Protein AF-0000000084548283 (afdb_homodimer)

pLDDT: mean 92.89, std 7.42, range [61.47, 98.88]

Structure (mmCIF, N/CA/C/O backbone):
data_AF-0000000084548283-model_v1
#
loop_
_entity.id
_entity.type
_entity.pdbx_description
1 polymer 'ribose-phosphate diphosphokinase'
#
loop_
_atom_site.group_PDB
_atom_site.id
_atom_site.type_symbol
_atom_site.label_atom_id
_atom_site.label_alt_id
_atom_site.label_comp_id
_atom_site.label_asym_id
_atom_site.label_entity_id
_atom_site.label_seq_id
_atom_site.pdbx_PDB_ins_code
_atom_site.Cartn_x
_atom_site.Cartn_y
_atom_site.Cartn_z
_atom_site.occupancy
_atom_site.B_iso_or_equiv
_atom_site.auth_seq_id
_atom_site.auth_comp_id
_atom_site.auth_asym_id
_atom_site.auth_atom_id
_atom_site.pdbx_PDB_model_num
ATOM 1 N N . MET A 1 1 ? 7.656 4.906 5.105 1 92.94 1 MET A N 1
ATOM 2 C CA . MET A 1 1 ? 8.797 4.699 5.996 1 92.94 1 MET A CA 1
ATOM 3 C C . MET A 1 1 ? 8.328 4.387 7.414 1 92.94 1 MET A C 1
ATOM 5 O O . MET A 1 1 ? 7.445 5.062 7.945 1 92.94 1 MET A O 1
ATOM 9 N N . LEU A 1 2 ? 8.922 3.387 7.996 1 97.5 2 LEU A N 1
ATOM 10 C CA . LEU A 1 2 ? 8.625 2.988 9.367 1 97.5 2 LEU A CA 1
ATOM 11 C C . LEU A 1 2 ? 9.859 3.123 10.258 1 97.5 2 LEU A C 1
ATOM 13 O O . LEU A 1 2 ? 10.961 2.734 9.859 1 97.5 2 LEU A O 1
ATOM 17 N N . VAL A 1 3 ? 9.648 3.781 11.398 1 98.12 3 VAL A N 1
ATOM 18 C CA . VAL A 1 3 ? 10.672 3.906 12.43 1 98.12 3 VAL A CA 1
ATOM 19 C C . VAL A 1 3 ? 10.234 3.156 13.688 1 98.12 3 VAL A C 1
ATOM 21 O O . VAL A 1 3 ? 9.141 3.381 14.195 1 98.12 3 VAL A O 1
ATOM 24 N N . LEU A 1 4 ? 11.023 2.215 14.109 1 98.62 4 LEU A N 1
ATOM 25 C CA . LEU A 1 4 ? 10.773 1.477 15.344 1 98.62 4 LEU A CA 1
ATOM 26 C C . LEU A 1 4 ? 11.758 1.89 16.422 1 98.62 4 LEU A C 1
ATOM 28 O O . LEU A 1 4 ? 12.969 1.707 16.281 1 98.62 4 LEU A O 1
ATOM 32 N N . ASN A 1 5 ? 11.258 2.488 17.438 1 98.25 5 ASN A N 1
ATOM 33 C CA . ASN A 1 5 ? 12.055 2.939 18.562 1 98.25 5 ASN A CA 1
ATOM 34 C C . ASN A 1 5 ? 13.242 3.783 18.109 1 98.25 5 ASN A C 1
ATOM 36 O O . ASN A 1 5 ? 14.375 3.561 18.562 1 98.25 5 ASN A O 1
ATOM 40 N N . GLY A 1 6 ? 12.938 4.691 17.188 1 96.44 6 GLY A N 1
ATOM 41 C CA . GLY A 1 6 ? 13.906 5.703 16.781 1 96.44 6 GLY A CA 1
ATOM 42 C C . GLY A 1 6 ? 14.766 5.277 15.609 1 96.44 6 GLY A C 1
ATOM 43 O O . GLY A 1 6 ? 15.555 6.07 15.086 1 96.44 6 GLY A O 1
ATOM 44 N N . GLN A 1 7 ? 14.617 4.055 15.148 1 97.38 7 GLN A N 1
ATOM 45 C CA . GLN A 1 7 ? 15.445 3.578 14.047 1 97.38 7 GLN A CA 1
ATOM 46 C C . GLN A 1 7 ? 14.586 3.201 12.844 1 97.38 7 GLN A C 1
ATOM 48 O O . GLN A 1 7 ? 13.594 2.48 12.977 1 97.38 7 GLN A O 1
ATOM 53 N N . GLN A 1 8 ? 15.047 3.688 11.703 1 97 8 GLN A N 1
ATOM 54 C CA . GLN A 1 8 ? 14.336 3.375 10.469 1 97 8 GLN A CA 1
ATOM 55 C C . GLN A 1 8 ? 14.492 1.902 10.102 1 97 8 GLN A C 1
ATOM 57 O O . GLN A 1 8 ? 15.586 1.346 10.195 1 97 8 GLN A O 1
ATOM 62 N N . LEU A 1 9 ? 13.422 1.267 9.688 1 97.56 9 LEU A N 1
ATOM 63 C CA . LEU A 1 9 ? 13.453 -0.141 9.305 1 97.56 9 LEU A CA 1
ATOM 64 C C . LEU A 1 9 ? 13.906 -0.303 7.859 1 97.56 9 LEU A C 1
ATOM 66 O O . LEU A 1 9 ? 13.539 0.499 6.996 1 97.56 9 LEU A O 1
ATOM 70 N N . ASN A 1 10 ? 14.594 -1.362 7.684 1 96 10 ASN A N 1
ATOM 71 C CA . ASN A 1 10 ? 14.984 -1.748 6.336 1 96 10 ASN A CA 1
ATOM 72 C C . ASN A 1 10 ? 13.891 -2.547 5.637 1 96 10 ASN A C 1
ATOM 74 O O . ASN A 1 10 ? 13.445 -3.574 6.148 1 96 10 ASN A O 1
ATOM 78 N N . LEU A 1 11 ? 13.445 -2.051 4.535 1 95.88 11 LEU A N 1
ATOM 79 C CA . LEU A 1 11 ? 12.461 -2.732 3.707 1 95.88 11 LEU A CA 1
ATOM 80 C C . LEU A 1 11 ? 13.031 -3.049 2.33 1 95.88 11 LEU A C 1
ATOM 82 O O . LEU A 1 11 ? 13.711 -2.213 1.729 1 95.88 11 LEU A O 1
ATOM 86 N N . VAL A 1 12 ? 12.82 -4.266 1.885 1 94.94 12 VAL A N 1
ATOM 87 C CA . VAL A 1 12 ? 13.219 -4.664 0.539 1 94.94 12 VAL A CA 1
ATOM 88 C C . VAL A 1 12 ? 11.984 -5.078 -0.264 1 94.94 12 VAL A C 1
ATOM 90 O O . VAL A 1 12 ? 11.172 -5.871 0.207 1 94.94 12 VAL A O 1
ATOM 93 N N . THR A 1 13 ? 11.836 -4.5 -1.385 1 93.62 13 THR A N 1
ATOM 94 C CA . THR A 1 13 ? 10.734 -4.867 -2.262 1 93.62 13 THR A CA 1
ATOM 95 C C . THR A 1 13 ? 11.188 -5.867 -3.318 1 93.62 13 THR A C 1
ATOM 97 O O . THR A 1 13 ? 12.188 -5.641 -4.008 1 93.62 13 THR A O 1
ATOM 100 N N . PHE A 1 14 ? 10.477 -6.938 -3.408 1 92.75 14 PHE A N 1
ATOM 101 C CA . PHE A 1 14 ? 10.766 -7.957 -4.41 1 92.75 14 PHE A CA 1
ATOM 102 C C . PHE A 1 14 ? 10.25 -7.535 -5.777 1 92.75 14 PHE A C 1
ATOM 104 O O . PHE A 1 14 ? 9.398 -6.645 -5.879 1 92.75 14 PHE A O 1
ATOM 111 N N . PRO A 1 15 ? 10.719 -8.188 -6.793 1 87.38 15 PRO A N 1
ATOM 112 C CA . PRO A 1 15 ? 10.289 -7.848 -8.148 1 87.38 15 PRO A CA 1
ATOM 113 C C . PRO A 1 15 ? 8.781 -8.008 -8.352 1 87.38 15 PRO A C 1
ATOM 115 O O . PRO A 1 15 ? 8.188 -7.32 -9.188 1 87.38 15 PRO A O 1
ATOM 118 N N . ASN A 1 16 ? 8.203 -8.836 -7.629 1 90.12 16 ASN A N 1
ATOM 119 C CA . ASN A 1 16 ? 6.77 -9.062 -7.809 1 90.12 16 ASN A CA 1
ATOM 120 C C . ASN A 1 16 ? 5.938 -8.062 -7.008 1 90.12 16 ASN A C 1
ATOM 122 O O . ASN A 1 16 ? 4.715 -8.172 -6.957 1 90.12 16 ASN A O 1
ATOM 126 N N . GLY A 1 17 ? 6.605 -7.141 -6.246 1 93.62 17 GLY A N 1
ATOM 127 C CA . GLY A 1 17 ? 5.898 -6.086 -5.543 1 93.62 17 GLY A CA 1
ATOM 128 C C . GLY A 1 17 ? 5.742 -6.355 -4.059 1 93.62 17 GLY A C 1
ATOM 129 O O . GLY A 1 17 ? 5.34 -5.469 -3.301 1 93.62 17 GLY A O 1
ATOM 130 N N . GLU A 1 18 ? 6.066 -7.598 -3.639 1 96.12 18 GLU A N 1
ATOM 131 C CA . GLU A 1 18 ? 6 -7.934 -2.221 1 96.12 18 GLU A CA 1
ATOM 132 C C . GLU A 1 18 ? 7.164 -7.312 -1.449 1 96.12 18 GLU A C 1
ATOM 134 O O . GLU A 1 18 ? 8.195 -6.977 -2.035 1 96.12 18 GLU A O 1
ATOM 139 N N . THR A 1 19 ? 6.934 -7.148 -0.174 1 96.56 19 THR A N 1
ATOM 140 C CA . THR A 1 19 ? 7.941 -6.477 0.639 1 96.56 19 THR A CA 1
ATOM 141 C C . THR A 1 19 ? 8.453 -7.398 1.741 1 96.56 19 THR A C 1
ATOM 143 O O . THR A 1 19 ? 7.672 -8.109 2.371 1 96.56 19 THR A O 1
ATOM 146 N N . LYS A 1 20 ? 9.766 -7.379 1.928 1 94.5 20 LYS A N 1
ATOM 147 C CA . LYS A 1 20 ? 10.398 -8.109 3.02 1 94.5 20 LYS A CA 1
ATOM 148 C C . LYS A 1 20 ? 10.836 -7.164 4.133 1 94.5 20 LYS A C 1
ATOM 150 O O . LYS A 1 20 ? 11.578 -6.211 3.887 1 94.5 20 LYS A O 1
ATOM 155 N N . LEU A 1 21 ? 10.344 -7.387 5.312 1 95.69 21 LEU A N 1
ATOM 156 C CA . LEU A 1 21 ? 10.844 -6.688 6.492 1 95.69 21 LEU A CA 1
ATOM 157 C C . LEU A 1 21 ? 12.023 -7.43 7.102 1 95.69 21 LEU A C 1
ATOM 159 O O . LEU A 1 21 ? 12.094 -8.664 7.047 1 95.69 21 LEU A O 1
ATOM 163 N N . ASP A 1 22 ? 12.922 -6.703 7.652 1 94.38 22 ASP A N 1
ATOM 164 C CA . ASP A 1 22 ? 14.094 -7.293 8.305 1 94.38 22 ASP A CA 1
ATOM 165 C C . ASP A 1 22 ? 13.758 -7.766 9.719 1 94.38 22 ASP A C 1
ATOM 167 O O . ASP A 1 22 ? 13.844 -6.988 10.672 1 94.38 22 ASP A O 1
ATOM 171 N N . GLY A 1 23 ? 13.461 -9.078 9.805 1 94.06 23 GLY A N 1
ATOM 172 C CA . GLY A 1 23 ? 13.07 -9.641 11.086 1 94.06 23 GLY A CA 1
ATOM 173 C C . GLY A 1 23 ? 14.164 -9.555 12.133 1 94.06 23 GLY A C 1
ATOM 174 O O . GLY A 1 23 ? 13.883 -9.422 13.328 1 94.06 23 GLY A O 1
ATOM 175 N N . HIS A 1 24 ? 15.367 -9.703 11.68 1 94.88 24 HIS A N 1
ATOM 176 C CA . HIS A 1 24 ? 16.5 -9.586 12.602 1 94.88 24 HIS A CA 1
ATOM 177 C C . HIS A 1 24 ? 16.578 -8.188 13.188 1 94.88 24 HIS A C 1
ATOM 179 O O . HIS A 1 24 ? 16.75 -8.023 14.398 1 94.88 24 HIS A O 1
ATOM 185 N N . GLN A 1 25 ? 16.469 -7.223 12.359 1 97.19 25 GLN A N 1
ATOM 186 C CA . GLN A 1 25 ? 16.484 -5.84 12.82 1 97.19 25 GLN A CA 1
ATOM 187 C C . GLN A 1 25 ? 15.352 -5.57 13.805 1 97.1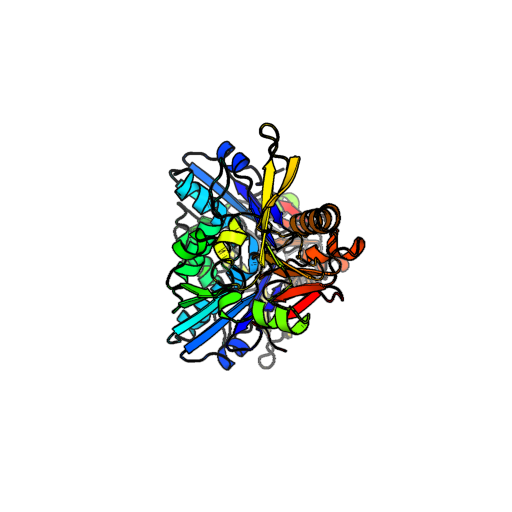9 25 GLN A C 1
ATOM 189 O O . GLN A 1 25 ? 15.562 -4.926 14.836 1 97.19 25 GLN A O 1
ATOM 194 N N . ILE A 1 26 ? 14.195 -6.055 13.492 1 97.81 26 ILE A N 1
ATOM 195 C CA . ILE A 1 26 ? 13.031 -5.836 14.336 1 97.81 26 ILE A CA 1
ATOM 196 C C . ILE A 1 26 ? 13.266 -6.453 15.719 1 97.81 26 ILE A C 1
ATOM 198 O O . ILE A 1 26 ? 13 -5.82 16.734 1 97.81 26 ILE A O 1
ATOM 202 N N . LYS A 1 27 ? 13.812 -7.633 15.727 1 96.69 27 LYS A N 1
ATOM 203 C CA . LYS A 1 27 ? 14.078 -8.328 16.984 1 96.69 27 LYS A CA 1
ATOM 204 C C . LYS A 1 27 ? 15.086 -7.559 17.828 1 96.69 27 LYS A C 1
ATOM 206 O O . LYS A 1 27 ? 14.922 -7.453 19.047 1 96.69 27 LYS A O 1
ATOM 211 N N . GLU A 1 28 ? 16.016 -7.039 17.188 1 97.69 28 GLU A N 1
ATOM 212 C CA . GLU A 1 28 ? 17.062 -6.301 17.891 1 97.69 28 GLU A CA 1
ATOM 213 C C . GLU A 1 28 ? 16.516 -4.996 18.469 1 97.69 28 GLU A C 1
ATOM 215 O O . GLU A 1 28 ? 16.953 -4.562 19.547 1 97.69 28 GLU A O 1
ATOM 220 N N . LEU A 1 29 ? 15.578 -4.43 17.844 1 98.06 29 LEU A N 1
ATOM 221 C CA . LEU A 1 29 ? 15.094 -3.109 18.219 1 98.06 29 LEU A CA 1
ATOM 222 C C . LEU A 1 29 ? 13.945 -3.223 19.219 1 98.06 29 LEU A C 1
ATOM 224 O O . LEU A 1 29 ? 13.695 -2.299 19.984 1 98.06 29 LEU A O 1
ATOM 228 N N . ALA A 1 30 ? 13.219 -4.316 19.188 1 98 30 ALA A N 1
ATOM 229 C CA . ALA A 1 30 ? 11.969 -4.461 19.922 1 98 30 ALA A CA 1
ATOM 230 C C . ALA A 1 30 ? 12.203 -4.41 21.438 1 98 30 ALA A C 1
ATOM 232 O O . ALA A 1 30 ? 13.203 -4.934 21.938 1 98 30 ALA A O 1
ATOM 233 N N . LYS A 1 31 ? 11.25 -3.766 22.094 1 98.38 31 LYS A N 1
ATOM 234 C CA . LYS A 1 31 ? 11.18 -3.67 23.562 1 98.38 31 LYS A CA 1
ATOM 235 C C . LYS A 1 31 ? 9.836 -4.164 24.078 1 98.38 31 LYS A C 1
ATOM 237 O O . LYS A 1 31 ? 9.008 -4.652 23.297 1 98.38 31 LYS A O 1
ATOM 242 N N . GLU A 1 32 ? 9.711 -4.164 25.406 1 97.88 32 GLU A N 1
ATOM 243 C CA . GLU A 1 32 ? 8.406 -4.492 25.984 1 97.88 32 GLU A CA 1
ATOM 244 C C . GLU A 1 32 ? 7.355 -3.469 25.562 1 97.88 32 GLU A C 1
ATOM 246 O O . GLU A 1 32 ? 6.219 -3.832 25.25 1 97.88 32 GLU A O 1
ATOM 251 N N . GLU A 1 33 ? 7.801 -2.199 25.641 1 98.44 33 GLU A N 1
ATOM 252 C CA . GLU A 1 33 ? 6.992 -1.085 25.156 1 98.44 33 GLU A CA 1
ATOM 253 C C . GLU A 1 33 ? 7.66 -0.394 23.969 1 98.44 33 GLU A C 1
ATOM 255 O O . GLU A 1 33 ? 8.82 0.025 24.062 1 98.44 33 GLU A O 1
ATOM 260 N N . ASN A 1 34 ? 6.953 -0.297 22.844 1 98.81 34 ASN A N 1
ATOM 261 C CA . ASN A 1 34 ? 7.555 0.165 21.594 1 98.81 34 ASN A CA 1
ATOM 262 C C . ASN A 1 34 ? 6.852 1.408 21.047 1 98.81 34 ASN A C 1
ATOM 264 O O . ASN A 1 34 ? 5.711 1.69 21.422 1 98.81 34 ASN A O 1
ATOM 268 N N . VAL A 1 35 ? 7.566 2.145 20.266 1 98.75 35 VAL A N 1
ATOM 269 C CA . VAL A 1 35 ? 7.02 3.271 19.531 1 98.75 35 VAL A CA 1
ATOM 270 C C . VAL A 1 35 ? 7.293 3.084 18.031 1 98.75 35 VAL A C 1
ATOM 272 O O . VAL A 1 35 ? 8.438 2.883 17.625 1 98.75 35 VAL A O 1
ATOM 275 N N . ILE A 1 36 ? 6.254 3.055 17.281 1 98.81 36 ILE A N 1
ATOM 276 C CA . ILE A 1 36 ? 6.371 3.078 15.82 1 98.81 36 ILE A CA 1
ATOM 277 C C . ILE A 1 36 ? 6.016 4.465 15.297 1 98.81 36 ILE A C 1
ATOM 279 O O . ILE A 1 36 ? 4.973 5.023 15.648 1 98.81 36 ILE A O 1
ATOM 283 N N . THR A 1 37 ? 6.859 5.102 14.531 1 98.56 37 THR A N 1
ATOM 284 C CA . THR A 1 37 ? 6.539 6.305 13.766 1 98.56 37 THR A CA 1
ATOM 285 C C . THR A 1 37 ? 6.414 5.988 12.281 1 98.56 37 THR A C 1
ATOM 287 O O . THR A 1 37 ? 7.316 5.398 11.688 1 98.56 37 THR A O 1
ATOM 290 N N . MET A 1 38 ? 5.301 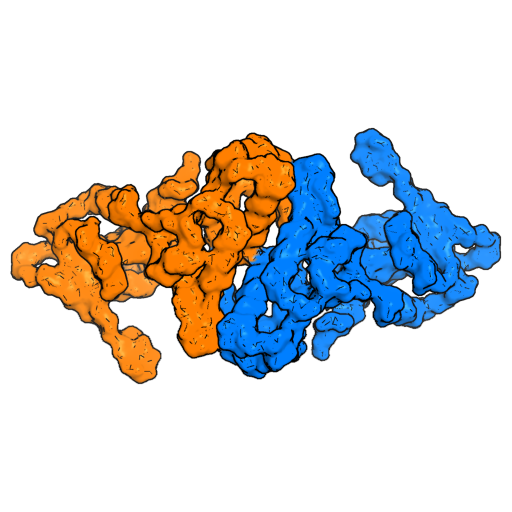6.309 11.727 1 98.19 38 MET A N 1
ATOM 291 C CA . MET A 1 38 ? 5.09 6.031 10.305 1 98.19 38 MET A CA 1
ATOM 292 C C . MET A 1 38 ? 5.004 7.328 9.508 1 98.19 38 MET A C 1
ATOM 294 O O . MET A 1 38 ? 4.102 8.141 9.727 1 98.19 38 MET A O 1
ATOM 298 N N . ARG A 1 39 ? 5.914 7.559 8.664 1 96.44 39 ARG A N 1
ATOM 299 C CA . ARG A 1 39 ? 5.77 8.594 7.652 1 96.44 39 ARG A CA 1
ATOM 300 C C . ARG A 1 39 ? 5.031 8.062 6.426 1 96.44 39 ARG A C 1
ATOM 302 O O . ARG A 1 39 ? 5.52 7.156 5.746 1 96.44 39 ARG A O 1
ATOM 309 N N . PHE A 1 40 ? 3.934 8.609 6.152 1 96.5 40 PHE A N 1
ATOM 310 C CA . PHE A 1 40 ? 3.131 8.141 5.031 1 96.5 40 PHE A CA 1
ATOM 311 C C . PHE A 1 40 ? 3.725 8.602 3.707 1 96.5 40 PHE A C 1
ATOM 313 O O . PHE A 1 40 ? 3.885 9.805 3.482 1 96.5 40 PHE A O 1
ATOM 320 N N . GLU A 1 41 ? 3.986 7.652 2.881 1 94.5 41 GLU A N 1
ATOM 321 C CA . GLU A 1 41 ? 4.504 7.938 1.547 1 94.5 41 GLU A CA 1
ATOM 322 C C . GLU A 1 41 ? 3.611 7.336 0.467 1 94.5 41 GLU A C 1
ATOM 324 O O . GLU A 1 41 ? 3.52 7.875 -0.64 1 94.5 41 GLU A O 1
ATOM 329 N N . SER A 1 42 ? 2.988 6.234 0.775 1 95.56 42 SER A N 1
ATOM 330 C CA . SER A 1 42 ? 2.057 5.543 -0.111 1 95.56 42 SER A CA 1
ATOM 331 C C . SER A 1 42 ? 1.154 4.594 0.669 1 95.56 42 SER A C 1
ATOM 333 O O . SER A 1 42 ? 1.393 4.332 1.85 1 95.56 42 SER A O 1
ATOM 335 N N . ASP A 1 43 ? 0.232 4.062 0.03 1 97.88 43 ASP A N 1
ATOM 336 C CA . ASP A 1 43 ? -0.72 3.162 0.672 1 97.88 43 ASP A CA 1
ATOM 337 C C . ASP A 1 43 ? -0.033 1.882 1.142 1 97.88 43 ASP A C 1
ATOM 339 O O . ASP A 1 43 ? -0.512 1.216 2.062 1 97.88 43 ASP A O 1
ATOM 343 N N . ALA A 1 44 ? 1.095 1.513 0.57 1 97.69 44 ALA A N 1
ATOM 344 C CA . ALA A 1 44 ? 1.841 0.326 0.979 1 97.69 44 ALA A CA 1
ATOM 345 C C . ALA A 1 44 ? 2.285 0.433 2.436 1 97.69 44 ALA A C 1
ATOM 347 O O . ALA A 1 44 ? 2.479 -0.583 3.107 1 97.69 44 ALA A O 1
ATOM 348 N N . ASP A 1 45 ? 2.422 1.652 2.91 1 97.94 45 ASP A N 1
ATOM 349 C CA . ASP A 1 45 ? 2.922 1.878 4.262 1 97.94 45 ASP A CA 1
ATOM 350 C C . ASP A 1 45 ? 1.972 1.293 5.305 1 97.94 45 ASP A C 1
ATOM 352 O O . ASP A 1 45 ? 2.406 0.842 6.367 1 97.94 45 ASP A O 1
ATOM 356 N N . PHE A 1 46 ? 0.687 1.287 4.969 1 98.56 46 PHE A N 1
ATOM 357 C CA . PHE A 1 46 ? -0.28 0.701 5.891 1 98.56 46 PHE A CA 1
ATOM 358 C C . PHE A 1 46 ? -0.041 -0.796 6.043 1 98.56 46 PHE A C 1
ATOM 360 O O . PHE A 1 46 ? -0.177 -1.342 7.141 1 98.56 46 PHE A O 1
ATOM 367 N N . ILE A 1 47 ? 0.325 -1.44 4.984 1 98.5 47 ILE A N 1
ATOM 368 C CA . ILE A 1 47 ? 0.553 -2.881 5 1 98.5 47 ILE A CA 1
ATOM 369 C C . ILE A 1 47 ? 1.852 -3.189 5.742 1 98.5 47 ILE A C 1
ATOM 371 O O . ILE A 1 47 ? 1.919 -4.145 6.52 1 98.5 47 ILE A O 1
ATOM 375 N N . HIS A 1 48 ? 2.889 -2.326 5.531 1 98.56 48 HIS A N 1
ATOM 376 C CA . HIS A 1 48 ? 4.133 -2.486 6.277 1 98.56 48 HIS A CA 1
ATOM 377 C C . HIS A 1 48 ? 3.902 -2.328 7.773 1 98.56 48 HIS A C 1
ATOM 379 O O . HIS A 1 48 ? 4.473 -3.068 8.578 1 98.56 48 HIS A O 1
ATOM 385 N N . LEU A 1 49 ? 3.064 -1.358 8.086 1 98.69 49 LEU A N 1
ATOM 386 C CA . LEU A 1 49 ? 2.695 -1.152 9.484 1 98.69 49 LEU A CA 1
ATOM 387 C C . LEU A 1 49 ? 2.018 -2.393 10.055 1 98.69 49 LEU A C 1
ATOM 389 O O . LEU A 1 49 ? 2.338 -2.824 11.164 1 98.69 49 LEU A O 1
ATOM 393 N N . LEU A 1 50 ? 1.109 -2.916 9.289 1 98.44 50 LEU A N 1
ATOM 394 C CA . LEU A 1 50 ? 0.375 -4.113 9.688 1 98.44 50 LEU A CA 1
ATOM 395 C C . LEU A 1 50 ? 1.328 -5.281 9.93 1 98.44 50 LEU A C 1
ATOM 397 O O . LEU A 1 50 ? 1.219 -5.977 10.938 1 98.44 50 LEU A O 1
ATOM 401 N N . PHE A 1 51 ? 2.307 -5.516 9.008 1 97.88 51 PHE A N 1
ATOM 402 C CA . PHE A 1 51 ? 3.291 -6.582 9.148 1 97.88 51 PHE A CA 1
ATOM 403 C C . PHE A 1 51 ? 4.082 -6.414 10.445 1 97.88 51 PHE A C 1
ATOM 405 O O . PHE A 1 51 ? 4.227 -7.363 11.211 1 97.88 51 PHE A O 1
ATOM 412 N N . LEU A 1 52 ? 4.562 -5.207 10.641 1 98.44 52 LEU A N 1
ATOM 413 C CA . LEU A 1 52 ? 5.402 -4.914 11.797 1 98.44 52 LEU A CA 1
ATOM 414 C C . LEU A 1 52 ? 4.637 -5.133 13.102 1 98.44 52 LEU A C 1
ATOM 416 O O . LEU A 1 52 ? 5.117 -5.82 14 1 98.44 52 LEU A O 1
ATOM 420 N N . LYS A 1 53 ? 3.443 -4.551 13.172 1 98.62 53 LYS A N 1
ATOM 421 C CA . LYS A 1 53 ? 2.645 -4.633 14.391 1 98.62 53 LYS A CA 1
ATOM 422 C C . LYS A 1 53 ? 2.266 -6.078 14.703 1 98.62 53 LYS A C 1
ATOM 424 O O . LYS A 1 53 ? 2.352 -6.512 15.859 1 98.62 53 LYS A O 1
ATOM 429 N N . ASN A 1 54 ? 1.82 -6.816 13.719 1 97.38 54 ASN A N 1
ATOM 430 C CA . ASN A 1 54 ? 1.476 -8.219 13.93 1 97.38 54 ASN A CA 1
ATOM 431 C C . ASN A 1 54 ? 2.684 -9.031 14.383 1 97.38 54 ASN A C 1
ATOM 433 O O . ASN A 1 54 ? 2.557 -9.906 15.242 1 97.38 54 ASN A O 1
ATOM 437 N N . HIS A 1 55 ? 3.842 -8.758 13.758 1 96.75 55 HIS A N 1
ATOM 438 C CA . HIS A 1 55 ? 5.059 -9.453 14.156 1 96.75 55 HIS A CA 1
ATOM 439 C C . HIS A 1 55 ? 5.402 -9.172 15.617 1 96.75 55 HIS A C 1
ATOM 441 O O . HIS A 1 55 ? 5.715 -10.094 16.375 1 96.75 55 HIS A O 1
ATOM 447 N N . LEU A 1 56 ? 5.312 -7.949 16.031 1 97.81 56 LEU A N 1
ATOM 448 C CA . LEU A 1 56 ? 5.59 -7.555 17.406 1 97.81 56 LEU A CA 1
ATOM 449 C C . LEU A 1 56 ? 4.629 -8.242 18.375 1 97.81 56 LEU A C 1
ATOM 451 O O . LEU A 1 56 ? 5.043 -8.727 19.422 1 97.81 56 LEU A O 1
ATOM 455 N N . ASP A 1 57 ? 3.387 -8.32 17.969 1 97.19 57 ASP A N 1
ATOM 456 C CA . ASP A 1 57 ? 2.354 -8.844 18.859 1 97.19 57 ASP A CA 1
ATOM 457 C C . ASP A 1 57 ? 2.377 -10.367 18.891 1 97.19 57 ASP A C 1
ATOM 459 O O . ASP A 1 57 ? 2.41 -10.969 19.969 1 97.19 57 ASP A O 1
ATOM 463 N N . ASP A 1 58 ? 2.443 -10.992 17.75 1 94.06 58 ASP A N 1
ATOM 464 C CA . ASP A 1 58 ? 2.162 -12.422 17.656 1 94.06 58 ASP A CA 1
ATOM 465 C C . ASP A 1 58 ? 3.439 -13.242 17.797 1 94.06 58 ASP A C 1
ATOM 467 O O . ASP A 1 58 ? 3.395 -14.391 18.266 1 94.06 58 ASP A O 1
ATOM 471 N N . ILE A 1 59 ? 4.504 -12.688 17.391 1 92.75 59 ILE A N 1
ATOM 472 C CA . ILE A 1 59 ? 5.738 -13.469 17.375 1 92.75 59 ILE A CA 1
ATOM 473 C C . ILE A 1 59 ? 6.613 -13.055 18.562 1 92.75 59 ILE A C 1
ATOM 475 O O . ILE A 1 59 ? 7.062 -13.906 19.328 1 92.75 59 ILE A O 1
ATOM 479 N N . LEU A 1 60 ? 6.793 -11.758 18.688 1 95.19 60 LEU A N 1
ATOM 480 C CA . LEU A 1 60 ? 7.676 -11.297 19.766 1 95.19 60 LEU A CA 1
ATOM 481 C C . LEU A 1 60 ? 6.906 -11.094 21.062 1 95.19 60 LEU A C 1
ATOM 483 O O . LEU A 1 60 ? 7.504 -10.984 22.125 1 95.19 60 LEU A O 1
ATOM 487 N N . ARG A 1 61 ? 5.586 -11.031 21.047 1 96.25 61 ARG A N 1
ATOM 488 C CA . ARG A 1 61 ? 4.691 -10.945 22.203 1 96.25 61 ARG A CA 1
ATOM 489 C C . ARG A 1 61 ? 5.066 -9.773 23.094 1 96.25 61 ARG A C 1
ATOM 491 O O . ARG A 1 61 ? 5.219 -9.938 24.312 1 96.25 61 ARG A O 1
ATOM 498 N N . VAL A 1 62 ? 5.223 -8.648 22.469 1 97.38 62 VAL A N 1
ATOM 499 C CA . VAL A 1 62 ? 5.578 -7.445 23.219 1 97.38 62 VAL A CA 1
ATOM 500 C C . VAL A 1 62 ? 4.383 -6.988 24.062 1 97.38 62 VAL A C 1
ATOM 502 O O . VAL A 1 62 ? 3.25 -7.406 23.812 1 97.38 62 VAL A O 1
ATOM 505 N N . LYS A 1 63 ? 4.598 -6.094 25.031 1 97.06 63 LYS A N 1
ATOM 506 C CA . LYS A 1 63 ? 3.562 -5.652 25.969 1 97.06 63 LYS A CA 1
ATOM 507 C C . LYS A 1 63 ? 2.66 -4.602 25.328 1 97.06 63 LYS A C 1
ATOM 509 O O . LYS A 1 63 ? 1.435 -4.688 25.422 1 97.06 63 LYS A O 1
ATOM 514 N N . SER A 1 64 ? 3.297 -3.605 24.781 1 98.12 64 SER A N 1
ATOM 515 C CA . SER A 1 64 ? 2.498 -2.553 24.156 1 98.12 64 SER A CA 1
ATOM 516 C C . SER A 1 64 ? 3.287 -1.825 23.078 1 98.12 64 SER A C 1
ATOM 518 O O . SER A 1 64 ? 4.52 -1.863 23.062 1 98.12 64 SER A O 1
ATOM 520 N N . THR A 1 65 ? 2.568 -1.229 22.125 1 98.81 65 THR A N 1
ATOM 521 C CA . THR A 1 65 ? 3.141 -0.417 21.047 1 98.81 65 THR A CA 1
ATOM 522 C C . THR A 1 65 ? 2.318 0.85 20.844 1 98.81 65 THR A C 1
ATOM 524 O O . THR A 1 65 ? 1.088 0.793 20.766 1 98.81 65 THR A O 1
ATOM 527 N N . LYS A 1 66 ? 2.984 1.979 20.812 1 98.81 66 LYS A N 1
ATOM 528 C CA . LYS A 1 66 ? 2.371 3.252 20.438 1 98.81 66 LYS A CA 1
ATOM 529 C C . LYS A 1 66 ? 2.65 3.596 18.984 1 98.81 66 LYS A C 1
ATOM 531 O O . LYS A 1 66 ? 3.695 3.232 18.438 1 98.81 66 LYS A O 1
ATOM 536 N N . LEU A 1 67 ? 1.701 4.305 18.391 1 98.88 67 LEU A N 1
ATOM 537 C CA . LEU A 1 67 ? 1.867 4.758 17.016 1 98.88 67 LEU A CA 1
ATOM 538 C C . LEU A 1 67 ? 1.94 6.277 16.938 1 98.88 67 LEU A C 1
ATOM 540 O O . LEU A 1 67 ? 1.13 6.969 17.562 1 98.88 67 LEU A O 1
ATOM 544 N N . ILE A 1 68 ? 2.938 6.773 16.312 1 98.5 68 ILE A N 1
ATOM 545 C CA . ILE A 1 68 ? 3.025 8.195 15.992 1 98.5 68 ILE A CA 1
ATOM 546 C C . ILE A 1 68 ? 2.783 8.391 14.492 1 98.5 68 ILE A C 1
ATOM 548 O O . ILE A 1 68 ? 3.508 7.84 13.664 1 98.5 68 ILE A O 1
ATOM 552 N N . LEU A 1 69 ? 1.746 9.148 14.18 1 98.19 69 LEU A N 1
ATOM 553 C CA . LEU A 1 69 ? 1.431 9.562 12.812 1 98.19 69 LEU A CA 1
ATOM 554 C C . LEU A 1 69 ? 1.663 11.055 12.633 1 98.19 69 LEU A C 1
ATOM 556 O O . LEU A 1 69 ? 0.777 11.867 12.914 1 98.19 69 LEU A O 1
ATOM 560 N N . PRO A 1 70 ? 2.781 11.398 12.109 1 96.88 70 PRO A N 1
ATOM 561 C CA . PRO A 1 70 ? 3.049 12.82 11.906 1 96.88 70 PRO A CA 1
ATOM 562 C C . PRO A 1 70 ? 2.008 13.492 11.008 1 96.88 70 PRO A C 1
ATOM 564 O O . PRO A 1 70 ? 1.762 14.695 11.141 1 96.88 70 PRO A O 1
ATOM 567 N N . TYR A 1 71 ? 1.425 12.781 10.117 1 96.75 71 TYR A N 1
ATOM 568 C CA . TYR A 1 71 ? 0.323 13.156 9.234 1 96.75 71 TYR A CA 1
ATOM 569 C C . TYR A 1 71 ? -0.713 12.039 9.156 1 96.75 71 TYR A C 1
ATOM 571 O O . TYR A 1 71 ? -0.361 10.859 9.062 1 96.75 71 TYR A O 1
ATOM 579 N N . ILE A 1 72 ? -1.972 12.406 9.297 1 97.12 72 ILE A N 1
ATOM 580 C CA . ILE A 1 72 ? -3.029 11.406 9.164 1 97.12 72 ILE A CA 1
ATOM 581 C C . ILE A 1 72 ? -3.393 11.234 7.691 1 97.12 72 ILE A C 1
ATOM 583 O O . ILE A 1 72 ? -4.129 12.047 7.125 1 97.12 72 ILE A O 1
ATOM 587 N N . PRO A 1 73 ? -2.977 10.117 7.102 1 96.44 73 PRO A N 1
ATOM 588 C CA . PRO A 1 73 ? -3.355 9.891 5.707 1 96.44 73 PRO A CA 1
ATOM 589 C C . PRO A 1 73 ? -4.867 9.859 5.5 1 96.44 73 PRO A C 1
ATOM 591 O O . PRO A 1 73 ? -5.59 9.266 6.309 1 96.44 73 PRO A O 1
ATOM 594 N N . TYR A 1 74 ? -5.344 10.586 4.438 1 96 74 TYR A N 1
ATOM 595 C CA . TYR A 1 74 ? -6.734 10.609 4.004 1 96 74 TYR A CA 1
ATOM 596 C C . TYR A 1 74 ? -7.562 11.539 4.883 1 96 74 TYR A C 1
ATOM 598 O O . TYR A 1 74 ? -8.797 11.508 4.84 1 96 74 TYR A O 1
ATOM 606 N N . SER A 1 75 ? -6.887 12.422 5.691 1 94.31 75 SER A N 1
ATOM 607 C CA . SER A 1 75 ? -7.594 13.352 6.566 1 94.31 75 SER A CA 1
ATOM 608 C C . SER A 1 75 ? -8.406 14.359 5.762 1 94.31 75 SER A C 1
ATOM 610 O O . SER A 1 75 ? -9.367 14.945 6.277 1 94.31 75 SER A O 1
ATOM 612 N N . ARG A 1 76 ? -8.094 14.539 4.469 1 89.25 76 ARG A N 1
ATOM 613 C CA . ARG A 1 76 ? -8.844 15.453 3.609 1 89.25 76 ARG A CA 1
ATOM 614 C C . ARG A 1 76 ? -10.055 14.758 3 1 89.25 76 ARG A C 1
ATOM 616 O O . ARG A 1 76 ? -10.898 15.406 2.381 1 89.25 76 ARG A O 1
ATOM 623 N N . MET A 1 77 ? -10.156 13.484 3.107 1 87.94 77 MET A N 1
ATOM 624 C CA . MET A 1 77 ? -11.281 12.695 2.6 1 87.94 77 MET A CA 1
ATOM 625 C C . MET A 1 77 ? -12.172 12.219 3.74 1 87.94 77 MET A C 1
ATOM 627 O O . MET A 1 77 ? -12.359 11.016 3.93 1 87.94 77 MET A O 1
ATOM 631 N N . ASP A 1 78 ? -12.719 13.242 4.48 1 79.94 78 ASP A N 1
ATOM 632 C CA . ASP A 1 78 ? -13.344 13 5.781 1 79.94 78 ASP A CA 1
ATOM 633 C C . ASP A 1 78 ? -14.867 12.953 5.66 1 79.94 78 ASP A C 1
ATOM 635 O O . ASP A 1 78 ? -15.57 13.039 6.664 1 79.94 78 ASP A O 1
ATOM 639 N N . ARG A 1 79 ? -15.336 13.016 4.426 1 72.62 79 ARG A N 1
ATOM 640 C CA . ARG A 1 79 ? -16.781 12.922 4.254 1 72.62 79 ARG A CA 1
ATOM 641 C C . ARG A 1 79 ? -17.141 12.25 2.932 1 72.62 79 ARG A C 1
ATOM 643 O O . ARG A 1 79 ? -16.266 12.023 2.092 1 72.62 79 ARG A O 1
ATOM 650 N N . THR A 1 80 ? -18.391 11.727 2.963 1 70.88 80 THR A N 1
ATOM 651 C CA . THR A 1 80 ? -18.922 11.227 1.7 1 70.88 80 THR A CA 1
ATOM 652 C C . THR A 1 80 ? -19.75 12.289 1.002 1 70.88 80 THR A C 1
ATOM 654 O O . THR A 1 80 ? -20.734 12.789 1.563 1 70.88 80 THR A O 1
ATOM 657 N N . GLU A 1 81 ? -19.141 12.938 0.185 1 66.88 81 GLU A N 1
ATOM 658 C CA . GLU A 1 81 ? -19.969 13.828 -0.627 1 66.88 81 GLU A CA 1
ATOM 659 C C . GLU A 1 81 ? -20.453 13.125 -1.895 1 66.88 81 GLU A C 1
ATOM 661 O O . GLU A 1 81 ? -19.641 12.742 -2.742 1 66.88 81 GLU A O 1
ATOM 666 N N . GLY A 1 82 ? -21.75 12.914 -1.954 1 77.56 82 GLY A N 1
ATOM 667 C CA . GLY A 1 82 ? -22.266 12.203 -3.111 1 77.56 82 GLY A CA 1
ATOM 668 C C . GLY A 1 82 ? -21.859 10.75 -3.154 1 77.56 82 GLY A C 1
ATOM 669 O O . GLY A 1 82 ? -22.172 9.984 -2.238 1 77.56 82 GLY A O 1
ATOM 670 N N . THR A 1 83 ? -21.047 10.492 -4.207 1 76.19 83 THR A N 1
ATOM 671 C CA . THR A 1 83 ? -20.641 9.109 -4.449 1 76.19 83 THR A CA 1
ATOM 672 C C . THR A 1 83 ? -19.219 8.867 -3.947 1 76.19 83 THR A C 1
ATOM 674 O O . THR A 1 83 ? -18.641 7.812 -4.219 1 76.19 83 THR A O 1
ATOM 677 N N . GLY A 1 84 ? -18.812 9.711 -3.123 1 87.38 84 GLY A N 1
ATOM 678 C CA . GLY A 1 84 ? -17.422 9.617 -2.711 1 87.38 84 GLY A CA 1
ATOM 679 C C . GLY A 1 84 ? -17.172 8.469 -1.755 1 87.38 84 GLY A C 1
ATOM 680 O O . GLY A 1 84 ? -18.031 8.109 -0.958 1 87.38 84 GLY A O 1
ATOM 681 N N . VAL A 1 85 ? -16.016 7.875 -1.814 1 92.31 85 VAL A N 1
ATOM 682 C CA . VAL A 1 85 ? -15.586 6.793 -0.929 1 92.31 85 VAL A CA 1
ATOM 683 C C . VAL A 1 85 ? -15.008 7.379 0.356 1 92.31 85 VAL A C 1
ATOM 685 O O . VAL A 1 85 ? -14.148 8.266 0.31 1 92.31 85 VAL A O 1
ATOM 688 N N . PHE A 1 86 ? -15.5 6.984 1.489 1 93.44 86 PHE A N 1
ATOM 689 C CA . PHE A 1 86 ? -15.055 7.465 2.791 1 93.44 86 PHE A CA 1
ATOM 690 C C . PHE A 1 86 ? -13.773 6.758 3.223 1 93.44 86 PHE A C 1
ATOM 692 O O . PHE A 1 86 ? -13.773 6.016 4.207 1 93.44 86 PHE A O 1
ATOM 699 N N . THR A 1 87 ? -12.664 7.066 2.605 1 95.62 87 THR A N 1
ATOM 700 C CA . THR A 1 87 ? -11.398 6.355 2.773 1 95.62 87 THR A CA 1
ATOM 701 C C . THR A 1 87 ? -10.836 6.574 4.176 1 95.62 87 THR A C 1
ATOM 703 O O . THR A 1 87 ? -10.227 5.672 4.754 1 95.62 87 THR A O 1
ATOM 706 N N . LEU A 1 88 ? -11.055 7.781 4.789 1 96.44 88 LEU A N 1
ATOM 707 C CA . LEU A 1 88 ? -10.57 8.047 6.137 1 96.44 88 LEU A CA 1
ATOM 708 C C . LEU A 1 88 ? -11.148 7.043 7.129 1 96.44 88 LEU A C 1
ATOM 710 O O . LEU A 1 88 ? -10.438 6.547 8.008 1 96.44 88 LEU A O 1
ATOM 714 N N . LYS A 1 89 ? -12.414 6.777 6.992 1 95.94 89 LYS A N 1
ATOM 715 C CA . LYS A 1 89 ? -13.055 5.82 7.891 1 95.94 89 LYS A CA 1
ATOM 716 C C . LYS A 1 89 ? -12.406 4.441 7.773 1 95.94 89 LYS A C 1
ATOM 718 O O . LYS A 1 89 ? -12.18 3.766 8.781 1 95.94 89 LYS A O 1
ATOM 723 N N . SER A 1 90 ? -12.141 4.012 6.559 1 96.44 90 SER A N 1
ATOM 724 C CA . SER A 1 90 ? -11.492 2.723 6.332 1 96.44 90 SER A CA 1
ATOM 725 C C . SER A 1 90 ? -10.102 2.684 6.953 1 96.44 90 SER A C 1
ATOM 727 O O . SER A 1 90 ? -9.719 1.686 7.566 1 96.44 90 SER A O 1
ATOM 729 N N . VAL A 1 91 ? -9.352 3.74 6.762 1 97.38 91 VAL A N 1
ATOM 730 C CA . VAL A 1 91 ? -8.008 3.834 7.324 1 97.38 91 VAL A CA 1
ATOM 731 C C . VAL A 1 91 ? -8.086 3.791 8.852 1 97.38 91 VAL A C 1
ATOM 733 O O . VAL A 1 91 ? -7.312 3.08 9.492 1 97.38 91 VAL A O 1
ATOM 736 N N . ALA A 1 92 ? -8.992 4.562 9.391 1 97.69 92 ALA A N 1
ATOM 737 C CA . ALA A 1 92 ? -9.172 4.562 10.844 1 97.69 92 ALA A CA 1
ATOM 738 C C . ALA A 1 92 ? -9.508 3.166 11.352 1 97.69 92 ALA A C 1
ATOM 740 O O . ALA A 1 92 ? -8.953 2.721 12.359 1 97.69 92 ALA A O 1
ATOM 741 N N . LYS A 1 93 ? -10.414 2.473 10.641 1 97.5 93 LYS A N 1
ATOM 742 C CA . LYS A 1 93 ? -10.781 1.108 11.016 1 97.5 93 LYS A CA 1
ATOM 743 C C . LYS A 1 93 ? -9.562 0.197 11.031 1 97.5 93 LYS A C 1
ATOM 745 O O . LYS A 1 93 ? -9.391 -0.609 11.945 1 97.5 93 LYS A O 1
ATOM 750 N N . LEU A 1 94 ? -8.742 0.336 10.031 1 97.94 94 LEU A N 1
ATOM 751 C CA . LEU A 1 94 ? -7.523 -0.458 9.945 1 97.94 94 LEU A CA 1
ATOM 752 C C . LEU A 1 94 ? -6.609 -0.171 11.133 1 97.94 94 LEU A C 1
ATOM 754 O O . LEU A 1 94 ? -6.16 -1.096 11.812 1 97.94 94 LEU A O 1
ATOM 758 N N . ILE A 1 95 ? -6.363 1.094 11.398 1 98.5 95 ILE A N 1
ATOM 759 C CA . ILE A 1 95 ? -5.484 1.5 12.492 1 98.5 95 ILE A CA 1
ATOM 760 C C . ILE A 1 95 ? -6.043 0.99 13.82 1 98.5 95 ILE A C 1
ATOM 762 O O . ILE A 1 95 ? -5.301 0.453 14.641 1 98.5 95 ILE A O 1
ATOM 766 N N . ASN A 1 96 ? -7.355 1.126 14.016 1 98.5 96 ASN A N 1
ATOM 767 C CA . ASN A 1 96 ? -8 0.679 15.242 1 98.5 96 ASN A CA 1
ATOM 768 C C . ASN A 1 96 ? -7.852 -0.827 15.438 1 98.5 96 ASN A C 1
ATOM 770 O O . ASN A 1 96 ? -7.66 -1.297 16.562 1 98.5 96 ASN A O 1
ATOM 774 N N . SER A 1 97 ? -7.898 -1.566 14.352 1 97.62 97 SER A N 1
ATOM 775 C CA . SER A 1 97 ? -7.824 -3.021 14.422 1 97.62 97 SER A CA 1
ATOM 776 C C . SER A 1 97 ? -6.441 -3.482 14.867 1 97.62 97 SER A C 1
ATOM 778 O O . SER A 1 97 ? -6.27 -4.629 15.289 1 97.62 97 SER A O 1
ATOM 780 N N . LEU A 1 98 ? -5.453 -2.652 14.805 1 98 98 LEU A N 1
ATOM 781 C CA . LEU A 1 98 ? -4.09 -3.018 15.172 1 98 98 LEU A CA 1
ATOM 782 C C . LEU A 1 98 ? -3.863 -2.834 16.672 1 98 98 LEU A C 1
ATOM 784 O O . LEU A 1 98 ? -2.803 -3.188 17.188 1 98 98 LEU A O 1
ATOM 788 N N . ASP A 1 99 ? -4.844 -2.232 17.375 1 97.81 99 ASP A N 1
ATOM 789 C CA . ASP A 1 99 ? -4.926 -2.188 18.844 1 97.81 99 ASP A CA 1
ATOM 790 C C . ASP A 1 99 ? -3.686 -1.532 19.438 1 97.81 99 ASP A C 1
ATOM 792 O O . ASP A 1 99 ? -3.078 -2.076 20.359 1 97.81 99 ASP A O 1
ATOM 796 N N . PHE A 1 100 ? -3.268 -0.41 18.906 1 98.75 100 PHE A N 1
ATOM 797 C CA . PHE A 1 100 ? -2.193 0.376 19.516 1 98.75 100 PHE A CA 1
ATOM 798 C C . PHE A 1 100 ? -2.598 0.888 20.891 1 98.75 100 PHE A C 1
ATOM 800 O O . PHE A 1 100 ? -3.764 1.214 21.109 1 98.75 100 PHE A O 1
ATOM 807 N N . LYS A 1 101 ? -1.595 0.998 21.766 1 98.69 101 LYS A N 1
ATOM 808 C CA . LYS A 1 101 ? -1.83 1.581 23.078 1 98.69 101 LYS A CA 1
ATOM 809 C C . LYS A 1 101 ? -2.338 3.016 22.953 1 98.69 101 LYS A C 1
ATOM 811 O O . LYS A 1 101 ? -3.227 3.428 23.703 1 98.69 101 LYS A O 1
ATOM 816 N N . SER A 1 102 ? -1.794 3.736 22.094 1 98.75 102 SER A N 1
ATOM 817 C CA . SER A 1 102 ? -2.209 5.09 21.734 1 98.75 102 SER A CA 1
ATOM 818 C C . SER A 1 102 ? -1.744 5.465 20.328 1 98.75 102 SER A C 1
ATOM 820 O O . SER A 1 102 ? -0.808 4.863 19.797 1 98.75 102 SER A O 1
ATOM 822 N N . VAL A 1 103 ? -2.455 6.379 19.75 1 98.75 103 VAL A N 1
ATOM 823 C CA . VAL A 1 103 ? -2.107 6.918 18.438 1 98.75 103 VAL A CA 1
ATOM 824 C C . VAL A 1 103 ? -1.896 8.43 18.547 1 98.75 103 VAL A C 1
ATOM 826 O O . VAL A 1 103 ? -2.855 9.18 18.703 1 98.75 103 VAL A O 1
ATOM 829 N N . GLU A 1 104 ? -0.646 8.867 18.438 1 98 104 GLU A N 1
ATOM 830 C CA . GLU A 1 104 ? -0.31 10.289 18.484 1 98 104 GLU A CA 1
ATOM 831 C C . GLU A 1 104 ? -0.33 10.898 17.094 1 98 104 GLU A C 1
ATOM 833 O O . GLU A 1 104 ? 0.313 10.383 16.172 1 98 104 GLU A O 1
ATOM 838 N N . VAL A 1 105 ? -1.109 11.961 16.969 1 97.5 105 VAL A N 1
ATOM 839 C CA . VAL A 1 105 ? -1.25 12.586 15.664 1 97.5 105 VAL A CA 1
ATOM 840 C C . VAL A 1 105 ? -0.916 14.078 15.766 1 97.5 105 VAL A C 1
ATOM 842 O O . VAL A 1 105 ? -0.932 14.648 16.859 1 97.5 105 VAL A O 1
ATOM 845 N N . PHE A 1 106 ? -0.568 14.68 14.617 1 96 106 PHE A N 1
ATOM 846 C CA . PHE A 1 106 ? -0.205 16.078 14.531 1 96 106 PHE A CA 1
ATOM 847 C C . PHE A 1 106 ? -1.043 16.797 13.477 1 96 106 PHE A C 1
ATOM 849 O O . PHE A 1 106 ? -1.168 16.312 12.344 1 96 106 PHE A O 1
ATOM 856 N N . GLU A 1 107 ? -1.704 17.906 13.938 1 95.5 107 GLU A N 1
ATOM 857 C CA . GLU A 1 107 ? -2.523 18.688 13.023 1 95.5 107 GLU A CA 1
ATOM 858 C C . GLU A 1 107 ? -3.477 17.812 12.227 1 95.5 107 GLU A C 1
ATOM 860 O O . GLU A 1 107 ? -3.273 17.594 11.031 1 95.5 107 GLU A O 1
ATOM 865 N N . ALA A 1 108 ? -4.523 17.344 12.805 1 93.5 108 ALA A N 1
ATOM 866 C CA . ALA A 1 108 ? -5.426 16.312 12.281 1 93.5 108 ALA A CA 1
ATOM 867 C C . ALA A 1 108 ? -6.219 16.844 11.086 1 93.5 108 ALA A C 1
ATOM 869 O O . ALA A 1 108 ? -6.766 16.062 10.305 1 93.5 108 ALA A O 1
ATOM 870 N N . HIS A 1 109 ? -6.262 18.125 10.836 1 86.88 109 HIS A N 1
ATOM 871 C CA . HIS A 1 109 ? -6.977 18.766 9.75 1 86.88 109 HIS A CA 1
ATOM 872 C C . HIS A 1 109 ? -8.484 18.734 9.977 1 86.88 109 HIS A C 1
ATOM 874 O O . HIS A 1 109 ? -9.172 19.734 9.773 1 86.88 109 HIS A O 1
ATOM 880 N N . SER A 1 110 ? -8.961 17.516 10.391 1 86.12 110 SER A N 1
ATOM 881 C CA . SER A 1 110 ? -10.391 17.312 10.547 1 86.12 110 SER A CA 1
ATOM 882 C C . SER A 1 110 ? -10.719 16.719 11.914 1 86.12 110 SER A C 1
ATOM 884 O O . SER A 1 110 ? -10.047 15.797 12.367 1 86.12 110 SER A O 1
ATOM 886 N N . GLU A 1 111 ? -11.758 17.25 12.516 1 90 111 GLU A N 1
ATOM 887 C CA . GLU A 1 111 ? -12.25 16.656 13.758 1 90 111 GLU A CA 1
ATOM 888 C C . GLU A 1 111 ? -12.781 15.242 13.516 1 90 111 GLU A C 1
ATOM 890 O O . GLU A 1 111 ? -12.828 14.43 14.445 1 90 111 GLU A O 1
ATOM 895 N N . VAL A 1 112 ? -13.164 14.953 12.305 1 93.12 112 VAL A N 1
ATOM 896 C CA . VAL A 1 112 ? -13.656 13.625 11.945 1 93.12 112 VAL A CA 1
ATOM 897 C C . VAL A 1 112 ? -12.555 12.594 12.156 1 93.12 112 VAL A C 1
ATOM 899 O O . VAL A 1 112 ? -12.812 11.484 12.633 1 93.12 112 VAL A O 1
ATOM 902 N N . SER A 1 113 ? -11.312 12.953 11.891 1 95.31 113 SER A N 1
ATOM 903 C CA . SER A 1 113 ? -10.18 12.055 12.117 1 95.31 113 SER A CA 1
ATOM 904 C C . SER A 1 113 ? -10.07 11.664 13.586 1 95.31 113 SER A C 1
ATOM 906 O O . SER A 1 113 ? -9.883 10.492 13.914 1 95.31 113 SER A O 1
ATOM 908 N N . LEU A 1 114 ? -10.25 12.664 14.43 1 96.06 114 LEU A N 1
ATOM 909 C CA . LEU A 1 114 ? -10.102 12.445 15.867 1 96.06 114 LEU A CA 1
ATOM 910 C C . LEU A 1 114 ? -11.25 11.602 16.406 1 96.06 114 LEU A C 1
ATOM 912 O O . LEU A 1 114 ? -11.062 10.836 17.359 1 96.06 114 LEU A O 1
ATOM 916 N N . ALA A 1 115 ? -12.359 11.719 15.773 1 96.62 115 ALA A N 1
ATOM 917 C CA . ALA A 1 115 ? -13.523 10.945 16.203 1 96.62 115 ALA A CA 1
ATOM 918 C C . ALA A 1 115 ? -13.414 9.492 15.758 1 96.62 115 ALA A C 1
ATOM 920 O O . ALA A 1 115 ? -13.922 8.594 16.438 1 96.62 115 ALA A O 1
ATOM 921 N N . LEU A 1 116 ? -12.75 9.234 14.68 1 96.94 116 LEU A N 1
ATOM 922 C CA . LEU A 1 116 ? -12.742 7.91 14.062 1 96.94 116 LEU A CA 1
ATOM 923 C C . LEU A 1 116 ? -11.617 7.055 14.633 1 96.94 116 LEU A C 1
ATOM 925 O O . LEU A 1 116 ? -11.719 5.828 14.664 1 96.94 116 LEU A O 1
ATOM 929 N N . ILE A 1 117 ? -10.492 7.648 15.047 1 98.12 117 ILE A N 1
ATOM 930 C CA . ILE A 1 117 ? -9.328 6.898 15.492 1 98.12 117 ILE A CA 1
ATOM 931 C C . ILE A 1 117 ? -9.398 6.68 17 1 98.12 117 ILE A C 1
ATOM 933 O O . ILE A 1 117 ? -9.516 7.637 17.766 1 98.12 117 ILE A O 1
ATOM 937 N N . ASP A 1 118 ? -9.258 5.453 17.422 1 98.12 118 ASP A N 1
ATOM 938 C CA . ASP A 1 118 ? -9.312 5.098 18.844 1 98.12 118 ASP A CA 1
ATOM 939 C C . ASP A 1 118 ? -8.023 5.492 19.562 1 98.12 118 ASP A C 1
ATOM 941 O O . ASP A 1 118 ? -6.934 5.395 18.984 1 98.12 118 ASP A O 1
ATOM 945 N N . ARG A 1 119 ? -8.148 5.926 20.875 1 98.38 119 ARG A N 1
ATOM 946 C CA . ARG A 1 119 ? -7.02 6.211 21.766 1 98.38 119 ARG A CA 1
ATOM 947 C C . ARG A 1 119 ? -6.105 7.27 21.156 1 98.38 119 ARG A C 1
ATOM 949 O O . ARG A 1 119 ? -4.879 7.133 21.203 1 98.38 119 ARG A O 1
ATOM 956 N N . VAL A 1 120 ? -6.672 8.18 20.5 1 98.25 120 VAL A N 1
ATOM 957 C CA . VAL A 1 120 ? -5.934 9.195 19.75 1 98.25 120 VAL A CA 1
ATOM 958 C C . VAL A 1 120 ? -5.48 10.297 20.703 1 98.25 120 VAL A C 1
ATOM 960 O O . VAL A 1 120 ? -6.207 10.672 21.625 1 98.25 120 VAL A O 1
ATOM 963 N N . GLN A 1 121 ? -4.301 10.781 20.578 1 97.44 121 GLN A N 1
ATOM 964 C CA . GLN A 1 121 ? -3.723 11.961 21.203 1 97.44 121 GLN A CA 1
ATOM 965 C C . GLN A 1 121 ? -3.283 12.977 20.156 1 97.44 121 GLN A C 1
ATOM 967 O O . GLN A 1 121 ? -2.348 12.727 19.391 1 97.44 121 GLN A O 1
ATOM 972 N N . ALA A 1 122 ? -3.916 14.094 20.188 1 96 122 ALA A N 1
ATOM 973 C CA . ALA A 1 122 ? -3.709 15.062 19.109 1 96 122 ALA A CA 1
ATOM 974 C C . ALA A 1 122 ? -2.842 16.234 19.594 1 96 122 ALA A C 1
ATOM 976 O O . ALA A 1 122 ? -2.98 16.688 20.719 1 96 122 ALA A O 1
ATOM 977 N N . HIS A 1 123 ? -1.989 16.656 18.703 1 94.56 123 HIS A N 1
ATOM 978 C CA . HIS A 1 123 ? -1.15 17.844 18.922 1 94.56 123 HIS A CA 1
ATOM 979 C C . HIS A 1 123 ? -1.322 18.859 17.812 1 94.56 123 HIS A C 1
ATOM 981 O O . HIS A 1 123 ? -1.606 18.484 16.672 1 94.56 123 HIS A O 1
ATOM 987 N N . MET A 1 124 ? -1.218 20.078 18.188 1 93.62 124 MET A N 1
ATOM 988 C CA . MET A 1 124 ? -1.315 21.172 17.219 1 93.62 124 MET A CA 1
ATOM 989 C C . MET A 1 124 ? 0.002 21.938 17.125 1 93.62 124 MET A C 1
ATOM 991 O O . MET A 1 124 ? 0.851 21.828 18.016 1 93.62 124 MET A O 1
ATOM 995 N N . MET A 1 125 ? 0.138 22.688 16.078 1 90.81 125 MET A N 1
ATOM 996 C CA . MET A 1 125 ? 1.312 23.531 15.906 1 90.81 125 MET A CA 1
ATOM 997 C C . MET A 1 125 ? 1.476 24.484 17.094 1 90.81 125 MET A C 1
ATOM 999 O O . MET A 1 125 ? 2.594 24.719 17.547 1 90.81 125 MET A O 1
ATOM 1003 N N . THR A 1 126 ? 0.38 24.938 17.562 1 87.25 126 THR A N 1
ATOM 1004 C CA . THR A 1 126 ? 0.383 25.891 18.672 1 87.25 126 THR A CA 1
ATOM 1005 C C . THR A 1 126 ? 0.844 25.203 19.953 1 87.25 126 THR A C 1
ATOM 1007 O O . THR A 1 126 ? 1.599 25.781 20.734 1 87.25 126 THR A O 1
ATOM 1010 N N . SER A 1 127 ? 0.47 23.984 20.078 1 85.25 127 SER A N 1
ATOM 1011 C CA . SER A 1 127 ? 0.768 23.266 21.312 1 85.25 127 SER A CA 1
ATOM 1012 C C . SER A 1 127 ? 2.242 22.891 21.391 1 85.25 127 SER A C 1
ATOM 1014 O O . SER A 1 127 ? 2.803 22.766 22.484 1 85.25 127 SER A O 1
ATOM 1016 N N . ILE A 1 128 ? 2.883 22.797 20.281 1 86.06 128 ILE A N 1
ATOM 1017 C CA . ILE A 1 128 ? 4.281 22.375 20.312 1 86.06 128 ILE A CA 1
ATOM 1018 C C . ILE A 1 128 ? 5.188 23.578 20.125 1 86.06 128 ILE A C 1
ATOM 1020 O O . ILE A 1 128 ? 6.402 23.438 19.969 1 86.06 128 ILE A O 1
ATOM 1024 N N . GLY A 1 129 ? 4.617 24.75 19.984 1 89.62 129 GLY A N 1
ATOM 1025 C CA . GLY A 1 129 ? 5.371 26 19.953 1 89.62 129 GLY A CA 1
ATOM 1026 C C . GLY A 1 129 ? 5.898 26.344 18.578 1 89.62 129 GLY A C 1
ATOM 1027 O O . GLY A 1 129 ? 6.793 27.188 18.453 1 89.62 129 GLY A O 1
ATOM 1028 N N . MET A 1 130 ? 5.395 25.734 17.609 1 93.31 130 MET A N 1
ATOM 1029 C CA . MET A 1 130 ? 5.93 25.938 16.266 1 93.31 130 MET A CA 1
ATOM 1030 C C . MET A 1 130 ? 5.668 27.359 15.781 1 93.31 130 MET A C 1
ATOM 1032 O O . MET A 1 130 ? 6.562 28 15.227 1 93.31 130 MET A O 1
ATOM 1036 N N . ILE A 1 131 ? 4.488 27.844 15.969 1 94.81 131 ILE A N 1
ATOM 1037 C CA . ILE A 1 131 ? 4.141 29.188 15.508 1 94.81 131 ILE A CA 1
ATOM 1038 C C . ILE A 1 131 ? 5.023 30.219 16.203 1 94.81 131 ILE A C 1
ATOM 1040 O O . ILE A 1 131 ? 5.523 31.156 15.57 1 94.81 131 ILE A O 1
ATOM 1044 N N . ASP A 1 132 ? 5.277 30.016 17.469 1 94.06 132 ASP A N 1
ATOM 1045 C CA . ASP A 1 132 ? 6.145 30.922 18.234 1 94.06 132 ASP A CA 1
ATOM 1046 C C . ASP A 1 132 ? 7.578 30.859 17.703 1 94.06 132 ASP A C 1
ATOM 1048 O O . ASP A 1 132 ? 8.242 31.891 17.594 1 94.06 132 ASP A O 1
ATOM 1052 N N . ASN A 1 133 ? 8 29.688 17.453 1 95.44 133 ASN A N 1
ATOM 1053 C CA . ASN A 1 133 ? 9.336 29.531 16.891 1 95.44 133 ASN A CA 1
ATOM 1054 C C . ASN A 1 133 ? 9.469 30.266 15.562 1 95.44 133 ASN A C 1
ATOM 1056 O O . ASN A 1 133 ? 10.492 30.906 15.305 1 95.44 133 ASN A O 1
ATOM 1060 N N . VAL A 1 134 ? 8.484 30.203 14.766 1 97 134 VAL A N 1
ATOM 1061 C CA . VAL A 1 134 ? 8.492 30.891 13.477 1 97 134 VAL A CA 1
ATOM 1062 C C . VAL A 1 134 ? 8.484 32.406 13.688 1 97 134 VAL A C 1
ATOM 1064 O O . VAL A 1 134 ? 9.234 33.125 13.031 1 97 134 VAL A O 1
ATOM 1067 N N . LYS A 1 135 ? 7.664 32.875 14.586 1 96.38 135 LYS A N 1
ATOM 1068 C CA . LYS A 1 135 ? 7.617 34.312 14.914 1 96.38 135 LYS A CA 1
ATOM 1069 C C . LYS A 1 135 ? 8.992 34.812 15.312 1 96.38 135 LYS A C 1
ATOM 1071 O O . LYS A 1 135 ? 9.422 35.875 14.852 1 96.38 135 LYS A O 1
ATOM 1076 N N . GLU A 1 136 ? 9.617 34.031 16.109 1 96.44 136 GLU A N 1
ATOM 1077 C CA . GLU A 1 136 ? 10.961 34.406 16.547 1 96.44 136 GLU A CA 1
ATOM 1078 C C . GLU A 1 136 ? 11.93 34.438 15.375 1 96.44 136 GLU A C 1
ATOM 1080 O O . GLU A 1 136 ? 12.711 35.375 15.242 1 96.44 136 GLU A O 1
ATOM 1085 N N . ALA A 1 137 ? 11.883 33.469 14.586 1 96.94 137 ALA A N 1
ATOM 1086 C CA . ALA A 1 137 ? 12.797 33.344 13.461 1 96.94 137 ALA A CA 1
ATOM 1087 C C . ALA A 1 137 ? 12.672 34.531 12.5 1 96.94 137 ALA A C 1
ATOM 1089 O O . ALA A 1 137 ? 13.664 34.938 11.891 1 96.94 137 ALA A O 1
ATOM 1090 N N . ILE A 1 138 ? 11.461 35.062 12.383 1 97.5 138 ILE A N 1
ATOM 1091 C CA . ILE A 1 138 ? 11.258 36.125 11.375 1 97.5 138 ILE A CA 1
ATOM 1092 C C . ILE A 1 138 ? 11.242 37.469 12.047 1 97.5 138 ILE A C 1
ATOM 1094 O O . ILE A 1 138 ? 10.977 38.5 11.398 1 97.5 138 ILE A O 1
ATOM 1098 N N . GLY A 1 139 ? 11.461 37.562 13.344 1 97.38 139 GLY A N 1
ATOM 1099 C CA . GLY A 1 139 ? 11.43 38.812 14.062 1 97.38 139 GLY A CA 1
ATOM 1100 C C . GLY A 1 139 ? 10.055 39.438 14.117 1 97.38 139 GLY A C 1
ATOM 1101 O O . GLY A 1 139 ? 9.906 40.656 13.906 1 97.38 139 GLY A O 1
ATOM 1102 N N . PHE A 1 140 ? 9.039 38.625 14.367 1 96.75 140 PHE A N 1
ATOM 1103 C CA . PHE A 1 140 ? 7.645 39.031 14.43 1 96.75 140 PHE A CA 1
ATOM 1104 C C . PHE A 1 140 ? 7.402 39.906 15.656 1 96.75 140 PHE A C 1
ATOM 1106 O O . PHE A 1 140 ? 7.789 39.562 16.766 1 96.75 140 PHE A O 1
ATOM 1113 N N . ASP A 1 141 ? 6.801 41.031 15.422 1 95.88 141 ASP A N 1
ATOM 1114 C CA . ASP A 1 141 ? 6.414 41.938 16.5 1 95.88 141 ASP A CA 1
ATOM 1115 C C . ASP A 1 141 ? 4.902 41.938 16.703 1 95.88 141 ASP A C 1
ATOM 1117 O O . ASP A 1 141 ? 4.156 42.5 15.883 1 95.88 141 ASP A O 1
ATOM 1121 N N . GLU A 1 142 ? 4.426 41.469 17.797 1 93.44 142 GLU A N 1
ATOM 1122 C CA . GLU A 1 142 ? 3.004 41.281 18.078 1 93.44 142 GLU A CA 1
ATOM 1123 C C . GLU A 1 142 ? 2.266 42.625 18.109 1 93.44 142 GLU A C 1
ATOM 1125 O O . GLU A 1 142 ? 1.046 42.656 17.922 1 93.44 142 GLU A O 1
ATOM 1130 N N . SER A 1 143 ? 3.002 43.688 18.344 1 92.25 143 SER A N 1
ATOM 1131 C CA . SER A 1 143 ? 2.371 44.969 18.469 1 92.25 143 SER A CA 1
ATOM 1132 C C . SER A 1 143 ? 2.135 45.625 17.094 1 92.25 143 SER A C 1
ATOM 1134 O O . SER A 1 143 ? 1.311 46.5 16.953 1 92.25 143 SER A O 1
ATOM 1136 N N . LYS A 1 144 ? 2.797 45.125 16.078 1 94.19 144 LYS A N 1
ATOM 1137 C CA . LYS A 1 144 ? 2.68 45.812 14.797 1 94.19 144 LYS A CA 1
ATOM 1138 C C . LYS A 1 144 ? 2.408 44.844 13.664 1 94.19 144 LYS A C 1
ATOM 1140 O O . LYS A 1 144 ? 1.777 45.188 12.664 1 94.19 144 LYS A O 1
ATOM 1145 N N . ASP A 1 145 ? 2.906 43.562 13.766 1 95.94 145 ASP A N 1
ATOM 1146 C CA . ASP A 1 145 ? 2.795 42.594 12.672 1 95.94 145 ASP A CA 1
ATOM 1147 C C . ASP A 1 145 ? 1.467 41.844 12.727 1 95.94 145 ASP A C 1
ATOM 1149 O O . ASP A 1 145 ? 0.761 41.906 13.742 1 95.94 145 ASP A O 1
ATOM 1153 N N . PHE A 1 146 ? 1.098 41.25 11.594 1 96.88 146 PHE A N 1
ATOM 1154 C CA . PHE A 1 146 ? -0.234 40.656 11.477 1 96.88 146 PHE A CA 1
ATOM 1155 C C . PHE A 1 146 ? -0.149 39.156 11.25 1 96.88 146 PHE A C 1
ATOM 1157 O O . PHE A 1 146 ? 0.78 38.656 10.602 1 96.88 146 PHE A O 1
ATOM 1164 N N . ILE A 1 147 ? -1.131 38.469 11.797 1 96.88 147 ILE A N 1
ATOM 1165 C CA . ILE A 1 147 ? -1.416 37.062 11.43 1 96.88 147 ILE A CA 1
ATOM 1166 C C . ILE A 1 147 ? -2.59 37.031 10.453 1 96.88 147 ILE A C 1
ATOM 1168 O O . ILE A 1 147 ? -3.582 37.75 10.633 1 96.88 147 ILE A O 1
ATOM 1172 N N . PHE A 1 148 ? -2.436 36.25 9.406 1 97.19 148 PHE A N 1
ATOM 1173 C CA . PHE A 1 148 ? -3.502 36.125 8.422 1 97.19 148 PHE A CA 1
ATOM 1174 C C . PHE A 1 148 ? -3.998 34.656 8.352 1 97.19 148 PHE A C 1
ATOM 1176 O O . PHE A 1 148 ? -3.205 33.75 8.164 1 97.19 148 PHE A O 1
ATOM 1183 N N . TYR A 1 149 ? -5.277 34.5 8.539 1 96.19 149 TYR A N 1
ATOM 1184 C CA . TYR A 1 149 ? -5.945 33.219 8.328 1 96.19 149 TYR A CA 1
ATOM 1185 C C . TYR A 1 149 ? -6.652 33.188 6.98 1 96.19 149 TYR A C 1
ATOM 1187 O O . TYR A 1 149 ? -7.594 33.938 6.746 1 96.19 149 TYR A O 1
ATOM 1195 N N . PRO A 1 150 ? -6.262 32.25 6.102 1 94.69 150 PRO A N 1
ATOM 1196 C CA . PRO A 1 150 ? -6.75 32.312 4.723 1 94.69 150 PRO A CA 1
ATOM 1197 C C . PRO A 1 150 ? -8.234 31.953 4.613 1 94.69 150 PRO A C 1
ATOM 1199 O O . PRO A 1 150 ? -8.875 32.25 3.605 1 94.69 150 PRO A O 1
ATOM 1202 N N . ASP A 1 151 ? -8.82 31.219 5.594 1 90.44 151 ASP A N 1
ATOM 1203 C CA . ASP A 1 151 ? -10.234 30.859 5.578 1 90.44 151 ASP A CA 1
ATOM 1204 C C . ASP A 1 151 ? -10.766 30.656 6.996 1 90.44 151 ASP A C 1
ATOM 1206 O O . ASP A 1 151 ? -10.023 30.812 7.969 1 90.44 151 ASP A O 1
ATOM 1210 N N . ALA A 1 152 ? -12.016 30.406 7.102 1 88.69 152 ALA A N 1
ATOM 1211 C CA . ALA A 1 152 ? -12.688 30.312 8.398 1 88.69 152 ALA A CA 1
ATOM 1212 C C . ALA A 1 152 ? -12.148 29.125 9.203 1 88.69 152 ALA A C 1
ATOM 1214 O O . ALA A 1 152 ? -12.078 29.188 10.43 1 88.69 152 ALA A O 1
ATOM 1215 N N . GLY A 1 153 ? -11.75 28.109 8.562 1 89.75 153 GLY A N 1
ATOM 1216 C CA . GLY A 1 153 ? -11.188 26.953 9.242 1 89.75 153 GLY A CA 1
ATOM 1217 C C . GLY A 1 153 ? -9.898 27.266 9.969 1 89.75 153 GLY A C 1
ATOM 1218 O O . GLY A 1 153 ? -9.734 26.891 11.141 1 89.75 153 GLY A O 1
ATOM 1219 N N . ALA A 1 154 ? -9.055 27.906 9.266 1 93.38 154 ALA A N 1
ATOM 1220 C CA . ALA A 1 154 ? -7.785 28.297 9.867 1 93.38 154 ALA A CA 1
ATOM 1221 C C . ALA A 1 154 ? -8.008 29.25 11.031 1 93.38 154 ALA A C 1
ATOM 1223 O O . ALA A 1 154 ? -7.355 29.125 12.078 1 93.38 154 ALA A O 1
ATOM 1224 N N . GLU A 1 155 ? -8.93 30.203 10.812 1 92.88 155 GLU A N 1
ATOM 1225 C CA . GLU A 1 155 ? -9.242 31.141 11.883 1 92.88 155 GLU A CA 1
ATOM 1226 C C . GLU A 1 155 ? -9.703 30.422 13.141 1 92.88 155 GLU A C 1
ATOM 1228 O O . GLU A 1 155 ? -9.164 30.641 14.227 1 92.88 155 GLU A O 1
ATOM 1233 N N . LYS A 1 156 ? -10.625 29.625 12.977 1 90.31 156 LYS A N 1
ATOM 1234 C CA . LYS A 1 156 ? -11.188 28.875 14.102 1 90.31 156 LYS A CA 1
ATOM 1235 C C . LYS A 1 156 ? -10.117 28.031 14.789 1 90.31 156 LYS A C 1
ATOM 1237 O O . LYS A 1 156 ? -10.125 27.891 16.016 1 90.31 156 LYS A O 1
ATOM 1242 N N . ARG A 1 157 ? -9.211 27.562 14.055 1 92 157 ARG A N 1
ATOM 1243 C CA . ARG A 1 157 ? -8.211 26.625 14.555 1 92 157 ARG A CA 1
ATOM 1244 C C . ARG A 1 157 ? -7.125 27.344 15.344 1 92 157 ARG A C 1
ATOM 1246 O O . ARG A 1 157 ? -6.633 26.828 16.344 1 92 157 ARG A O 1
ATOM 1253 N N . TYR A 1 158 ? -6.75 28.531 14.93 1 94 158 TYR A N 1
ATOM 1254 C CA . TYR A 1 158 ? -5.496 29.078 15.445 1 94 158 TYR A CA 1
ATOM 1255 C C . TYR A 1 158 ? -5.727 30.391 16.172 1 94 158 TYR A C 1
ATOM 1257 O O . TYR A 1 158 ? -4.863 30.859 16.922 1 94 158 TYR A O 1
ATOM 1265 N N . GLN A 1 159 ? -6.848 31.031 15.969 1 91.06 159 GLN A N 1
ATOM 1266 C CA . GLN A 1 159 ? -7.027 32.406 16.438 1 91.06 159 GLN A CA 1
ATOM 1267 C C . GLN A 1 159 ? -6.898 32.469 17.969 1 91.06 159 GLN A C 1
ATOM 1269 O O . GLN A 1 159 ? -6.289 33.406 18.5 1 91.06 159 GLN A O 1
ATOM 1274 N N . SER A 1 160 ? -7.422 31.516 18.625 1 89.56 160 SER A N 1
ATOM 1275 C CA . SER A 1 160 ? -7.449 31.547 20.078 1 89.56 160 SER A CA 1
ATOM 1276 C C . SER A 1 160 ? -6.059 31.312 20.672 1 89.56 160 SER A C 1
ATOM 1278 O O . SER A 1 160 ? -5.805 31.641 21.828 1 89.56 160 SER A O 1
ATOM 1280 N N . SER A 1 161 ? -5.184 30.812 19.844 1 88.5 161 SER A N 1
ATOM 1281 C CA . SER A 1 161 ? -3.885 30.422 20.375 1 88.5 161 SER A CA 1
ATOM 1282 C C . SER A 1 161 ? -2.77 31.297 19.812 1 88.5 161 SER A C 1
ATOM 1284 O O . SER A 1 161 ? -1.588 31.016 20.016 1 88.5 161 SER A O 1
ATOM 1286 N N . THR A 1 162 ? -3.205 32.219 19.094 1 87.19 162 THR A N 1
ATOM 1287 C CA . THR A 1 162 ? -2.215 33.156 18.562 1 87.19 162 THR A CA 1
ATOM 1288 C C . THR A 1 162 ? -2.484 34.562 19.047 1 87.19 162 THR A C 1
ATOM 1290 O O . THR A 1 162 ? -3.641 34.969 19.156 1 87.19 162 THR A O 1
ATOM 1293 N N . LYS A 1 163 ? -1.409 35.219 19.344 1 81.88 163 LYS A N 1
ATOM 1294 C CA . LYS A 1 163 ? -1.497 36.594 19.828 1 81.88 163 LYS A CA 1
ATOM 1295 C C . LYS A 1 163 ? -1.091 37.562 18.734 1 81.88 163 LYS A C 1
ATOM 1297 O O . LYS A 1 163 ? -0.262 37.25 17.875 1 81.88 163 LYS A O 1
ATOM 1302 N N . GLY A 1 164 ? -1.683 38.75 18.766 1 79.38 164 GLY A N 1
ATOM 1303 C CA . GLY A 1 164 ? -1.36 39.781 17.828 1 79.38 164 GLY A CA 1
ATOM 1304 C C . GLY A 1 164 ? -2.555 40.25 17 1 79.38 164 GLY A C 1
ATOM 1305 O O . GLY A 1 164 ? -3.689 39.844 17.281 1 79.38 164 GLY A O 1
ATOM 1306 N N . LYS A 1 165 ? -2.275 41.094 15.977 1 92.56 165 LYS A N 1
ATOM 1307 C CA . LYS A 1 165 ? -3.283 41.562 15.023 1 92.56 165 LYS A CA 1
ATOM 1308 C C . LYS A 1 165 ? -3.611 40.469 14 1 92.56 165 LYS A C 1
ATOM 1310 O O . LYS A 1 165 ? -2.729 39.719 13.586 1 92.56 165 LYS A O 1
ATOM 1315 N N . HIS A 1 166 ? -4.891 40.438 13.711 1 94.06 166 HIS A N 1
ATOM 1316 C CA . HIS A 1 166 ? -5.301 39.344 12.836 1 94.06 166 HIS A CA 1
ATOM 1317 C C . HIS A 1 166 ? -6.113 39.844 11.656 1 94.06 166 HIS A C 1
ATOM 1319 O O . HIS A 1 166 ? -6.883 40.781 11.789 1 94.06 166 HIS A O 1
ATOM 1325 N N . LEU A 1 167 ? -5.871 39.25 10.531 1 95.44 167 LEU A N 1
ATOM 1326 C CA . LEU A 1 167 ? -6.691 39.344 9.328 1 95.44 167 LEU A CA 1
ATOM 1327 C C . LEU A 1 167 ? -7.211 38 8.898 1 95.44 167 LEU A C 1
ATOM 1329 O O . LEU A 1 167 ? -6.609 36.969 9.211 1 95.44 167 LEU A O 1
ATOM 1333 N N . PHE A 1 168 ? -8.367 38 8.281 1 93.81 168 PHE A N 1
ATOM 1334 C CA . PHE A 1 168 ? -8.891 36.719 7.824 1 93.81 168 PHE A CA 1
ATOM 1335 C C . PHE A 1 168 ? -9.484 36.844 6.422 1 93.81 168 PHE A C 1
ATOM 1337 O O . PHE A 1 168 ? -10.047 37.875 6.074 1 93.81 168 PHE A O 1
ATOM 1344 N N . GLY A 1 169 ? -9.281 35.781 5.684 1 91.88 169 GLY A N 1
ATOM 1345 C CA . GLY A 1 169 ? -9.805 35.719 4.328 1 91.88 169 GLY A CA 1
ATOM 1346 C C . GLY A 1 169 ? -11.219 35.156 4.258 1 91.88 169 GLY A C 1
ATOM 1347 O O . GLY A 1 169 ? -11.57 34.25 4.992 1 91.88 169 GLY A O 1
ATOM 1348 N N . ILE A 1 170 ? -12.039 35.75 3.41 1 86.38 170 ILE A N 1
ATOM 1349 C CA . ILE A 1 170 ? -13.398 35.312 3.113 1 86.38 170 ILE A CA 1
ATOM 1350 C C . ILE A 1 170 ? -13.516 34.969 1.628 1 86.38 170 ILE A C 1
ATOM 1352 O O . ILE A 1 170 ? -13.43 35.875 0.777 1 86.38 170 ILE A O 1
ATOM 1356 N N . LYS A 1 171 ? -13.555 33.594 1.347 1 77.44 171 LYS A N 1
ATOM 1357 C CA . LYS A 1 171 ? -13.656 33.156 -0.044 1 77.44 171 LYS A CA 1
ATOM 1358 C C . LYS A 1 171 ? -15.094 33.25 -0.546 1 77.44 171 LYS A C 1
ATOM 1360 O O . LYS A 1 171 ? -16.031 32.781 0.123 1 77.44 171 LYS A O 1
ATOM 1365 N N . HIS A 1 172 ? -15.195 34.125 -1.501 1 75.88 172 HIS A N 1
ATOM 1366 C CA . HIS A 1 172 ? -16.5 34.188 -2.17 1 75.88 172 HIS A CA 1
ATOM 1367 C C . HIS A 1 172 ? -16.516 33.312 -3.412 1 75.88 172 HIS A C 1
ATOM 1369 O O . HIS A 1 172 ? -15.641 33.406 -4.277 1 75.88 172 HIS A O 1
ATOM 1375 N N . ARG A 1 173 ? -17.219 32.219 -3.336 1 69.31 173 ARG A N 1
ATOM 1376 C CA . ARG A 1 173 ? -17.328 31.297 -4.457 1 69.31 173 ARG A CA 1
ATOM 1377 C C . ARG A 1 173 ? -18.531 31.625 -5.328 1 69.31 173 ARG A C 1
ATOM 1379 O O . ARG A 1 173 ? -19.531 32.188 -4.848 1 69.31 173 ARG A O 1
ATOM 1386 N N . ASP A 1 174 ? -18.203 31.391 -6.684 1 69.06 174 ASP A N 1
ATOM 1387 C CA . ASP A 1 174 ? -19.344 31.469 -7.59 1 69.06 174 ASP A CA 1
ATOM 1388 C C . ASP A 1 174 ? -20.391 30.406 -7.258 1 69.06 174 ASP A C 1
ATOM 1390 O O . ASP A 1 174 ? -20.062 29.219 -7.152 1 69.06 174 ASP A O 1
ATOM 1394 N N . PHE A 1 175 ? -21.531 30.938 -7.004 1 65.12 175 PHE A N 1
ATOM 1395 C CA . PHE A 1 175 ? -22.594 30.047 -6.586 1 65.12 175 PHE A CA 1
ATOM 1396 C C . PHE A 1 175 ? -22.812 28.922 -7.602 1 65.12 175 PHE A C 1
ATOM 1398 O O . PHE A 1 175 ? -23.094 27.781 -7.234 1 65.12 175 PHE A O 1
ATOM 1405 N N . GLU A 1 176 ? -22.625 29.297 -8.883 1 61.47 176 GLU A N 1
ATOM 1406 C CA . GLU A 1 176 ? -22.969 28.344 -9.938 1 61.47 176 GLU A CA 1
ATOM 1407 C C . GLU A 1 176 ? -21.828 27.344 -10.164 1 61.47 176 GLU A C 1
ATOM 1409 O O . GLU A 1 176 ? -22.078 26.141 -10.305 1 61.47 176 GLU A O 1
ATOM 1414 N N . THR A 1 177 ? -20.656 27.797 -10.148 1 66 177 THR A N 1
ATOM 1415 C CA . THR A 1 177 ? -19.547 26.969 -10.609 1 66 177 THR A CA 1
ATOM 1416 C C . THR A 1 177 ? -18.734 26.453 -9.422 1 66 177 THR A C 1
ATOM 1418 O O . THR A 1 177 ? -17.969 25.5 -9.57 1 66 177 THR A O 1
ATOM 1421 N N . GLY A 1 178 ? -18.922 27.109 -8.375 1 65 178 GLY A N 1
ATOM 1422 C CA . GLY A 1 178 ? -18.125 26.766 -7.207 1 65 178 GLY A CA 1
ATOM 1423 C C . GLY A 1 178 ? -16.719 27.359 -7.238 1 65 178 GLY A C 1
ATOM 1424 O O . GLY A 1 178 ? -15.977 27.25 -6.262 1 65 178 GLY A O 1
ATOM 1425 N N . GLN A 1 179 ? -16.359 27.891 -8.367 1 63.66 179 GLN A N 1
ATOM 1426 C CA . GLN A 1 179 ? -15.016 28.453 -8.523 1 63.66 179 GLN A CA 1
ATOM 1427 C C . GLN A 1 179 ? -14.836 29.688 -7.645 1 63.66 179 GLN A C 1
ATOM 1429 O O . GLN A 1 179 ? -15.781 30.438 -7.426 1 63.66 179 GLN A O 1
ATOM 1434 N N . ILE A 1 180 ? -13.648 29.828 -6.996 1 64.38 180 ILE A N 1
ATOM 1435 C CA . ILE A 1 180 ? -13.344 31 -6.18 1 64.38 180 ILE A CA 1
ATOM 1436 C C . ILE A 1 180 ? -13.398 32.25 -7.043 1 64.38 180 ILE A C 1
ATOM 1438 O O . ILE A 1 180 ? -12.68 32.344 -8.039 1 64.38 180 ILE A O 1
ATOM 1442 N N . LYS A 1 181 ? -14.461 33.188 -6.809 1 64.62 181 LYS A N 1
ATOM 1443 C CA . LYS A 1 181 ? -14.648 34.438 -7.539 1 64.62 181 LYS A CA 1
ATOM 1444 C C . LYS A 1 181 ? -13.742 35.531 -7.004 1 64.62 181 LYS A C 1
ATOM 1446 O O . LYS A 1 181 ? -13.109 36.25 -7.773 1 64.62 181 LYS A O 1
ATOM 1451 N N . SER A 1 182 ? -13.789 35.656 -5.586 1 71.25 182 SER A N 1
ATOM 1452 C CA . SER A 1 182 ? -12.977 36.719 -5.004 1 71.25 182 SER A CA 1
ATOM 1453 C C . SER A 1 182 ? -12.586 36.406 -3.568 1 71.25 182 SER A C 1
ATOM 1455 O O . SER A 1 182 ? -13.195 35.531 -2.932 1 71.25 182 SER A O 1
ATOM 1457 N N . LEU A 1 183 ? -11.305 36.906 -3.176 1 81.5 183 LEU A N 1
ATOM 1458 C CA . LEU A 1 183 ? -10.867 36.812 -1.786 1 81.5 183 LEU A CA 1
ATOM 1459 C C . LEU A 1 183 ? -10.992 38.156 -1.088 1 81.5 183 LEU A C 1
ATOM 1461 O O . LEU A 1 183 ? -10.383 39.125 -1.52 1 81.5 183 LEU A O 1
ATOM 1465 N N . GLU A 1 184 ? -11.992 38.25 -0.2 1 86.5 184 GLU A N 1
ATOM 1466 C CA . GLU A 1 184 ? -12.125 39.406 0.647 1 86.5 184 GLU A CA 1
ATOM 1467 C C . GLU A 1 184 ? -11.328 39.281 1.938 1 86.5 184 GLU A C 1
ATOM 1469 O O . GLU A 1 184 ? -11.289 38.188 2.527 1 86.5 184 GLU A O 1
ATOM 1474 N N . ILE A 1 185 ? -10.578 40.344 2.311 1 91.44 185 ILE A N 1
ATOM 1475 C CA . ILE A 1 185 ? -9.812 40.312 3.551 1 91.44 185 ILE A CA 1
ATOM 1476 C C . ILE A 1 185 ? -10.516 41.156 4.613 1 91.44 185 ILE A C 1
ATOM 1478 O O . ILE A 1 185 ? -10.859 42.312 4.367 1 91.44 185 ILE A O 1
ATOM 1482 N N . ALA A 1 186 ? -10.812 40.531 5.727 1 89.44 186 ALA A N 1
ATOM 1483 C CA . ALA A 1 186 ? -11.461 41.219 6.848 1 89.44 186 ALA A CA 1
ATOM 1484 C C . ALA A 1 186 ? -10.531 41.281 8.055 1 89.44 186 ALA A C 1
ATOM 1486 O O . ALA A 1 186 ? -9.531 40.562 8.117 1 89.44 186 ALA A O 1
ATOM 1487 N N . GLY A 1 187 ? -10.82 42.156 9.031 1 89.25 187 GLY A N 1
ATOM 1488 C CA . GLY A 1 187 ? -10.07 42.375 10.258 1 89.25 187 GLY A CA 1
ATOM 1489 C C . GLY A 1 187 ? -10.062 43.812 10.727 1 89.25 187 GLY A C 1
ATOM 1490 O O . GLY A 1 187 ? -10.586 44.688 10.039 1 89.25 187 GLY A O 1
ATOM 1491 N N . GLN A 1 188 ? -9.562 43.938 11.914 1 84.5 188 GLN A N 1
ATOM 1492 C CA . GLN A 1 188 ? -9.508 45.312 12.469 1 84.5 188 GLN A CA 1
ATOM 1493 C C . GLN A 1 188 ? -8.211 46 12.07 1 84.5 188 GLN A C 1
ATOM 1495 O O . GLN A 1 188 ? -7.121 45.594 12.461 1 84.5 188 GLN A O 1
ATOM 1500 N N . VAL A 1 189 ? -8.312 46.938 11.203 1 89.88 189 VAL A N 1
ATOM 1501 C CA . VAL A 1 189 ? -7.168 47.75 10.773 1 89.88 189 VAL A CA 1
ATOM 1502 C C . VAL A 1 189 ? -7.418 49.219 11.102 1 89.88 189 VAL A C 1
ATOM 1504 O O . VAL A 1 189 ? -8.555 49.688 11.031 1 89.88 189 VAL A O 1
ATOM 1507 N N . THR A 1 190 ? -6.398 49.844 11.562 1 89.12 190 THR A N 1
ATOM 1508 C CA . THR A 1 190 ? -6.48 51.281 11.859 1 89.12 190 THR A CA 1
ATOM 1509 C C . THR A 1 190 ? -5.531 52.062 10.961 1 89.12 190 THR A C 1
ATOM 1511 O O . THR A 1 190 ? -4.637 51.5 10.336 1 89.12 190 THR A O 1
ATOM 1514 N N . ASP A 1 191 ? -5.707 53.375 10.93 1 87.88 191 ASP A N 1
ATOM 1515 C CA . ASP A 1 191 ? -4.871 54.25 10.117 1 87.88 191 ASP A CA 1
ATOM 1516 C C . ASP A 1 191 ? -3.434 54.281 10.625 1 87.88 191 ASP A C 1
ATOM 1518 O O . ASP A 1 191 ? -2.518 54.688 9.906 1 87.88 191 ASP A O 1
ATOM 1522 N N . LYS A 1 192 ? -3.219 53.812 11.812 1 90.06 192 LYS A N 1
ATOM 1523 C CA . LYS A 1 192 ? -1.891 53.812 12.414 1 90.06 192 LYS A CA 1
ATOM 1524 C C . LYS A 1 192 ? -1.137 52.531 12.125 1 90.06 192 LYS A C 1
ATOM 1526 O O . LYS A 1 192 ? 0.052 52.406 12.43 1 90.06 192 LYS A O 1
ATOM 1531 N N . ASP A 1 193 ? -1.844 51.625 11.492 1 92 193 ASP A N 1
ATOM 1532 C CA . ASP A 1 193 ? -1.223 50.312 11.297 1 92 193 ASP A CA 1
ATOM 1533 C C . ASP A 1 193 ? -0.162 50.375 10.195 1 92 193 ASP A C 1
ATOM 1535 O O . ASP A 1 193 ? -0.36 51.031 9.164 1 92 193 ASP A O 1
ATOM 1539 N N . VAL A 1 194 ? 0.941 49.781 10.578 1 91.12 194 VAL A N 1
ATOM 1540 C CA . VAL A 1 194 ? 1.996 49.562 9.586 1 91.12 194 VAL A CA 1
ATOM 1541 C C . VAL A 1 194 ? 1.938 48.156 9.047 1 91.12 194 VAL A C 1
ATOM 1543 O O . VAL A 1 194 ? 1.705 47.188 9.805 1 91.12 194 VAL A O 1
ATOM 1546 N N . PHE A 1 195 ? 2.105 48 7.75 1 94.12 195 PHE A N 1
ATOM 1547 C CA . PHE A 1 195 ? 1.953 46.688 7.109 1 94.12 195 PHE A CA 1
ATOM 1548 C C . PHE A 1 195 ? 3.305 46.156 6.66 1 94.12 195 PHE A C 1
ATOM 1550 O O . PHE A 1 195 ? 3.512 45.875 5.473 1 94.12 195 PHE A O 1
ATOM 1557 N N . ASP A 1 196 ? 4.074 45.938 7.691 1 95.44 196 ASP A N 1
ATOM 1558 C CA . ASP A 1 196 ? 5.434 45.469 7.445 1 95.44 196 ASP A CA 1
ATOM 1559 C C . ASP A 1 196 ? 5.461 43.969 7.215 1 95.44 196 ASP A C 1
ATOM 1561 O O . ASP A 1 196 ? 5.723 43.5 6.102 1 95.44 196 ASP A O 1
ATOM 1565 N N . LYS A 1 197 ? 5.082 43.125 8.312 1 96.94 197 LYS A N 1
ATOM 1566 C CA . LYS A 1 197 ? 5.145 41.688 8.242 1 96.94 197 LYS A CA 1
ATOM 1567 C C . LYS A 1 197 ? 3.773 41.062 8.477 1 96.94 197 LYS A C 1
ATOM 1569 O O . LYS A 1 197 ? 3.012 41.531 9.328 1 96.94 197 LYS A O 1
ATOM 1574 N N . VAL A 1 198 ? 3.529 40.031 7.664 1 97.44 198 VAL A N 1
ATOM 1575 C CA . VAL A 1 198 ? 2.346 39.219 7.91 1 97.44 198 VAL A CA 1
ATOM 1576 C C . VAL A 1 198 ? 2.711 37.75 7.816 1 97.44 198 VAL A C 1
ATOM 1578 O O . VAL A 1 198 ? 3.477 37.344 6.938 1 97.44 198 VAL A O 1
ATOM 1581 N N . LEU A 1 199 ? 2.209 36.969 8.797 1 97.62 199 LEU A N 1
ATOM 1582 C CA . LEU A 1 199 ? 2.387 35.531 8.836 1 97.62 199 LEU A CA 1
ATOM 1583 C C . LEU A 1 199 ? 1.078 34.812 8.516 1 97.62 199 LEU A C 1
ATOM 1585 O O . LEU A 1 199 ? 0.115 34.906 9.281 1 97.62 199 LEU A O 1
ATOM 1589 N N . ILE A 1 200 ? 1.042 34.125 7.348 1 97.69 200 ILE A N 1
ATOM 1590 C CA . ILE A 1 200 ? -0.093 33.281 7.008 1 97.69 200 ILE A CA 1
ATOM 1591 C C . ILE A 1 200 ? -0 31.969 7.777 1 97.69 200 ILE A C 1
ATOM 1593 O O . ILE A 1 200 ? 1.054 31.328 7.797 1 97.69 200 ILE A O 1
ATOM 1597 N N . VAL A 1 201 ? -1.106 31.547 8.43 1 97.06 201 VAL A N 1
ATOM 1598 C CA . VAL A 1 201 ? -1.107 30.344 9.25 1 97.06 201 VAL A CA 1
ATOM 1599 C C . VAL A 1 201 ? -2.217 29.406 8.789 1 97.06 201 VAL A C 1
ATOM 1601 O O . VAL A 1 201 ? -3.377 29.812 8.688 1 97.06 201 VAL A O 1
ATOM 1604 N N . ASP A 1 202 ? -1.875 28.203 8.539 1 96.81 202 ASP A N 1
ATOM 1605 C CA . ASP A 1 202 ? -2.846 27.172 8.164 1 96.81 202 ASP A CA 1
ATOM 1606 C C . ASP A 1 202 ? -2.33 25.781 8.516 1 96.81 202 ASP A C 1
ATOM 1608 O O . ASP A 1 202 ? -1.222 25.625 9.039 1 96.81 202 ASP A O 1
ATOM 1612 N N . ASP A 1 203 ? -3.113 24.75 8.32 1 95.56 203 ASP A N 1
ATOM 1613 C CA . ASP A 1 203 ? -2.713 23.422 8.766 1 95.56 203 ASP A CA 1
ATOM 1614 C C . ASP A 1 203 ? -2.004 22.656 7.648 1 95.56 203 ASP A C 1
ATOM 1616 O O . ASP A 1 203 ? -1.089 21.875 7.906 1 95.56 203 ASP A O 1
ATOM 1620 N N . LEU A 1 204 ? -2.41 22.906 6.41 1 95.12 204 LEU A N 1
ATOM 1621 C CA . LEU A 1 204 ? -1.91 22.031 5.355 1 95.12 204 LEU A CA 1
ATOM 1622 C C . LEU A 1 204 ? -1.818 22.766 4.027 1 95.12 204 LEU A C 1
ATOM 1624 O O . LEU A 1 204 ? -2.641 23.641 3.742 1 95.12 204 LEU A O 1
ATOM 1628 N N . SER A 1 205 ? -0.798 22.406 3.23 1 94.62 205 SER A N 1
ATOM 1629 C CA . SER A 1 205 ? -0.653 22.984 1.896 1 94.62 205 SER A CA 1
ATOM 1630 C C . SER A 1 205 ? -0.286 21.906 0.874 1 94.62 205 SER A C 1
ATOM 1632 O O . SER A 1 205 ? 0.571 21.062 1.134 1 94.62 205 SER A O 1
ATOM 1634 N N . SER A 1 206 ? -0.917 21.969 -0.269 1 93 206 SER A N 1
ATOM 1635 C CA . SER A 1 206 ? -0.499 21.156 -1.406 1 93 206 SER A CA 1
ATOM 1636 C C . SER A 1 206 ? 0.375 21.953 -2.365 1 93 206 SER A C 1
ATOM 1638 O O . SER A 1 206 ? 1.58 22.094 -2.145 1 93 206 SER A O 1
ATOM 1640 N N . TYR A 1 207 ? -0.282 22.672 -3.338 1 92.06 207 TYR A N 1
ATOM 1641 C CA . TYR A 1 207 ? 0.477 23.453 -4.305 1 92.06 207 TYR A CA 1
ATOM 1642 C C . TYR A 1 207 ? 0.665 24.891 -3.812 1 92.06 207 TYR A C 1
ATOM 1644 O O . TYR A 1 207 ? 1.468 25.641 -4.367 1 92.06 207 TYR A O 1
ATOM 1652 N N . GLY A 1 208 ? -0.104 25.219 -2.809 1 92.94 208 GLY A N 1
ATOM 1653 C CA . GLY A 1 208 ? 0.058 26.531 -2.201 1 92.94 208 GLY A CA 1
ATOM 1654 C C . GLY A 1 208 ? -0.76 27.609 -2.887 1 92.94 208 GLY A C 1
ATOM 1655 O O . GLY A 1 208 ? -0.57 28.812 -2.625 1 92.94 208 GLY A O 1
ATOM 1656 N N . GLY A 1 209 ? -1.663 27.25 -3.77 1 90.25 209 GLY A N 1
ATOM 1657 C CA . GLY A 1 209 ? -2.465 28.219 -4.508 1 90.25 209 GLY A CA 1
ATOM 1658 C C . GLY A 1 209 ? -3.23 29.172 -3.607 1 90.25 209 GLY A C 1
ATOM 1659 O O . GLY A 1 209 ? -3.23 30.391 -3.836 1 90.25 209 GLY A O 1
ATOM 1660 N N . THR A 1 210 ? -3.896 28.656 -2.582 1 89.81 210 THR A N 1
ATOM 1661 C CA . THR A 1 210 ? -4.652 29.453 -1.618 1 89.81 210 THR A CA 1
ATOM 1662 C C . THR A 1 210 ? -3.768 30.516 -0.974 1 89.81 210 THR A C 1
ATOM 1664 O O . THR A 1 210 ? -4.172 31.672 -0.849 1 89.81 210 THR A O 1
ATOM 1667 N N . PHE A 1 211 ? -2.574 30.156 -0.755 1 94.38 211 PHE A N 1
ATOM 1668 C CA . PHE A 1 211 ? -1.68 31.047 -0.027 1 94.38 211 PHE A CA 1
ATOM 1669 C C . PHE A 1 211 ? -1.074 32.094 -0.962 1 94.38 211 PHE A C 1
ATOM 1671 O O . PHE A 1 211 ? -0.858 33.25 -0.566 1 94.38 211 PHE A O 1
ATOM 1678 N N . HIS A 1 212 ? -0.861 31.656 -2.146 1 93 212 HIS A N 1
ATOM 1679 C CA . HIS A 1 212 ? -0.407 32.625 -3.141 1 93 212 HIS A CA 1
ATOM 1680 C C . HIS A 1 212 ? -1.449 33.719 -3.367 1 93 212 HIS A C 1
ATOM 1682 O O . HIS A 1 212 ? -1.122 34.906 -3.359 1 93 212 HIS A O 1
ATOM 1688 N N . PHE A 1 213 ? -2.654 33.312 -3.543 1 90.44 213 PHE A N 1
ATOM 1689 C CA . PHE A 1 213 ? -3.738 34.25 -3.764 1 90.44 213 PHE A CA 1
ATOM 1690 C C . PHE A 1 213 ? -3.914 35.156 -2.555 1 90.44 213 PHE A C 1
ATOM 1692 O O . PHE A 1 213 ? -4.152 36.375 -2.705 1 90.44 213 PHE A O 1
ATOM 1699 N N . GLY A 1 214 ? -3.846 34.594 -1.383 1 93.19 214 GLY A N 1
ATOM 1700 C CA . GLY A 1 214 ? -3.904 35.375 -0.168 1 93.19 214 GLY A CA 1
ATOM 1701 C C . GLY A 1 214 ? -2.789 36.406 -0.071 1 93.19 214 GLY A C 1
ATOM 1702 O O . GLY A 1 214 ? -3.031 37.562 0.277 1 93.19 214 GLY A O 1
ATOM 1703 N N . ALA A 1 215 ? -1.584 36 -0.442 1 95.06 215 ALA A N 1
ATOM 1704 C CA . ALA A 1 215 ? -0.425 36.875 -0.414 1 95.06 215 ALA A CA 1
ATOM 1705 C C . ALA A 1 215 ? -0.595 38.031 -1.397 1 95.06 215 ALA A C 1
ATOM 1707 O O . ALA A 1 215 ? -0.277 39.188 -1.078 1 95.06 215 ALA A O 1
ATOM 1708 N N . GLN A 1 216 ? -1.076 37.688 -2.541 1 93.75 216 GLN A N 1
ATOM 1709 C CA . GLN A 1 216 ? -1.34 38.719 -3.537 1 93.75 216 GLN A CA 1
ATOM 1710 C C . GLN A 1 216 ? -2.328 39.75 -3.008 1 93.75 216 GLN A C 1
ATOM 1712 O O . GLN A 1 216 ? -2.092 40.969 -3.123 1 93.75 216 GLN A O 1
ATOM 1717 N N . ALA A 1 217 ? -3.387 39.312 -2.492 1 92.81 217 ALA A N 1
ATOM 1718 C CA . ALA A 1 217 ? -4.418 40.219 -1.959 1 92.81 217 ALA A CA 1
ATOM 1719 C C . ALA A 1 217 ? -3.867 41.062 -0.837 1 92.81 217 ALA A C 1
ATOM 1721 O O . ALA A 1 217 ? -4.168 42.281 -0.766 1 92.81 217 ALA A O 1
ATOM 1722 N N . LEU A 1 218 ? -3.074 40.469 0.016 1 95.38 218 LEU A N 1
ATOM 1723 C CA . LEU A 1 218 ? -2.479 41.188 1.136 1 95.38 218 LEU A CA 1
ATOM 1724 C C . LEU A 1 218 ? -1.552 42.312 0.642 1 95.38 218 LEU A C 1
ATOM 1726 O O . LEU A 1 218 ? -1.556 43.406 1.184 1 95.38 218 LEU A O 1
ATOM 1730 N N . LYS A 1 219 ? -0.812 41.969 -0.338 1 94.81 219 LYS A N 1
ATOM 1731 C CA . LYS A 1 219 ? 0.097 42.938 -0.917 1 94.81 219 LYS A CA 1
ATOM 1732 C C . LYS A 1 219 ? -0.673 44.062 -1.611 1 94.81 219 LYS A C 1
ATOM 1734 O O . LYS A 1 219 ? -0.396 45.25 -1.391 1 94.81 219 LYS A O 1
ATOM 1739 N N . GLU A 1 220 ? -1.596 43.719 -2.383 1 93.31 220 GLU A N 1
ATOM 1740 C CA . GLU A 1 220 ? -2.338 44.688 -3.186 1 93.31 220 GLU A CA 1
ATOM 1741 C C . GLU A 1 220 ? -3.189 45.594 -2.307 1 93.31 220 GLU A C 1
ATOM 1743 O O . GLU A 1 220 ? -3.252 46.812 -2.535 1 93.31 220 GLU A O 1
ATOM 1748 N N . LYS A 1 221 ? -3.814 45.094 -1.342 1 92.12 221 LYS A N 1
ATOM 1749 C CA . LYS A 1 221 ? -4.785 45.844 -0.54 1 92.12 221 LYS A CA 1
ATOM 1750 C C . LYS A 1 221 ? -4.09 46.656 0.555 1 92.12 221 LYS A C 1
ATOM 1752 O O . LYS A 1 221 ? -4.504 47.75 0.872 1 92.12 221 LYS A O 1
ATOM 1757 N N . PHE A 1 222 ? -3.061 46.031 1.149 1 93.69 222 PHE A N 1
ATOM 1758 C CA . PHE A 1 222 ? -2.518 46.656 2.348 1 93.69 222 PHE A CA 1
ATOM 1759 C C . PHE A 1 222 ? -1.072 47.062 2.129 1 93.69 222 PHE A C 1
ATOM 1761 O O . PHE A 1 222 ? -0.542 47.906 2.877 1 93.69 222 PHE A O 1
ATOM 1768 N N . GLY A 1 223 ? -0.415 46.406 1.141 1 94.75 223 GLY A N 1
ATOM 1769 C CA . GLY A 1 223 ? 0.965 46.781 0.856 1 94.75 223 GLY A CA 1
ATOM 1770 C C . GLY A 1 223 ? 1.961 46.094 1.777 1 94.75 223 GLY A C 1
ATOM 1771 O O . GLY A 1 223 ? 3.039 46.625 2.041 1 94.75 223 GLY A O 1
ATOM 1772 N N . PHE A 1 224 ? 1.647 44.938 2.283 1 96.69 224 PHE A N 1
ATOM 1773 C CA . PHE A 1 224 ? 2.566 44.219 3.146 1 96.69 224 PHE A CA 1
ATOM 1774 C C . PHE A 1 224 ? 3.922 44.031 2.473 1 96.69 224 PHE A C 1
ATOM 1776 O O . PHE A 1 224 ? 3.996 43.688 1.297 1 96.69 224 PHE A O 1
ATOM 1783 N N . LYS A 1 225 ? 4.984 44.25 3.18 1 95.38 225 LYS A N 1
ATOM 1784 C CA . LYS A 1 225 ? 6.34 44.188 2.643 1 95.38 225 LYS A CA 1
ATOM 1785 C C . LYS A 1 225 ? 6.879 42.781 2.686 1 95.38 225 LYS A C 1
ATOM 1787 O O . LYS A 1 225 ? 7.516 42.312 1.733 1 95.38 225 LYS A O 1
ATOM 1792 N N . GLU A 1 226 ? 6.727 42.094 3.857 1 97.75 226 GLU A N 1
ATOM 1793 C CA . GLU A 1 226 ? 7.188 40.719 4.051 1 97.75 226 GLU A CA 1
ATOM 1794 C C . GLU A 1 226 ? 6.023 39.781 4.363 1 97.75 226 GLU A C 1
ATOM 1796 O O . GLU A 1 226 ? 5.297 40 5.336 1 97.75 226 GLU A O 1
ATOM 1801 N N . ILE A 1 227 ? 5.91 38.781 3.578 1 98.19 227 ILE A N 1
ATOM 1802 C CA . ILE A 1 227 ? 4.867 37.781 3.764 1 98.19 227 ILE A CA 1
ATOM 1803 C C . ILE A 1 227 ? 5.5 36.406 3.994 1 98.19 227 ILE A C 1
ATOM 1805 O O . ILE A 1 227 ? 6.371 35.969 3.23 1 98.19 227 ILE A O 1
ATOM 1809 N N . TYR A 1 228 ? 5.086 35.75 5.105 1 98.25 228 TYR A N 1
ATOM 1810 C CA . TYR A 1 228 ? 5.574 34.406 5.465 1 98.25 228 TYR A CA 1
ATOM 1811 C C . TYR A 1 228 ? 4.418 33.438 5.59 1 98.25 228 TYR A C 1
ATOM 1813 O O . TYR A 1 228 ? 3.268 33.844 5.781 1 98.25 228 TYR A O 1
ATOM 1821 N N . LEU A 1 229 ? 4.73 32.156 5.395 1 98.25 229 LEU A N 1
ATOM 1822 C CA . LEU A 1 229 ? 3.74 31.094 5.504 1 98.25 229 LEU A CA 1
ATOM 1823 C C . LEU A 1 229 ? 4.215 30.016 6.469 1 98.25 229 LEU A C 1
ATOM 1825 O O . LEU A 1 229 ? 5.367 29.594 6.41 1 98.25 229 LEU A O 1
ATOM 1829 N N . VAL A 1 230 ? 3.324 29.656 7.418 1 97.88 230 VAL A N 1
ATOM 1830 C CA . VAL A 1 230 ? 3.584 28.453 8.227 1 97.88 230 VAL A CA 1
ATOM 1831 C C . VAL A 1 230 ? 2.406 27.5 8.117 1 97.88 230 VAL A C 1
ATOM 1833 O O . VAL A 1 230 ? 1.249 27.891 8.25 1 97.88 230 VAL A O 1
ATOM 1836 N N . VAL A 1 231 ? 2.705 26.297 7.781 1 97.56 231 VAL A N 1
ATOM 1837 C CA . VAL A 1 231 ? 1.72 25.219 7.746 1 97.56 231 VAL A CA 1
ATOM 1838 C C . VAL A 1 231 ? 2.242 24.016 8.516 1 97.56 231 VAL A C 1
ATOM 1840 O O . VAL A 1 231 ? 3.451 23.781 8.562 1 97.56 231 VAL A O 1
ATOM 1843 N N . GLY A 1 232 ? 1.353 23.312 9.141 1 96.69 232 GLY A N 1
ATOM 1844 C CA . GLY A 1 232 ? 1.753 22.094 9.82 1 96.69 232 GLY A CA 1
ATOM 1845 C C . GLY A 1 232 ? 2.303 21.031 8.875 1 96.69 232 GLY A C 1
ATOM 1846 O O . GLY A 1 232 ? 3.326 20.406 9.156 1 96.69 232 GLY A O 1
ATOM 1847 N N . HIS A 1 233 ? 1.6 20.859 7.758 1 96.88 233 HIS A N 1
ATOM 1848 C CA . HIS A 1 233 ? 1.974 19.891 6.734 1 96.88 233 HIS A CA 1
ATOM 1849 C C . HIS A 1 233 ? 2.131 20.562 5.375 1 96.88 233 HIS A C 1
ATOM 1851 O O . HIS A 1 233 ? 1.218 21.25 4.906 1 96.88 233 HIS A O 1
ATOM 1857 N N . ALA A 1 234 ? 3.26 20.375 4.738 1 96.44 234 ALA A N 1
ATOM 1858 C CA . ALA A 1 234 ? 3.422 20.812 3.352 1 96.44 234 ALA A CA 1
ATOM 1859 C C . ALA A 1 234 ? 3.748 19.625 2.441 1 96.44 234 ALA A C 1
ATOM 1861 O O . ALA A 1 234 ? 4.684 18.875 2.709 1 96.44 234 ALA A O 1
ATOM 1862 N N . GLU A 1 235 ? 2.916 19.469 1.45 1 95.88 235 GLU A N 1
ATOM 1863 C CA . GLU A 1 235 ? 3.314 18.516 0.417 1 95.88 235 GLU A CA 1
ATOM 1864 C C . GLU A 1 235 ? 4.52 19.031 -0.368 1 95.88 235 GLU A C 1
ATOM 1866 O O . GLU A 1 235 ? 4.719 20.234 -0.494 1 95.88 235 GLU A O 1
ATOM 1871 N N . ASN A 1 236 ? 5.246 18.156 -0.948 1 95.5 236 ASN A N 1
ATOM 1872 C CA . ASN A 1 236 ? 6.418 18.531 -1.727 1 95.5 236 ASN A CA 1
ATOM 1873 C C . ASN A 1 236 ? 6.047 19.453 -2.889 1 95.5 236 ASN A C 1
ATOM 1875 O O . ASN A 1 236 ? 6.844 20.297 -3.303 1 95.5 236 ASN A O 1
ATOM 1879 N N . ASN A 1 237 ? 4.863 19.406 -3.33 1 94.81 237 ASN A N 1
ATOM 1880 C CA . ASN A 1 237 ? 4.414 20.156 -4.5 1 94.81 237 ASN A CA 1
ATOM 1881 C C . ASN A 1 237 ? 4.312 21.656 -4.203 1 94.81 237 ASN A C 1
ATOM 1883 O O . ASN A 1 237 ? 4.137 22.453 -5.113 1 94.81 237 ASN A O 1
ATOM 1887 N N . ILE A 1 238 ? 4.438 22.016 -2.98 1 95 238 ILE A N 1
ATOM 1888 C CA . ILE A 1 238 ? 4.344 23.422 -2.625 1 95 238 ILE A CA 1
ATOM 1889 C C . ILE A 1 238 ? 5.43 24.219 -3.354 1 95 238 ILE A C 1
ATOM 1891 O O . ILE A 1 238 ? 5.258 25.406 -3.635 1 95 238 ILE A O 1
ATOM 1895 N N . VAL A 1 239 ? 6.543 23.531 -3.746 1 94.94 239 VAL A N 1
ATOM 1896 C CA . VAL A 1 239 ? 7.656 24.219 -4.395 1 94.94 239 VAL A CA 1
ATOM 1897 C C . VAL A 1 239 ? 7.52 24.109 -5.91 1 94.94 239 VAL A C 1
ATOM 1899 O O . VAL A 1 239 ? 8.375 24.594 -6.656 1 94.94 239 VAL A O 1
ATOM 1902 N N . LYS A 1 240 ? 6.535 23.422 -6.387 1 92.56 240 LYS A N 1
ATOM 1903 C CA . LYS A 1 240 ? 6.266 23.297 -7.816 1 92.56 240 LYS A CA 1
ATOM 1904 C C . LYS A 1 240 ? 5.164 24.25 -8.25 1 92.56 240 LYS A C 1
ATOM 1906 O O . LYS A 1 240 ? 4.867 24.359 -9.445 1 92.56 240 LYS A O 1
ATOM 1911 N N . GLY A 1 241 ? 4.535 24.938 -7.223 1 89.62 241 GLY A N 1
ATOM 1912 C CA . GLY A 1 241 ? 3.484 25.891 -7.516 1 89.62 241 GLY A CA 1
ATOM 1913 C C . GLY A 1 241 ? 3.998 27.312 -7.684 1 89.62 241 GLY A C 1
ATOM 1914 O O . GLY A 1 241 ? 5.133 27.516 -8.125 1 89.62 241 GLY A O 1
ATOM 1915 N N . LYS A 1 242 ? 3.123 28.266 -7.371 1 89.31 242 LYS A N 1
ATOM 1916 C CA . LYS A 1 242 ? 3.4 29.672 -7.629 1 89.31 242 LYS A CA 1
ATOM 1917 C C . LYS A 1 242 ? 4.223 30.281 -6.5 1 89.31 242 LYS A C 1
ATOM 1919 O O . LYS A 1 242 ? 4.785 31.375 -6.652 1 89.31 242 LYS A O 1
ATOM 1924 N N . ILE A 1 243 ? 4.414 29.625 -5.406 1 89.31 243 ILE A N 1
ATOM 1925 C CA . ILE A 1 243 ? 5.02 30.188 -4.203 1 89.31 243 ILE A CA 1
ATOM 1926 C C . ILE A 1 243 ? 6.473 30.562 -4.488 1 89.31 243 ILE A C 1
ATOM 1928 O O . ILE A 1 243 ? 6.871 31.703 -4.273 1 89.31 243 ILE A O 1
ATOM 1932 N N . PRO A 1 244 ? 7.258 29.641 -5.051 1 85.19 244 PRO A N 1
ATOM 1933 C CA . PRO A 1 244 ? 8.664 29.984 -5.281 1 85.19 244 PRO A CA 1
ATOM 1934 C C . PRO A 1 244 ? 8.844 30.938 -6.457 1 85.19 244 PRO A C 1
ATOM 1936 O O . PRO A 1 244 ? 9.844 31.672 -6.523 1 85.19 244 PRO A O 1
ATOM 1939 N N . THR A 1 245 ? 7.988 31.031 -7.387 1 83.88 245 THR A N 1
ATOM 1940 C CA . THR A 1 245 ? 8.242 31.672 -8.672 1 83.88 245 THR A CA 1
ATOM 1941 C C . THR A 1 245 ? 7.895 33.156 -8.602 1 83.88 245 THR A C 1
ATOM 1943 O O . THR A 1 245 ? 8.523 34 -9.266 1 83.88 245 THR A O 1
ATOM 1946 N N . GLU A 1 246 ? 6.992 33.531 -7.801 1 85.5 246 GLU A N 1
ATOM 1947 C CA . GLU A 1 246 ? 6.504 34.906 -7.852 1 85.5 246 GLU A CA 1
ATOM 1948 C C . GLU A 1 246 ? 7.141 35.781 -6.758 1 85.5 246 GLU A C 1
ATOM 1950 O O . GLU A 1 246 ? 7.039 37 -6.781 1 85.5 246 GLU A O 1
ATOM 1955 N N . GLY A 1 247 ? 7.766 35.188 -5.801 1 87.81 247 GLY A N 1
ATOM 1956 C CA . GLY A 1 247 ? 8.555 35.906 -4.801 1 87.81 247 GLY A CA 1
ATOM 1957 C C . GLY A 1 247 ? 7.703 36.656 -3.801 1 87.81 247 GLY A C 1
ATOM 1958 O O . GLY A 1 247 ? 8.195 37.562 -3.111 1 87.81 247 GLY A O 1
ATOM 1959 N N . LEU A 1 248 ? 6.371 36.406 -3.787 1 94.06 248 LEU A N 1
ATOM 1960 C CA . LEU A 1 248 ? 5.477 37.094 -2.865 1 94.06 248 LEU A CA 1
ATOM 1961 C C . LEU A 1 248 ? 5.703 36.625 -1.433 1 94.06 248 LEU A C 1
ATOM 1963 O O . LEU A 1 248 ? 5.719 37.438 -0.503 1 94.06 248 LEU A O 1
ATOM 1967 N N . ILE A 1 249 ? 5.906 35.344 -1.276 1 97.06 249 ILE A N 1
ATOM 1968 C CA . ILE A 1 249 ? 6.141 34.75 0.033 1 97.06 249 ILE A CA 1
ATOM 1969 C C . ILE A 1 249 ? 7.641 34.562 0.256 1 97.06 249 ILE A C 1
ATOM 1971 O O . ILE A 1 249 ? 8.312 33.875 -0.53 1 97.06 249 ILE A O 1
ATOM 1975 N N . GLN A 1 250 ? 8.141 35.094 1.299 1 96.81 250 GLN A N 1
ATOM 1976 C CA . GLN A 1 250 ? 9.57 35.125 1.553 1 96.81 250 GLN A CA 1
ATOM 1977 C C . GLN A 1 250 ? 10.078 33.75 1.987 1 96.81 250 GLN A C 1
ATOM 1979 O O . GLN A 1 250 ? 11.188 33.344 1.618 1 96.81 250 GLN A O 1
ATOM 1984 N N . LYS A 1 251 ? 9.312 33.094 2.807 1 97.62 251 LYS A N 1
ATOM 1985 C CA . LYS A 1 251 ? 9.695 31.812 3.359 1 97.62 251 LYS A CA 1
ATOM 1986 C C . LYS A 1 251 ? 8.469 31 3.762 1 97.62 251 LYS A C 1
ATOM 1988 O O . LYS A 1 251 ? 7.484 31.547 4.254 1 97.62 251 LYS A O 1
ATOM 1993 N N . VAL A 1 252 ? 8.562 29.719 3.525 1 98 252 VAL A N 1
ATOM 1994 C CA . VAL A 1 252 ? 7.555 28.766 3.98 1 98 252 VAL A CA 1
ATOM 1995 C C . VAL A 1 252 ? 8.125 27.906 5.109 1 98 252 VAL A C 1
ATOM 1997 O O . VAL A 1 252 ? 9.203 27.328 4.969 1 98 252 VAL A O 1
ATOM 2000 N N . PHE A 1 253 ? 7.395 27.906 6.242 1 97.88 253 PHE A N 1
ATOM 2001 C CA . PHE A 1 253 ? 7.789 27.062 7.371 1 97.88 253 PHE A CA 1
ATOM 2002 C C . PHE A 1 253 ? 6.859 25.875 7.512 1 97.88 253 PHE A C 1
ATOM 2004 O O . PHE A 1 253 ? 5.641 26 7.359 1 97.88 253 PHE A O 1
ATOM 2011 N N . THR A 1 254 ? 7.391 24.734 7.734 1 97.56 254 THR A N 1
ATOM 2012 C CA . THR A 1 254 ? 6.598 23.516 7.93 1 97.56 254 THR A CA 1
ATOM 2013 C C . THR A 1 254 ? 7.367 22.5 8.758 1 97.56 254 THR A C 1
ATOM 2015 O O . THR A 1 254 ? 8.438 22.797 9.297 1 97.56 254 THR A O 1
ATOM 2018 N N . THR A 1 255 ? 6.801 21.344 8.969 1 96.19 255 THR A N 1
ATOM 2019 C CA . THR A 1 255 ? 7.449 20.266 9.703 1 96.19 255 THR A CA 1
ATOM 2020 C C . THR A 1 255 ? 7.914 19.172 8.75 1 96.19 255 THR A C 1
ATOM 2022 O O . THR A 1 255 ? 7.703 19.266 7.543 1 96.19 255 THR A O 1
ATOM 2025 N N . ASP A 1 256 ? 8.562 18.156 9.359 1 95 256 ASP A N 1
ATOM 2026 C CA . ASP A 1 256 ? 9.031 17.016 8.57 1 95 256 ASP A CA 1
ATOM 2027 C C . ASP A 1 256 ? 7.992 15.898 8.555 1 95 256 ASP A C 1
ATOM 2029 O O . ASP A 1 256 ? 8.344 14.719 8.445 1 95 256 ASP A O 1
ATOM 2033 N N . SER A 1 257 ? 6.715 16.297 8.695 1 95.38 257 SER A N 1
ATOM 2034 C CA . SER A 1 257 ? 5.652 15.297 8.695 1 95.38 257 SER A CA 1
ATOM 2035 C C . SER A 1 257 ? 5.504 14.648 7.324 1 95.38 257 SER A C 1
ATOM 2037 O O . SER A 1 257 ? 5.434 13.422 7.215 1 95.38 257 SER A O 1
ATOM 2039 N N . ILE A 1 258 ? 5.512 15.477 6.246 1 94.69 258 ILE A N 1
ATOM 2040 C CA . ILE A 1 258 ? 5.371 14.883 4.926 1 94.69 258 ILE A CA 1
ATOM 2041 C C . ILE A 1 258 ? 6.375 15.516 3.963 1 94.69 258 ILE A C 1
ATOM 2043 O O . ILE A 1 258 ? 6.773 14.898 2.975 1 94.69 258 ILE A O 1
ATOM 2047 N N . TYR A 1 259 ? 6.855 16.75 4.219 1 95.88 259 TYR A N 1
ATOM 2048 C CA . TYR A 1 259 ? 7.777 17.438 3.318 1 95.88 259 TYR A CA 1
ATOM 2049 C C . TYR A 1 259 ? 9.164 16.812 3.383 1 95.88 259 TYR A C 1
ATOM 2051 O O . TYR A 1 259 ? 9.719 16.625 4.469 1 95.88 259 TYR A O 1
ATOM 2059 N N . THR A 1 260 ? 9.742 16.516 2.191 1 93.69 260 THR A N 1
ATOM 2060 C CA . THR A 1 260 ? 11.039 15.836 2.188 1 93.69 260 THR A CA 1
ATOM 2061 C C . THR A 1 260 ? 11.992 16.484 1.192 1 93.69 260 THR A C 1
ATOM 2063 O O . THR A 1 260 ? 13.117 16.016 1.005 1 93.69 260 THR A O 1
ATOM 2066 N N . GLU A 1 261 ? 11.625 17.547 0.541 1 93.75 261 GLU A N 1
ATOM 2067 C CA . GLU A 1 261 ? 12.461 18.172 -0.489 1 93.75 261 GLU A CA 1
ATOM 2068 C C . GLU A 1 261 ? 13.391 19.219 0.108 1 93.75 261 GLU A C 1
ATOM 2070 O O . GLU A 1 261 ? 13.141 19.719 1.205 1 93.75 261 GLU A O 1
ATOM 2075 N N . ASP A 1 262 ? 14.461 19.406 -0.623 1 92.75 262 ASP A N 1
ATOM 2076 C CA . ASP A 1 262 ? 15.375 20.484 -0.287 1 92.75 262 ASP A CA 1
ATOM 2077 C C . ASP A 1 262 ? 15.117 21.703 -1.169 1 92.75 262 ASP A C 1
ATOM 2079 O O . ASP A 1 262 ? 15.352 21.672 -2.379 1 92.75 262 ASP A O 1
ATOM 2083 N N . ASN A 1 263 ? 14.602 22.703 -0.573 1 95.12 263 ASN A N 1
ATOM 2084 C CA . ASN A 1 263 ? 14.312 23.953 -1.267 1 95.12 263 ASN A CA 1
ATOM 2085 C C . ASN A 1 263 ? 14.555 25.156 -0.366 1 95.12 263 ASN A C 1
ATOM 2087 O O . ASN A 1 263 ? 14.109 25.188 0.783 1 95.12 263 ASN A O 1
ATOM 2091 N N . ASP A 1 264 ? 15.164 26.188 -0.889 1 94.44 264 ASP A N 1
ATOM 2092 C CA . ASP A 1 264 ? 15.586 27.344 -0.109 1 94.44 264 ASP A CA 1
ATOM 2093 C C . ASP A 1 264 ? 14.383 28.109 0.455 1 94.44 264 ASP A C 1
ATOM 2095 O O . ASP A 1 264 ? 14.484 28.75 1.499 1 94.44 264 ASP A O 1
ATOM 2099 N N . ILE A 1 265 ? 13.305 28.031 -0.145 1 96.31 265 ILE A N 1
ATOM 2100 C CA . ILE A 1 265 ? 12.148 28.828 0.271 1 96.31 265 ILE A CA 1
ATOM 2101 C C . ILE A 1 265 ? 11.438 28.141 1.433 1 96.31 265 ILE A C 1
ATOM 2103 O O . ILE A 1 265 ? 10.609 28.734 2.109 1 96.31 265 ILE A O 1
ATOM 2107 N N . VAL A 1 266 ? 11.742 26.828 1.629 1 97.75 266 VAL A N 1
ATOM 2108 C CA . VAL A 1 266 ? 11.055 26.062 2.666 1 97.75 266 VAL A CA 1
ATOM 2109 C C . VAL A 1 266 ? 12.016 25.781 3.818 1 97.75 266 VAL A C 1
ATOM 2111 O O . VAL A 1 266 ? 13.117 25.266 3.605 1 97.75 266 VAL A O 1
ATOM 2114 N N . GLN A 1 267 ? 11.648 26.156 4.977 1 97.19 267 GLN A N 1
ATOM 2115 C CA . GLN A 1 267 ? 12.359 25.781 6.195 1 97.19 267 GLN A CA 1
ATOM 2116 C C . GLN A 1 267 ? 11.594 24.719 6.98 1 97.19 267 GLN A C 1
ATOM 2118 O O . GLN A 1 267 ? 10.438 24.938 7.363 1 97.19 267 GLN A O 1
ATOM 2123 N N . VAL A 1 268 ? 12.25 23.641 7.207 1 96.44 268 VAL A N 1
ATOM 2124 C CA . VAL A 1 268 ? 11.609 22.516 7.871 1 96.44 268 VAL A CA 1
ATOM 2125 C C . VAL A 1 268 ? 12.07 22.438 9.32 1 96.44 268 VAL A C 1
ATOM 2127 O O . VAL A 1 268 ? 13.273 22.484 9.602 1 96.44 268 VAL A O 1
ATOM 2130 N N . TYR A 1 269 ? 11.109 22.422 10.234 1 94.38 269 TYR A N 1
ATOM 2131 C CA . TYR A 1 269 ? 11.391 22.078 11.625 1 94.38 269 TYR A CA 1
ATOM 2132 C C . TYR A 1 269 ? 11.289 20.578 11.836 1 94.38 269 TYR A C 1
ATOM 2134 O O . TYR A 1 269 ? 10.211 20 11.695 1 94.38 269 TYR A O 1
ATOM 2142 N N . PRO A 1 270 ? 12.336 19.891 12.164 1 92.94 270 PRO A N 1
ATOM 2143 C CA . PRO A 1 270 ? 12.367 18.422 12.258 1 92.94 270 PRO A CA 1
ATOM 2144 C C . PRO A 1 270 ? 11.773 17.906 13.57 1 92.94 270 PRO A C 1
ATOM 2146 O O . PRO A 1 270 ? 12.5 17.406 14.422 1 92.94 270 PRO A O 1
ATOM 2149 N N . TYR A 1 271 ? 10.531 17.844 13.703 1 91.62 271 TYR A N 1
ATOM 2150 C CA . TYR A 1 271 ? 9.844 17.453 14.93 1 91.62 271 TYR A CA 1
ATOM 2151 C C . TYR A 1 271 ? 9.734 15.93 15.031 1 91.62 271 TYR A C 1
ATOM 2153 O O . TYR A 1 271 ? 9.766 15.367 16.125 1 91.62 271 TYR A O 1
ATOM 2161 N N . PHE A 1 272 ? 9.742 15.188 13.922 1 93.31 272 PHE A N 1
ATOM 2162 C CA . PHE A 1 272 ? 9.359 13.781 13.969 1 93.31 272 PHE A CA 1
ATOM 2163 C C . PHE A 1 272 ? 10.523 12.891 13.562 1 93.31 272 PHE A C 1
ATOM 2165 O O . PHE A 1 272 ? 10.617 11.742 14 1 93.31 272 PHE A O 1
ATOM 2172 N N . PHE A 1 273 ? 11.344 13.359 12.703 1 91.69 273 PHE A N 1
ATOM 2173 C CA . PHE A 1 273 ? 12.477 12.586 12.195 1 91.69 273 PHE A CA 1
ATOM 2174 C C . PHE A 1 273 ? 13.773 13.367 12.328 1 91.69 273 PHE A C 1
ATOM 2176 O O . PHE A 1 273 ? 14.383 13.742 11.32 1 91.69 273 PHE A O 1
ATOM 2183 N N . PRO A 1 274 ? 14.133 13.617 13.531 1 80 274 PRO A N 1
ATOM 2184 C CA . PRO A 1 274 ? 15.367 14.375 13.734 1 80 274 PRO A CA 1
ATOM 2185 C C . PRO A 1 274 ? 16.594 13.648 13.195 1 80 274 PRO A C 1
ATOM 2187 O O . PRO A 1 274 ? 16.625 12.414 13.164 1 80 274 PRO A O 1
ATOM 2190 N N . GLU A 1 275 ? 17.547 14.258 12.484 1 66.06 275 GLU A N 1
ATOM 2191 C CA . GLU A 1 275 ? 18.797 13.68 11.992 1 66.06 275 GLU A CA 1
ATOM 2192 C C . GLU A 1 275 ? 19.609 13.078 13.133 1 66.06 275 GLU A C 1
ATOM 2194 O O . GLU A 1 275 ? 19.516 13.523 14.273 1 66.06 275 GLU A O 1
ATOM 2199 N N . MET B 1 1 ? -4.363 -3.793 -9.203 1 93.19 1 MET B N 1
ATOM 2200 C CA . MET B 1 1 ? -5.543 -3.604 -10.039 1 93.19 1 MET B CA 1
ATOM 2201 C C . MET B 1 1 ? -6.758 -4.301 -9.438 1 93.19 1 MET B C 1
ATOM 2203 O O . MET B 1 1 ? -6.672 -5.457 -9.023 1 93.19 1 MET B O 1
ATOM 2207 N N . LEU B 1 2 ? -7.855 -3.602 -9.422 1 97.56 2 LEU B N 1
ATOM 2208 C CA . LEU B 1 2 ? -9.117 -4.141 -8.914 1 97.56 2 LEU B CA 1
ATOM 2209 C C . LEU B 1 2 ? -10.172 -4.172 -10.016 1 97.56 2 LEU B C 1
ATOM 2211 O O . LEU B 1 2 ? -10.312 -3.209 -10.773 1 97.56 2 LEU B O 1
ATOM 2215 N N . VAL B 1 3 ? -10.812 -5.336 -10.141 1 98.12 3 VAL B N 1
ATOM 2216 C CA . VAL B 1 3 ? -11.938 -5.523 -11.047 1 98.12 3 VAL B CA 1
ATOM 2217 C C . VAL B 1 3 ? -13.211 -5.801 -10.25 1 98.12 3 VAL B C 1
ATOM 22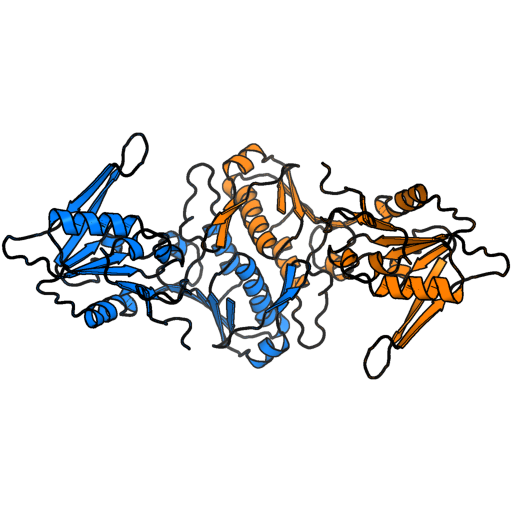19 O O . VAL B 1 3 ? -13.234 -6.695 -9.398 1 98.12 3 VAL B O 1
ATOM 2222 N N . LEU B 1 4 ? -14.203 -4.98 -10.43 1 98.62 4 LEU B N 1
ATOM 2223 C CA . LEU B 1 4 ? -15.508 -5.172 -9.797 1 98.62 4 LEU B CA 1
ATOM 2224 C C . LEU B 1 4 ? -16.547 -5.613 -10.82 1 98.62 4 LEU B C 1
ATOM 2226 O O . LEU B 1 4 ? -16.844 -4.879 -11.766 1 98.62 4 LEU B O 1
ATOM 2230 N N . ASN B 1 5 ? -17.016 -6.793 -10.664 1 98.25 5 ASN B N 1
ATOM 2231 C CA . ASN B 1 5 ? -18.016 -7.367 -11.547 1 98.25 5 ASN B CA 1
ATOM 2232 C C . ASN B 1 5 ? -17.609 -7.254 -13.016 1 98.25 5 ASN B C 1
ATOM 2234 O O . ASN B 1 5 ? -18.422 -6.832 -13.852 1 98.25 5 ASN B O 1
ATOM 2238 N N . GLY B 1 6 ? -16.328 -7.582 -13.25 1 96.44 6 GLY B N 1
ATOM 2239 C CA . GLY B 1 6 ? -15.836 -7.715 -14.609 1 96.44 6 GLY B CA 1
ATOM 2240 C C . GLY B 1 6 ? -15.25 -6.426 -15.156 1 96.44 6 GLY B C 1
ATOM 2241 O O . GLY B 1 6 ? -14.695 -6.41 -16.266 1 96.44 6 GLY B O 1
ATOM 2242 N N . GLN B 1 7 ? -15.344 -5.34 -14.422 1 97.44 7 GLN B N 1
ATOM 2243 C CA . GLN B 1 7 ? -14.844 -4.066 -14.914 1 97.44 7 GLN B CA 1
ATOM 2244 C C . GLN B 1 7 ? -13.727 -3.531 -14.023 1 97.44 7 GLN B C 1
ATOM 2246 O O . GLN B 1 7 ? -13.867 -3.488 -12.805 1 97.44 7 GLN B O 1
ATOM 2251 N N . GLN B 1 8 ? -12.672 -3.109 -14.703 1 97 8 GLN B N 1
ATOM 2252 C CA . GLN B 1 8 ? -11.539 -2.545 -13.977 1 97 8 GLN B CA 1
ATOM 2253 C C . GLN B 1 8 ? -11.906 -1.196 -13.359 1 97 8 GLN B C 1
ATOM 2255 O O . GLN B 1 8 ? -12.539 -0.363 -14.008 1 97 8 GLN B O 1
ATOM 2260 N N . LEU B 1 9 ? -11.516 -0.965 -12.133 1 97.56 9 LEU B N 1
ATOM 2261 C CA . LEU B 1 9 ? -11.805 0.289 -11.445 1 97.56 9 LEU B CA 1
ATOM 2262 C C . LEU B 1 9 ? -10.766 1.351 -11.797 1 97.56 9 LEU B C 1
ATOM 2264 O O . LEU B 1 9 ? -9.578 1.045 -11.922 1 97.56 9 LEU B O 1
ATOM 2268 N N . ASN B 1 10 ? -11.266 2.518 -11.844 1 96.12 10 ASN B N 1
ATOM 2269 C CA . ASN B 1 10 ? -10.391 3.672 -12.031 1 96.12 10 ASN B CA 1
ATOM 2270 C C . ASN B 1 10 ? -9.82 4.16 -10.703 1 96.12 10 ASN B C 1
ATOM 2272 O O . ASN B 1 10 ? -10.57 4.469 -9.773 1 96.12 10 ASN B O 1
ATOM 2276 N N . LEU B 1 11 ? -8.523 4.168 -10.609 1 96 11 LEU B N 1
ATOM 2277 C CA . LEU B 1 11 ? -7.824 4.684 -9.445 1 96 11 LEU B CA 1
ATOM 2278 C C . LEU B 1 11 ? -6.945 5.875 -9.82 1 96 11 LEU B C 1
ATOM 2280 O O . LEU B 1 11 ? -6.277 5.855 -10.852 1 96 11 LEU B O 1
ATOM 2284 N N . VAL B 1 12 ? -7.023 6.914 -9.016 1 95.06 12 VAL B N 1
ATOM 2285 C CA . VAL B 1 12 ? -6.156 8.07 -9.195 1 95.06 12 VAL B CA 1
ATOM 2286 C C . VAL B 1 12 ? -5.293 8.266 -7.949 1 95.06 12 VAL B C 1
ATOM 2288 O O . VAL B 1 12 ? -5.801 8.289 -6.824 1 95.06 12 VAL B O 1
ATOM 2291 N N . THR B 1 13 ? -4.035 8.336 -8.141 1 93.81 13 THR B N 1
ATOM 2292 C CA . THR B 1 13 ? -3.125 8.586 -7.031 1 93.81 13 THR B CA 1
ATOM 2293 C C . THR B 1 13 ? -2.777 10.07 -6.941 1 93.81 13 THR B C 1
ATOM 2295 O O . THR B 1 13 ? -2.365 10.68 -7.93 1 93.81 13 THR B O 1
ATOM 2298 N N . PHE B 1 14 ? -2.967 10.609 -5.785 1 92.75 14 PHE B N 1
ATOM 2299 C CA . PHE B 1 14 ? -2.625 12.008 -5.539 1 92.75 14 PHE B CA 1
ATOM 2300 C C . PHE B 1 14 ? -1.121 12.18 -5.363 1 92.75 14 PHE B C 1
ATOM 2302 O O . PHE B 1 14 ? -0.411 11.203 -5.098 1 92.75 14 PHE B O 1
ATOM 2309 N N . PRO B 1 15 ? -0.672 13.391 -5.465 1 87.44 15 PRO B N 1
ATOM 2310 C CA . PRO B 1 15 ? 0.762 13.648 -5.32 1 87.44 15 PRO B CA 1
ATOM 2311 C C . PRO B 1 15 ? 1.304 13.227 -3.955 1 87.44 15 PRO B C 1
ATOM 2313 O O . PRO B 1 15 ? 2.484 12.883 -3.834 1 87.44 15 PRO B O 1
ATOM 2316 N N . ASN B 1 16 ? 0.508 13.211 -3 1 90.12 16 ASN B N 1
ATOM 2317 C CA . ASN B 1 16 ? 0.978 12.867 -1.663 1 90.12 16 ASN B CA 1
ATOM 2318 C C . ASN B 1 16 ? 0.963 11.352 -1.438 1 90.12 16 ASN B C 1
ATOM 2320 O O . ASN B 1 16 ? 1.234 10.883 -0.331 1 90.12 16 ASN B O 1
ATOM 2324 N N . GLY B 1 17 ? 0.505 10.562 -2.449 1 93.69 17 GLY B N 1
ATOM 2325 C CA . GLY B 1 17 ? 0.562 9.109 -2.361 1 93.69 17 GLY B CA 1
ATOM 2326 C C . GLY B 1 17 ? -0.782 8.484 -2.045 1 93.69 17 GLY B C 1
ATOM 2327 O O . GLY B 1 17 ? -0.936 7.262 -2.129 1 93.69 17 GLY B O 1
ATOM 2328 N N . GLU B 1 18 ? -1.771 9.32 -1.675 1 96.12 18 GLU B N 1
ATOM 2329 C CA . GLU B 1 18 ? -3.111 8.812 -1.401 1 96.12 18 GLU B CA 1
ATOM 2330 C C . GLU B 1 18 ? -3.84 8.461 -2.693 1 96.12 18 GLU B C 1
ATOM 2332 O O . GLU B 1 18 ? -3.492 8.953 -3.766 1 96.12 18 GLU B O 1
ATOM 2337 N N . THR B 1 19 ? -4.793 7.578 -2.545 1 96.62 19 THR B N 1
ATOM 2338 C CA . THR B 1 19 ? -5.492 7.098 -3.732 1 96.62 19 THR B CA 1
ATOM 2339 C C . THR B 1 19 ? -6.977 7.426 -3.658 1 96.62 19 THR B C 1
ATOM 2341 O O . THR B 1 19 ? -7.598 7.285 -2.604 1 96.62 19 THR B O 1
ATOM 2344 N N . LYS B 1 20 ? -7.508 7.891 -4.781 1 94.62 20 LYS B N 1
ATOM 2345 C CA . LYS B 1 20 ? -8.938 8.141 -4.91 1 94.62 20 LYS B CA 1
ATOM 2346 C C . LYS B 1 20 ? -9.617 7.055 -5.742 1 94.62 20 LYS B C 1
ATOM 2348 O O . LYS B 1 20 ? -9.203 6.785 -6.871 1 94.62 20 LYS B O 1
ATOM 2353 N N . LEU B 1 21 ? -10.586 6.398 -5.176 1 95.75 21 LEU B N 1
ATOM 2354 C CA . LEU B 1 21 ? -11.438 5.484 -5.93 1 95.75 21 LEU B CA 1
ATOM 2355 C C . LEU B 1 21 ? -12.625 6.227 -6.539 1 95.75 21 LEU B C 1
ATOM 2357 O O . LEU B 1 21 ? -13.125 7.191 -5.953 1 95.75 21 LEU B O 1
ATOM 2361 N N . ASP B 1 22 ? -13.047 5.793 -7.664 1 94.44 22 ASP B N 1
ATOM 2362 C CA . ASP B 1 22 ? -14.188 6.398 -8.336 1 94.44 22 ASP B CA 1
ATOM 2363 C C . ASP B 1 22 ? -15.5 5.875 -7.766 1 94.44 22 ASP B C 1
ATOM 2365 O O . ASP B 1 22 ? -16.016 4.848 -8.211 1 94.44 22 ASP B O 1
ATOM 2369 N N . GLY B 1 23 ? -16.047 6.68 -6.832 1 94.06 23 GLY B N 1
ATOM 2370 C CA . GLY B 1 23 ? -17.281 6.27 -6.172 1 94.06 23 GLY B CA 1
ATOM 2371 C C . GLY B 1 23 ? -18.453 6.133 -7.121 1 94.06 23 GLY B C 1
ATOM 2372 O O . GLY B 1 23 ? -19.328 5.301 -6.91 1 94.06 23 GLY B O 1
ATOM 2373 N N . HIS B 1 24 ? -18.484 7 -8.078 1 94.88 24 HIS B N 1
ATOM 2374 C CA . HIS B 1 24 ? -19.547 6.918 -9.078 1 94.88 24 HIS B CA 1
ATOM 2375 C C . HIS B 1 24 ? -19.484 5.613 -9.859 1 94.88 24 HIS B C 1
ATOM 2377 O O . HIS B 1 24 ? -20.5 4.938 -10.047 1 94.88 24 HIS B O 1
ATOM 2383 N N . GLN B 1 25 ? -18.312 5.262 -10.266 1 97.25 25 GLN B N 1
ATOM 2384 C CA . GLN B 1 25 ? -18.125 4.008 -10.984 1 97.25 25 GLN B CA 1
ATOM 2385 C C . GLN B 1 25 ? -18.531 2.814 -10.125 1 97.25 25 GLN B C 1
ATOM 2387 O O . GLN B 1 25 ? -19.203 1.896 -10.602 1 97.25 25 GLN B O 1
ATOM 2392 N N . ILE B 1 26 ? -18.141 2.838 -8.898 1 97.88 26 ILE B N 1
ATOM 2393 C CA . ILE B 1 26 ? -18.438 1.74 -7.988 1 97.88 26 ILE B CA 1
ATOM 2394 C C . ILE B 1 26 ? -19.938 1.592 -7.832 1 97.88 26 ILE B C 1
ATOM 2396 O O . ILE B 1 26 ? -20.469 0.48 -7.895 1 97.88 26 ILE B O 1
ATOM 2400 N N . LYS B 1 27 ? -20.609 2.701 -7.695 1 96.75 27 LYS B N 1
ATOM 2401 C CA . LYS B 1 27 ? -22.062 2.688 -7.527 1 96.75 27 LYS B CA 1
ATOM 2402 C C . LYS B 1 27 ? -22.75 2.104 -8.758 1 96.75 27 LYS B C 1
ATOM 2404 O O . LYS B 1 27 ? -23.703 1.325 -8.633 1 96.75 27 LYS B O 1
ATOM 2409 N N . GLU B 1 28 ? -22.25 2.443 -9.852 1 97.69 28 GLU B N 1
ATOM 2410 C CA . GLU B 1 28 ? -22.844 1.977 -11.102 1 97.69 28 GLU B CA 1
ATOM 2411 C C . GLU B 1 28 ? -22.625 0.478 -11.289 1 97.69 28 GLU B C 1
ATOM 2413 O O . GLU B 1 28 ? -23.484 -0.217 -11.836 1 97.69 28 GLU B O 1
ATOM 2418 N N . LEU B 1 29 ? -21.562 -0.016 -10.797 1 98.06 29 LEU B N 1
ATOM 2419 C CA . LEU B 1 29 ? -21.172 -1.402 -11.047 1 98.06 29 LEU B CA 1
ATOM 2420 C C . LEU B 1 29 ? -21.75 -2.322 -9.969 1 98.06 29 LEU B C 1
ATOM 2422 O O . LEU B 1 29 ? -21.938 -3.516 -10.211 1 98.06 29 LEU B O 1
ATOM 2426 N N . ALA B 1 30 ? -21.984 -1.804 -8.789 1 98 30 ALA B N 1
ATOM 2427 C CA . ALA B 1 30 ? -22.312 -2.611 -7.617 1 98 30 ALA B CA 1
ATOM 2428 C C . ALA B 1 30 ? -23.656 -3.326 -7.801 1 98 30 ALA B C 1
ATOM 2430 O O . ALA B 1 30 ? -24.594 -2.768 -8.375 1 98 30 ALA B O 1
ATOM 2431 N N . LYS B 1 31 ? -23.672 -4.555 -7.293 1 98.38 31 LYS B N 1
ATOM 2432 C CA . LYS B 1 31 ? -24.859 -5.41 -7.238 1 98.38 31 LYS B CA 1
ATOM 2433 C C . LYS B 1 31 ? -25.125 -5.887 -5.812 1 98.38 31 LYS B C 1
ATOM 2435 O O . LYS B 1 31 ? -24.438 -5.473 -4.875 1 98.38 31 LYS B O 1
ATOM 2440 N N . GLU B 1 32 ? -26.234 -6.625 -5.672 1 97.88 32 GLU B N 1
ATOM 2441 C CA . GLU B 1 32 ? -26.484 -7.23 -4.367 1 97.88 32 GLU B CA 1
ATOM 2442 C C . GLU B 1 32 ? -25.391 -8.227 -4.004 1 97.88 32 GLU B C 1
ATOM 2444 O O . GLU B 1 32 ? -24.938 -8.281 -2.852 1 97.88 32 GLU B O 1
ATOM 2449 N N . GLU B 1 33 ? -25.031 -9.016 -5.039 1 98.44 33 GLU B N 1
ATOM 2450 C CA . GLU B 1 33 ? -23.906 -9.938 -4.934 1 98.44 33 GLU B CA 1
ATOM 2451 C C . GLU B 1 33 ? -22.797 -9.555 -5.902 1 98.44 33 GLU B C 1
ATOM 2453 O O . GLU B 1 33 ? -23.016 -9.414 -7.105 1 98.44 33 GLU B O 1
ATOM 2458 N N . ASN B 1 34 ? -21.578 -9.352 -5.379 1 98.81 34 ASN B N 1
ATOM 2459 C CA . ASN B 1 34 ? -20.484 -8.797 -6.172 1 98.81 34 ASN B CA 1
ATOM 2460 C C . ASN B 1 34 ? -19.297 -9.742 -6.227 1 98.81 34 ASN B C 1
ATOM 2462 O O . ASN B 1 34 ? -19.156 -10.633 -5.383 1 98.81 34 ASN B O 1
ATOM 2466 N N . VAL B 1 35 ? -18.516 -9.578 -7.242 1 98.75 35 VAL B N 1
ATOM 2467 C CA . VAL B 1 35 ? -17.234 -10.266 -7.379 1 98.75 35 VAL B CA 1
ATOM 2468 C C . VAL B 1 35 ? -16.125 -9.242 -7.562 1 98.75 35 VAL B C 1
ATOM 2470 O O . VAL B 1 35 ? -16.188 -8.398 -8.453 1 98.75 35 VAL B O 1
ATOM 2473 N N . ILE B 1 36 ? -15.188 -9.281 -6.684 1 98.81 36 ILE B N 1
ATOM 2474 C CA . ILE B 1 36 ? -13.969 -8.5 -6.844 1 98.81 36 ILE B CA 1
ATOM 2475 C C . ILE B 1 36 ? -12.82 -9.406 -7.273 1 98.81 36 ILE B C 1
ATOM 2477 O O . ILE B 1 36 ? -12.586 -10.453 -6.66 1 98.81 36 ILE B O 1
ATOM 2481 N N . THR B 1 37 ? -12.125 -9.125 -8.336 1 98.56 37 THR B N 1
ATOM 2482 C CA . THR B 1 37 ? -10.867 -9.766 -8.711 1 98.56 37 THR B CA 1
ATOM 2483 C C . THR B 1 37 ? -9.695 -8.812 -8.484 1 98.56 37 THR B C 1
ATOM 2485 O O . THR B 1 37 ? -9.703 -7.684 -8.969 1 98.56 37 THR B O 1
ATOM 2488 N N . MET B 1 38 ? -8.758 -9.25 -7.719 1 98.19 38 MET B N 1
ATOM 2489 C CA . MET B 1 38 ? -7.605 -8.398 -7.441 1 98.19 38 MET B CA 1
ATOM 2490 C C . MET B 1 38 ? -6.34 -8.984 -8.062 1 98.19 38 MET B C 1
ATOM 2492 O O . MET B 1 38 ? -5.926 -10.094 -7.703 1 98.19 38 MET B O 1
ATOM 2496 N N . ARG B 1 39 ? -5.773 -8.328 -8.977 1 96.44 39 ARG B N 1
ATOM 2497 C CA . ARG B 1 39 ? -4.418 -8.641 -9.422 1 96.44 39 ARG B CA 1
ATOM 2498 C C . ARG B 1 39 ? -3.385 -7.93 -8.547 1 96.44 39 ARG B C 1
ATOM 2500 O O . ARG B 1 39 ? -3.324 -6.699 -8.531 1 96.44 39 ARG B O 1
ATOM 2507 N N . PHE B 1 40 ? -2.605 -8.672 -7.891 1 96.44 40 PHE B N 1
ATOM 2508 C CA . PHE B 1 40 ? -1.613 -8.086 -7 1 96.44 40 PHE B CA 1
ATOM 2509 C C . PHE B 1 40 ? -0.454 -7.492 -7.793 1 96.44 40 PHE B C 1
ATOM 2511 O O . PHE B 1 40 ? 0.208 -8.195 -8.555 1 96.44 40 PHE B O 1
ATOM 2518 N N . GLU B 1 41 ? -0.227 -6.238 -7.555 1 94.38 41 GLU B N 1
ATOM 2519 C CA . GLU B 1 41 ? 0.887 -5.539 -8.188 1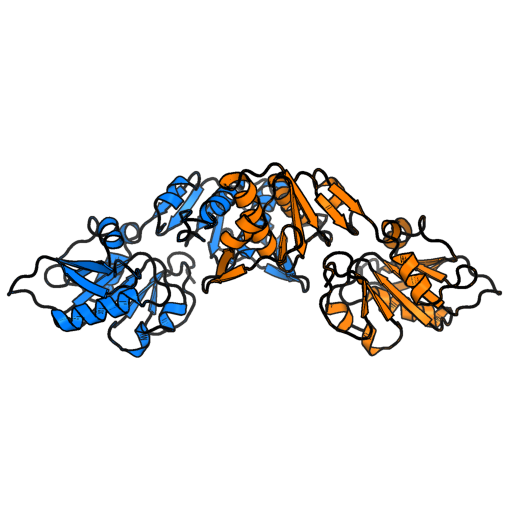 94.38 41 GLU B CA 1
ATOM 2520 C C . GLU B 1 41 ? 1.813 -4.918 -7.148 1 94.38 41 GLU B C 1
ATOM 2522 O O . GLU B 1 41 ? 3.018 -4.785 -7.383 1 94.38 41 GLU B O 1
ATOM 2527 N N . SER B 1 42 ? 1.262 -4.523 -6.047 1 95.44 42 SER B N 1
ATOM 2528 C CA . SER B 1 42 ? 1.993 -3.959 -4.914 1 95.44 42 SER B CA 1
ATOM 2529 C C . SER B 1 42 ? 1.174 -4.039 -3.631 1 95.44 42 SER B C 1
ATOM 2531 O O . SER B 1 42 ? -0.019 -4.348 -3.668 1 95.44 42 SER B O 1
ATOM 2533 N N . ASP B 1 43 ? 1.756 -3.713 -2.588 1 97.88 43 ASP B N 1
ATOM 2534 C CA . ASP B 1 43 ? 1.091 -3.783 -1.29 1 97.88 43 ASP B CA 1
ATOM 2535 C C . ASP B 1 43 ? -0.056 -2.779 -1.205 1 97.88 43 ASP B C 1
ATOM 2537 O O . ASP B 1 43 ? -0.99 -2.959 -0.421 1 97.88 43 ASP B O 1
ATOM 2541 N N . ALA B 1 44 ? -0.045 -1.728 -2.002 1 97.69 44 ALA B N 1
ATOM 2542 C CA . ALA B 1 44 ? -1.118 -0.737 -2.02 1 97.69 44 ALA B CA 1
ATOM 2543 C C . ALA B 1 44 ? -2.447 -1.376 -2.41 1 97.69 44 ALA B C 1
ATOM 2545 O O . ALA B 1 44 ? -3.514 -0.887 -2.029 1 97.69 44 ALA B O 1
ATOM 2546 N N . ASP B 1 45 ? -2.375 -2.473 -3.135 1 98 45 ASP B N 1
ATOM 2547 C CA . ASP B 1 45 ? -3.582 -3.123 -3.635 1 98 45 ASP B CA 1
ATOM 2548 C C . ASP B 1 45 ? -4.445 -3.635 -2.484 1 98 45 ASP B C 1
ATOM 2550 O O . ASP B 1 45 ? -5.676 -3.66 -2.59 1 98 45 ASP B O 1
ATOM 2554 N N . PHE B 1 46 ? -3.787 -4.008 -1.394 1 98.56 46 PHE B N 1
ATOM 2555 C CA . PHE B 1 46 ? -4.543 -4.461 -0.232 1 98.56 46 PHE B CA 1
ATOM 2556 C C . PHE B 1 46 ? -5.387 -3.33 0.342 1 98.56 46 PHE B C 1
ATOM 2558 O O . PHE B 1 46 ? -6.52 -3.549 0.774 1 98.56 46 PHE B O 1
ATOM 2565 N N . ILE B 1 47 ? -4.859 -2.146 0.324 1 98.5 47 ILE B N 1
ATOM 2566 C CA . ILE B 1 47 ? -5.555 -0.988 0.875 1 98.5 47 ILE B CA 1
ATOM 2567 C C . ILE B 1 47 ? -6.695 -0.583 -0.055 1 98.5 47 ILE B C 1
ATOM 2569 O O . ILE B 1 47 ? -7.789 -0.245 0.406 1 98.5 47 ILE B O 1
ATOM 2573 N N . HIS B 1 48 ? -6.449 -0.674 -1.39 1 98.56 48 HIS B N 1
ATOM 2574 C CA . HIS B 1 48 ? -7.516 -0.404 -2.348 1 98.56 48 HIS B CA 1
ATOM 2575 C C . HIS B 1 48 ? -8.664 -1.396 -2.188 1 98.56 48 HIS B C 1
ATOM 2577 O O . HIS B 1 48 ? -9.836 -1.016 -2.273 1 98.56 48 HIS B O 1
ATOM 2583 N N . LEU B 1 49 ? -8.273 -2.637 -1.965 1 98.69 49 LEU B N 1
ATOM 2584 C CA . LEU B 1 49 ? -9.273 -3.668 -1.71 1 98.69 49 LEU B CA 1
ATOM 2585 C C . LEU B 1 49 ? -10.102 -3.33 -0.472 1 98.69 49 LEU B C 1
ATOM 2587 O O . LEU B 1 49 ? -11.328 -3.443 -0.49 1 98.69 49 LEU B O 1
ATOM 2591 N N . LEU B 1 50 ? -9.414 -2.936 0.554 1 98.44 50 LEU B N 1
ATOM 2592 C CA . LEU B 1 50 ? -10.047 -2.562 1.812 1 98.44 50 LEU B CA 1
ATOM 2593 C C . LEU B 1 50 ? -11.031 -1.413 1.604 1 98.44 50 LEU B C 1
ATOM 2595 O O . LEU B 1 50 ? -12.164 -1.462 2.09 1 98.44 50 LEU B O 1
ATOM 2599 N N . PHE B 1 51 ? -10.625 -0.344 0.851 1 97.94 51 PHE B N 1
ATOM 2600 C CA . PHE B 1 51 ? -11.484 0.794 0.563 1 97.94 51 PHE B CA 1
ATOM 2601 C C . PHE B 1 51 ? -12.75 0.344 -0.159 1 97.94 51 PHE B C 1
ATOM 2603 O O . PHE B 1 51 ? -13.859 0.716 0.229 1 97.94 51 PHE B O 1
ATOM 2610 N N . LEU B 1 52 ? -12.547 -0.451 -1.18 1 98.44 52 LEU B N 1
ATOM 2611 C CA . LEU B 1 52 ? -13.656 -0.905 -2.014 1 98.44 52 LEU B CA 1
ATOM 2612 C C . LEU B 1 52 ? -14.641 -1.74 -1.204 1 98.44 52 LEU B C 1
ATOM 2614 O O . LEU B 1 52 ? -15.844 -1.486 -1.231 1 98.44 52 LEU B O 1
ATOM 2618 N N . LYS B 1 53 ? -14.109 -2.715 -0.481 1 98.62 53 LYS B N 1
ATOM 2619 C CA . LYS B 1 53 ? -14.953 -3.625 0.285 1 98.62 53 LYS B CA 1
ATOM 2620 C C . LYS B 1 53 ? -15.734 -2.875 1.361 1 98.62 53 LYS B C 1
ATOM 2622 O O . LYS B 1 53 ? -16.938 -3.107 1.546 1 98.62 53 LYS B O 1
ATOM 2627 N N . ASN B 1 54 ? -15.078 -2.008 2.094 1 97.31 54 ASN B N 1
ATOM 2628 C CA . ASN B 1 54 ? -15.758 -1.219 3.117 1 97.31 54 ASN B CA 1
ATOM 2629 C C . ASN B 1 54 ? -16.844 -0.334 2.516 1 97.31 54 ASN B C 1
ATOM 2631 O O . ASN B 1 54 ? -17.906 -0.175 3.102 1 97.31 54 ASN B O 1
ATOM 2635 N N . HIS B 1 55 ? -16.531 0.276 1.358 1 96.75 55 HIS B N 1
ATOM 2636 C CA . HIS B 1 55 ? -17.516 1.11 0.688 1 96.75 55 HIS B CA 1
ATOM 2637 C C . HIS B 1 55 ? -18.75 0.298 0.294 1 96.75 55 HIS B C 1
ATOM 2639 O O . HIS B 1 55 ? -19.875 0.727 0.525 1 96.75 55 HIS B O 1
ATOM 2645 N N . LEU B 1 56 ? -18.547 -0.861 -0.242 1 97.81 56 LEU B N 1
ATOM 2646 C CA . LEU B 1 56 ? -19.641 -1.741 -0.643 1 97.81 56 LEU B CA 1
ATOM 2647 C C . LEU B 1 56 ? -20.484 -2.143 0.562 1 97.81 56 LEU B C 1
ATOM 2649 O O . LEU B 1 56 ? -21.719 -2.152 0.488 1 97.81 56 LEU B O 1
ATOM 2653 N N . ASP B 1 57 ? -19.828 -2.41 1.662 1 97.19 57 ASP B N 1
ATOM 2654 C CA . ASP B 1 57 ? -20.516 -2.924 2.842 1 97.19 57 ASP B CA 1
ATOM 2655 C C . ASP B 1 57 ? -21.203 -1.798 3.613 1 97.19 57 ASP B C 1
ATOM 2657 O O . ASP B 1 57 ? -22.391 -1.887 3.926 1 97.19 57 ASP B O 1
ATOM 2661 N N . ASP B 1 58 ? -20.5 -0.721 3.838 1 94.06 58 ASP B N 1
ATOM 2662 C CA . ASP B 1 58 ? -20.938 0.274 4.812 1 94.06 58 ASP B CA 1
ATOM 2663 C C . ASP B 1 58 ? -21.797 1.354 4.148 1 94.06 58 ASP B C 1
ATOM 2665 O O . ASP B 1 58 ? -22.656 1.947 4.789 1 94.06 58 ASP B O 1
ATOM 2669 N N . ILE B 1 59 ? -21.5 1.616 2.934 1 92.81 59 ILE B N 1
ATOM 2670 C CA . ILE B 1 59 ? -22.188 2.725 2.275 1 92.81 59 ILE B CA 1
ATOM 2671 C C . ILE B 1 59 ? -23.281 2.186 1.354 1 92.81 59 ILE B C 1
ATOM 2673 O O . ILE B 1 59 ? -24.438 2.615 1.43 1 92.81 59 ILE B O 1
ATOM 2677 N N . LEU B 1 60 ? -22.906 1.219 0.542 1 95.19 60 LEU B N 1
ATOM 2678 C CA . LEU B 1 60 ? -23.875 0.709 -0.419 1 95.19 60 LEU B CA 1
ATOM 2679 C C . LEU B 1 60 ? -24.672 -0.442 0.177 1 95.19 60 LEU B C 1
ATOM 2681 O O . LEU B 1 60 ? -25.719 -0.82 -0.359 1 95.19 60 LEU B O 1
ATOM 2685 N N . ARG B 1 61 ? -24.266 -1.039 1.268 1 96.31 61 ARG B N 1
ATOM 2686 C CA . ARG B 1 61 ? -24.953 -2.082 2.021 1 96.31 61 ARG B CA 1
ATOM 2687 C C . ARG B 1 61 ? -25.328 -3.254 1.121 1 96.31 61 ARG B C 1
ATOM 2689 O O . ARG B 1 61 ? -26.469 -3.697 1.113 1 96.31 61 ARG B O 1
ATOM 2696 N N . VAL B 1 62 ? -24.344 -3.703 0.39 1 97.44 62 VAL B N 1
ATOM 2697 C CA . VAL B 1 62 ? -24.562 -4.832 -0.508 1 97.44 62 VAL B CA 1
ATOM 2698 C C . VAL B 1 62 ? -24.75 -6.109 0.304 1 97.44 62 VAL B C 1
ATOM 2700 O O . VAL B 1 62 ? -24.391 -6.16 1.483 1 97.44 62 VAL B O 1
ATOM 2703 N N . LYS B 1 63 ? -25.266 -7.184 -0.309 1 97.12 63 LYS B N 1
ATOM 2704 C CA . LYS B 1 63 ? -25.578 -8.43 0.381 1 97.12 63 LYS B CA 1
ATOM 2705 C C . LYS B 1 63 ? -24.312 -9.273 0.592 1 97.12 63 LYS B C 1
ATOM 2707 O O . LYS B 1 63 ? -24.078 -9.789 1.688 1 97.12 63 LYS B O 1
ATOM 2712 N N . SER B 1 64 ? -23.594 -9.453 -0.484 1 98.06 64 SER B N 1
ATOM 2713 C CA . SER B 1 64 ? -22.391 -10.258 -0.362 1 98.06 64 SER B CA 1
ATOM 2714 C C . SER B 1 64 ? -21.375 -9.906 -1.447 1 98.06 64 SER B C 1
ATOM 2716 O O . SER B 1 64 ? -21.734 -9.344 -2.482 1 98.06 64 SER B O 1
ATOM 2718 N N . THR B 1 65 ? -20.094 -10.164 -1.161 1 98.81 65 THR B N 1
ATOM 2719 C CA . THR B 1 65 ? -19 -9.969 -2.104 1 98.81 65 THR B CA 1
ATOM 2720 C C . THR B 1 65 ? -18.047 -11.156 -2.061 1 98.81 65 THR B C 1
ATOM 2722 O O . THR B 1 65 ? -17.641 -11.602 -0.981 1 98.81 65 THR B O 1
ATOM 2725 N N . LYS B 1 66 ? -17.734 -11.688 -3.221 1 98.81 66 LYS B N 1
ATOM 2726 C CA . LYS B 1 66 ? -16.688 -12.711 -3.365 1 98.81 66 LYS B CA 1
ATOM 2727 C C . LYS B 1 66 ? -15.375 -12.094 -3.826 1 98.81 66 LYS B C 1
ATOM 2729 O O . LYS B 1 66 ? -15.367 -11.094 -4.551 1 98.81 66 LYS B O 1
ATOM 2734 N N . LEU B 1 67 ? -14.281 -12.719 -3.398 1 98.88 67 LEU B N 1
ATOM 2735 C CA . LEU B 1 67 ? -12.961 -12.273 -3.816 1 98.88 67 LEU B CA 1
ATOM 2736 C C . LEU B 1 67 ? -12.273 -13.344 -4.664 1 98.88 67 LEU B C 1
ATOM 2738 O O . LEU B 1 67 ? -12.273 -14.523 -4.312 1 98.88 67 LEU B O 1
ATOM 2742 N N . ILE B 1 68 ? -11.82 -12.961 -5.789 1 98.5 68 ILE B N 1
ATOM 2743 C CA . ILE B 1 68 ? -10.953 -13.812 -6.605 1 98.5 68 ILE B CA 1
ATOM 2744 C C . ILE B 1 68 ? -9.523 -13.289 -6.547 1 98.5 68 ILE B C 1
ATOM 2746 O O . ILE B 1 68 ? -9.25 -12.141 -6.906 1 98.5 68 ILE B O 1
ATOM 2750 N N . LEU B 1 69 ? -8.617 -14.148 -6.066 1 98.19 69 LEU B N 1
ATOM 2751 C CA . LEU B 1 69 ? -7.184 -13.883 -6.047 1 98.19 69 LEU B CA 1
ATOM 2752 C C . LEU B 1 69 ? -6.449 -14.805 -7.02 1 98.19 69 LEU B C 1
ATOM 2754 O O . LEU B 1 69 ? -6.086 -15.93 -6.668 1 98.19 69 LEU B O 1
ATOM 2758 N N . PRO B 1 70 ? -6.188 -14.305 -8.172 1 96.88 70 PRO B N 1
ATOM 2759 C CA . PRO B 1 70 ? -5.477 -15.141 -9.141 1 96.88 70 PRO B CA 1
ATOM 2760 C C . PRO B 1 70 ? -4.121 -15.617 -8.625 1 96.88 70 PRO B C 1
ATOM 2762 O O . PRO B 1 70 ? -3.645 -16.688 -9.031 1 96.88 70 PRO B O 1
ATOM 2765 N N . TYR B 1 71 ? -3.492 -14.883 -7.777 1 96.75 71 TYR B N 1
ATOM 2766 C CA . TYR B 1 71 ? -2.262 -15.18 -7.055 1 96.75 71 TYR B CA 1
ATOM 2767 C C . TYR B 1 71 ? -2.373 -14.75 -5.594 1 96.75 71 TYR B C 1
ATOM 2769 O O . TYR B 1 71 ? -2.889 -13.672 -5.293 1 96.75 71 TYR B O 1
ATOM 2777 N N . ILE B 1 72 ? -1.976 -15.633 -4.699 1 97.06 72 ILE B N 1
ATOM 2778 C CA . ILE B 1 72 ? -1.979 -15.273 -3.285 1 97.06 72 ILE B CA 1
ATOM 2779 C C . ILE B 1 72 ? -0.685 -14.539 -2.936 1 97.06 72 ILE B C 1
ATOM 2781 O O . ILE B 1 72 ? 0.36 -15.172 -2.746 1 97.06 72 ILE B O 1
ATOM 2785 N N . PRO B 1 73 ? -0.771 -13.227 -2.734 1 96.38 73 PRO B N 1
ATOM 2786 C CA . PRO B 1 73 ? 0.438 -12.5 -2.34 1 96.38 73 PRO B CA 1
ATOM 2787 C C . PRO B 1 73 ? 1.035 -13.016 -1.032 1 96.38 73 PRO B C 1
ATOM 2789 O O . PRO B 1 73 ? 0.301 -13.297 -0.082 1 96.38 73 PRO B O 1
ATOM 2792 N N . TYR B 1 74 ? 2.393 -13.211 -1.041 1 96 74 TYR B N 1
ATOM 2793 C CA . TYR B 1 74 ? 3.178 -13.594 0.127 1 96 74 TYR B CA 1
ATOM 2794 C C . TYR B 1 74 ? 3.066 -15.094 0.386 1 96 74 TYR B C 1
ATOM 2796 O O . TYR B 1 74 ? 3.453 -15.578 1.453 1 96 74 TYR B O 1
ATOM 2804 N N . SER B 1 75 ? 2.549 -15.883 -0.613 1 94.31 75 SER B N 1
ATOM 2805 C CA . SER B 1 75 ? 2.402 -17.328 -0.457 1 94.31 75 SER B CA 1
ATOM 2806 C C . SER B 1 75 ? 3.758 -18 -0.302 1 94.31 75 SER B C 1
ATOM 2808 O O . SER B 1 75 ? 3.846 -19.109 0.234 1 94.31 75 SER B O 1
ATOM 2810 N N . ARG B 1 76 ? 4.859 -17.344 -0.713 1 89.38 76 ARG B N 1
ATOM 2811 C CA . ARG B 1 76 ? 6.199 -17.891 -0.568 1 89.38 76 ARG B CA 1
ATOM 2812 C C . ARG B 1 76 ? 6.777 -17.578 0.806 1 89.38 76 ARG B C 1
ATOM 2814 O O . ARG B 1 76 ? 7.836 -18.094 1.176 1 89.38 76 ARG B O 1
ATOM 2821 N N . MET B 1 77 ? 6.168 -16.734 1.558 1 88.12 77 MET B N 1
ATOM 2822 C CA . MET B 1 77 ? 6.594 -16.359 2.904 1 88.12 77 MET B CA 1
ATOM 2823 C C . MET B 1 77 ? 5.668 -16.969 3.953 1 88.12 77 MET B C 1
ATOM 2825 O O . MET B 1 77 ? 5.047 -16.25 4.734 1 88.12 77 MET B O 1
ATOM 2829 N N . ASP B 1 78 ? 5.629 -18.344 3.926 1 79.94 78 ASP B N 1
ATOM 2830 C CA . ASP B 1 78 ? 4.59 -19.094 4.629 1 79.94 78 ASP B CA 1
ATOM 2831 C C . ASP B 1 78 ? 5.113 -19.656 5.949 1 79.94 78 ASP B C 1
ATOM 2833 O O . ASP B 1 78 ? 4.492 -20.531 6.547 1 79.94 78 ASP B O 1
ATOM 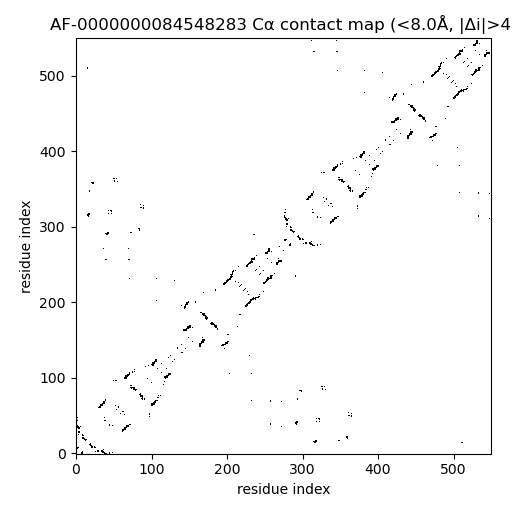2837 N N . ARG B 1 79 ? 6.332 -19.281 6.277 1 72.44 79 ARG B N 1
ATOM 2838 C CA . ARG B 1 79 ? 6.855 -19.75 7.562 1 72.44 79 ARG B CA 1
ATOM 2839 C C . ARG B 1 79 ? 7.805 -18.719 8.164 1 72.44 79 ARG B C 1
ATOM 2841 O O . ARG B 1 79 ? 8.172 -17.734 7.508 1 72.44 79 ARG B O 1
ATOM 2848 N N . THR B 1 80 ? 7.922 -18.891 9.508 1 70.69 80 THR B N 1
ATOM 2849 C CA . THR B 1 80 ? 8.938 -18.078 10.18 1 70.69 80 THR B CA 1
ATOM 2850 C C . THR B 1 80 ? 10.234 -18.875 10.328 1 70.69 80 THR B C 1
ATOM 2852 O O . THR B 1 80 ? 10.25 -19.938 10.945 1 70.69 80 THR B O 1
ATOM 2855 N N . GLU B 1 81 ? 11.016 -18.688 9.422 1 66.5 81 GLU B N 1
ATOM 2856 C CA . GLU B 1 81 ? 12.336 -19.281 9.648 1 66.5 81 GLU B CA 1
ATOM 2857 C C . GLU B 1 81 ? 13.258 -18.312 10.375 1 66.5 81 GLU B C 1
ATOM 2859 O O . GLU B 1 81 ? 13.586 -17.234 9.844 1 66.5 81 GLU B O 1
ATOM 2864 N N . GLY B 1 82 ? 13.602 -18.672 11.586 1 77.38 82 GLY B N 1
ATOM 2865 C CA . GLY B 1 82 ? 14.445 -17.766 12.359 1 77.38 82 GLY B CA 1
ATOM 2866 C C . GLY B 1 82 ? 13.742 -16.484 12.75 1 77.38 82 GLY B C 1
ATOM 2867 O O . GLY B 1 82 ? 12.719 -16.516 13.445 1 77.38 82 GLY B O 1
ATOM 2868 N N . THR B 1 83 ? 14.305 -15.398 12.156 1 76.06 83 THR B N 1
ATOM 2869 C CA . THR B 1 83 ? 13.805 -14.078 12.516 1 76.06 83 THR B CA 1
ATOM 2870 C C . THR B 1 83 ? 12.859 -13.539 11.445 1 76.06 83 THR B C 1
ATOM 2872 O O . THR B 1 83 ? 12.484 -12.367 11.469 1 76.06 83 THR B O 1
ATOM 2875 N N . GLY B 1 84 ? 12.398 -14.43 10.695 1 87.44 84 GLY B N 1
ATOM 2876 C CA . GLY B 1 84 ? 11.602 -13.969 9.57 1 87.44 84 GLY B CA 1
ATOM 2877 C C . GLY B 1 84 ? 10.211 -13.508 9.969 1 87.44 84 GLY B C 1
ATOM 2878 O O . GLY B 1 84 ? 9.633 -14.016 10.93 1 87.44 84 GLY B O 1
ATOM 2879 N N . VAL B 1 85 ? 9.68 -12.539 9.281 1 92.31 85 VAL B N 1
ATOM 2880 C CA . VAL B 1 85 ? 8.336 -12.016 9.516 1 92.31 85 VAL B CA 1
ATOM 2881 C C . VAL B 1 85 ? 7.312 -12.859 8.75 1 92.31 85 VAL B C 1
ATOM 2883 O O . VAL B 1 85 ? 7.484 -13.125 7.559 1 92.31 85 VAL B O 1
ATOM 2886 N N . PHE B 1 86 ? 6.312 -13.375 9.422 1 93.44 86 PHE B N 1
ATOM 2887 C CA . PHE B 1 86 ? 5.273 -14.211 8.836 1 93.44 86 PHE B CA 1
ATOM 2888 C C . PHE B 1 86 ? 4.23 -13.359 8.117 1 93.44 86 PHE B C 1
ATOM 2890 O O . PHE B 1 86 ? 3.07 -13.312 8.531 1 93.44 86 PHE B O 1
ATOM 2897 N N . THR B 1 87 ? 4.578 -12.789 6.984 1 95.62 87 THR B N 1
ATOM 2898 C CA . THR B 1 87 ? 3.762 -11.805 6.277 1 95.62 87 THR B CA 1
ATOM 2899 C C . THR B 1 87 ? 2.492 -12.453 5.73 1 95.62 87 THR B C 1
ATOM 2901 O O . THR B 1 87 ? 1.435 -11.82 5.695 1 95.62 87 THR B O 1
ATOM 2904 N N . LEU B 1 88 ? 2.539 -13.766 5.316 1 96.44 88 LEU B N 1
ATOM 2905 C CA . LEU B 1 88 ? 1.354 -14.445 4.805 1 96.44 88 LEU B CA 1
ATOM 2906 C C . LEU B 1 88 ? 0.243 -14.461 5.852 1 96.44 88 LEU B C 1
ATOM 2908 O O . LEU B 1 88 ? -0.925 -14.242 5.523 1 96.44 88 LEU B O 1
ATOM 2912 N N . LYS B 1 89 ? 0.609 -14.727 7.066 1 95.94 89 LYS B N 1
ATOM 2913 C CA . LYS B 1 89 ? -0.386 -14.75 8.133 1 95.94 89 LYS B CA 1
ATOM 2914 C C . LYS B 1 89 ? -1.061 -13.383 8.289 1 95.94 89 LYS B C 1
ATOM 2916 O O . LYS B 1 89 ? -2.275 -13.305 8.477 1 95.94 89 LYS B O 1
ATOM 2921 N N . SER B 1 90 ? -0.28 -12.328 8.234 1 96.44 90 SER B N 1
ATOM 2922 C CA . SER B 1 90 ? -0.822 -10.977 8.344 1 96.44 90 SER B CA 1
ATOM 2923 C C . SER B 1 90 ? -1.773 -10.672 7.188 1 96.44 90 SER B C 1
ATOM 2925 O O . SER B 1 90 ? -2.838 -10.086 7.395 1 96.44 90 SER B O 1
ATOM 2927 N N . VAL B 1 91 ? -1.372 -11.039 5.996 1 97.31 91 VAL B N 1
ATOM 2928 C CA . VAL B 1 91 ? -2.203 -10.82 4.816 1 97.31 91 VAL B CA 1
ATOM 2929 C C . VAL B 1 91 ? -3.504 -11.609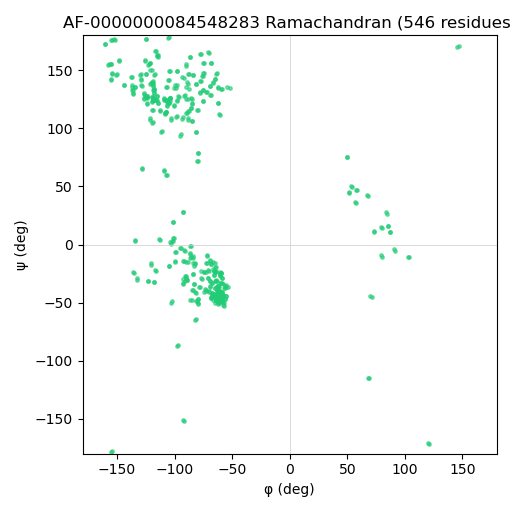 4.949 1 97.31 91 VAL B C 1
ATOM 2931 O O . VAL B 1 91 ? -4.586 -11.086 4.672 1 97.31 91 VAL B O 1
ATOM 2934 N N . ALA B 1 92 ? -3.379 -12.844 5.348 1 97.62 92 ALA B N 1
ATOM 2935 C CA . ALA B 1 92 ? -4.566 -13.672 5.547 1 97.62 92 ALA B CA 1
ATOM 2936 C C . ALA B 1 92 ? -5.508 -13.047 6.57 1 97.62 92 ALA B C 1
ATOM 2938 O O . ALA B 1 92 ? -6.723 -13 6.359 1 97.62 92 ALA B O 1
ATOM 2939 N N . LYS B 1 93 ? -4.934 -12.562 7.684 1 97.44 93 LYS B N 1
ATOM 2940 C CA . LYS B 1 93 ? -5.73 -11.898 8.711 1 97.44 93 LYS B CA 1
ATOM 2941 C C . LYS B 1 93 ? -6.488 -10.703 8.133 1 97.44 93 LYS B C 1
ATOM 2943 O O . LYS B 1 93 ? -7.668 -10.508 8.43 1 97.44 93 LYS B O 1
ATOM 2948 N N . LEU B 1 94 ? -5.809 -9.938 7.336 1 97.94 94 LEU B N 1
ATOM 2949 C CA . LEU B 1 94 ? -6.43 -8.781 6.699 1 97.94 94 LEU B CA 1
ATOM 2950 C C . LEU B 1 94 ? -7.586 -9.211 5.805 1 97.94 94 LEU B C 1
ATOM 2952 O O . LEU B 1 94 ? -8.695 -8.688 5.918 1 97.94 94 LEU B O 1
ATOM 2956 N N . ILE B 1 95 ? -7.344 -10.188 4.949 1 98.5 95 ILE B N 1
ATOM 2957 C CA . ILE B 1 95 ? -8.359 -10.672 4.023 1 98.5 95 ILE B CA 1
ATOM 2958 C C . ILE B 1 95 ? -9.555 -11.219 4.805 1 98.5 95 ILE B C 1
ATOM 2960 O O . ILE B 1 95 ? -10.703 -10.93 4.469 1 98.5 95 ILE B O 1
ATOM 2964 N N . ASN B 1 96 ? -9.281 -11.984 5.863 1 98.5 96 ASN B N 1
ATOM 2965 C CA . ASN B 1 96 ? -10.344 -12.562 6.68 1 98.5 96 ASN B CA 1
ATOM 2966 C C . ASN B 1 96 ? -11.195 -11.484 7.34 1 98.5 96 ASN B C 1
ATOM 2968 O O . ASN B 1 96 ? -12.414 -11.625 7.453 1 98.5 96 ASN B O 1
ATOM 2972 N N . SER B 1 97 ? -10.562 -10.391 7.73 1 97.62 97 SER B N 1
ATOM 2973 C CA . SER B 1 97 ? -11.266 -9.32 8.422 1 97.62 97 SER B CA 1
ATOM 2974 C C . SER B 1 97 ? -12.25 -8.617 7.488 1 97.62 97 SER B C 1
ATOM 2976 O O . SER B 1 97 ? -13.148 -7.91 7.945 1 97.62 97 SER B O 1
ATOM 2978 N N . LEU B 1 98 ? -12.117 -8.781 6.211 1 98 98 LEU B N 1
ATOM 2979 C CA . LEU B 1 98 ? -12.984 -8.117 5.246 1 98 98 LEU B CA 1
ATOM 2980 C C . LEU B 1 98 ? -14.25 -8.93 5 1 98 98 LEU B C 1
ATOM 2982 O O . LEU B 1 98 ? -15.156 -8.484 4.289 1 98 98 LEU B O 1
ATOM 2986 N N . ASP B 1 99 ? -14.336 -10.148 5.551 1 97.81 99 ASP B N 1
ATOM 2987 C CA . ASP B 1 99 ? -15.539 -10.977 5.645 1 97.81 99 ASP B CA 1
ATOM 2988 C C . ASP B 1 99 ? -16.125 -11.242 4.266 1 97.81 99 ASP B C 1
ATOM 2990 O O . ASP B 1 99 ? -17.328 -11.062 4.051 1 97.81 99 ASP B O 1
ATOM 2994 N N . PHE B 1 100 ? -15.32 -11.625 3.309 1 98.75 100 PHE B N 1
ATOM 2995 C CA . PHE B 1 100 ? -15.797 -12.055 2 1 98.75 100 PHE B CA 1
ATOM 2996 C C . PHE B 1 100 ? -16.641 -13.32 2.123 1 98.75 100 PHE B C 1
ATOM 2998 O O . PHE B 1 100 ? -16.375 -14.18 2.965 1 98.75 100 PHE B O 1
ATOM 3005 N N . LYS B 1 101 ? -17.641 -13.414 1.24 1 98.69 101 LYS B N 1
ATOM 3006 C CA . LYS B 1 101 ? -18.453 -14.625 1.18 1 98.69 101 LYS B CA 1
ATOM 3007 C C . LYS B 1 101 ? -17.594 -15.852 0.869 1 98.69 101 LYS B C 1
ATOM 3009 O O . LYS B 1 101 ? -17.797 -16.922 1.438 1 98.69 101 LYS B O 1
ATOM 3014 N N . SER B 1 102 ? -16.688 -15.711 0.001 1 98.69 102 SER B N 1
ATOM 3015 C CA . SER B 1 102 ? -15.695 -16.719 -0.354 1 98.69 102 SER B CA 1
ATOM 3016 C C . SER B 1 102 ? -14.469 -16.062 -0.988 1 98.69 102 SER B C 1
ATOM 3018 O O . SER B 1 102 ? -14.539 -14.945 -1.497 1 98.69 102 SER B O 1
ATOM 3020 N N . VAL B 1 103 ? -13.367 -16.75 -0.866 1 98.75 103 VAL B N 1
ATOM 3021 C CA . VAL B 1 103 ? -12.117 -16.328 -1.48 1 98.75 103 VAL B CA 1
ATOM 3022 C C . VAL B 1 103 ? -11.617 -17.406 -2.434 1 98.75 103 VAL B C 1
ATOM 3024 O O . VAL B 1 103 ? -11.156 -18.469 -1.997 1 98.75 103 VAL B O 1
ATOM 3027 N N . GLU B 1 104 ? -11.711 -17.156 -3.738 1 98 104 GLU B N 1
ATOM 3028 C CA . GLU B 1 104 ? -11.227 -18.078 -4.754 1 98 104 GLU B CA 1
ATOM 3029 C C . GLU B 1 104 ? -9.766 -17.828 -5.094 1 98 104 GLU B C 1
ATOM 3031 O O . GLU B 1 104 ? -9.383 -16.703 -5.41 1 98 104 GLU B O 1
ATOM 3036 N N . VAL B 1 105 ? -8.984 -18.891 -4.977 1 97.44 105 VAL B N 1
ATOM 3037 C CA . VAL B 1 105 ? -7.551 -18.75 -5.219 1 97.44 105 VAL B CA 1
ATOM 3038 C C . VAL B 1 105 ? -7.098 -19.766 -6.266 1 97.44 105 VAL B C 1
ATOM 3040 O O . VAL B 1 105 ? -7.781 -20.75 -6.512 1 97.44 105 VAL B O 1
ATOM 3043 N N . PHE B 1 106 ? -5.965 -19.469 -6.914 1 96 106 PHE B N 1
ATOM 3044 C CA . PHE B 1 106 ? -5.391 -20.312 -7.953 1 96 106 PHE B CA 1
ATOM 3045 C C . PHE B 1 106 ? -3.938 -20.641 -7.637 1 96 106 PHE B C 1
ATOM 3047 O O . PHE B 1 106 ? -3.143 -19.766 -7.316 1 96 106 PHE B O 1
ATOM 3054 N N . GLU B 1 107 ? -3.664 -22 -7.629 1 95.5 107 GLU B N 1
ATOM 3055 C CA . GLU B 1 107 ? -2.307 -22.469 -7.363 1 95.5 107 GLU B CA 1
ATOM 3056 C C . GLU B 1 107 ? -1.729 -21.812 -6.113 1 95.5 107 GLU B C 1
ATOM 3058 O O . GLU B 1 107 ? -0.857 -20.938 -6.211 1 95.5 107 GLU B O 1
ATOM 3063 N N . ALA B 1 108 ? -2.127 -22.203 -4.953 1 93.44 108 ALA B N 1
ATOM 3064 C CA . ALA B 1 108 ? -1.856 -21.547 -3.672 1 93.44 108 ALA B CA 1
ATOM 3065 C C . ALA B 1 108 ? -0.381 -21.672 -3.299 1 93.44 108 ALA B C 1
ATOM 3067 O O . ALA B 1 108 ? 0.113 -20.922 -2.453 1 93.44 108 ALA B O 1
ATOM 3068 N N . HIS B 1 109 ? 0.398 -22.5 -3.93 1 86.69 109 HIS B N 1
ATOM 3069 C CA . HIS B 1 109 ? 1.818 -22.734 -3.689 1 86.69 109 HIS B CA 1
ATOM 3070 C C . HIS B 1 109 ? 2.043 -23.453 -2.365 1 86.69 109 HIS B C 1
ATOM 3072 O O . HIS B 1 109 ? 2.842 -24.391 -2.293 1 86.69 109 HIS B O 1
ATOM 3078 N N . SER B 1 110 ? 1.312 -22.969 -1.319 1 86.19 110 SER B N 1
ATOM 3079 C CA . SER B 1 110 ? 1.498 -23.5 0.024 1 86.19 110 SER B CA 1
ATOM 3080 C C . SER B 1 110 ? 0.167 -23.906 0.647 1 86.19 110 SER B C 1
ATOM 3082 O O . SER B 1 110 ? -0.813 -23.172 0.57 1 86.19 110 SER B O 1
ATOM 3084 N N . GLU B 1 111 ? 0.165 -25.062 1.276 1 89.88 111 GLU B N 1
ATOM 3085 C CA . GLU B 1 111 ? -1.005 -25.484 2.043 1 89.88 111 GLU B CA 1
ATOM 3086 C C . GLU B 1 111 ? -1.255 -24.547 3.221 1 89.88 111 GLU B C 1
ATOM 3088 O O . GLU B 1 111 ? -2.383 -24.438 3.705 1 89.88 111 GLU B O 1
ATOM 3093 N N . VAL B 1 112 ? -0.234 -23.859 3.662 1 93.06 112 VAL B N 1
ATOM 3094 C CA . VAL B 1 112 ? -0.354 -22.906 4.758 1 93.06 112 VAL B CA 1
ATOM 3095 C C . VAL B 1 112 ? -1.298 -21.781 4.355 1 93.06 112 VAL B C 1
ATOM 3097 O O . VAL B 1 112 ? -2.104 -21.312 5.168 1 93.06 112 VAL B O 1
ATOM 3100 N N . SER B 1 113 ? -1.267 -21.375 3.092 1 95.25 113 SER B N 1
ATOM 3101 C CA . SER B 1 113 ? -2.174 -20.344 2.594 1 95.25 113 SER B CA 1
ATOM 3102 C C . SER B 1 113 ? -3.629 -20.766 2.748 1 95.25 113 SER B C 1
ATOM 3104 O O . SER B 1 113 ? -4.469 -19.984 3.195 1 95.25 113 SER B O 1
ATOM 3106 N N . LEU B 1 114 ? -3.875 -22.016 2.416 1 96 114 LEU B N 1
ATOM 3107 C CA . LEU B 1 114 ? -5.238 -22.531 2.443 1 96 114 LEU B CA 1
ATOM 3108 C C . LEU B 1 114 ? -5.734 -22.672 3.877 1 96 114 LEU B C 1
ATOM 3110 O O . LEU B 1 114 ? -6.926 -22.516 4.145 1 96 114 LEU B O 1
ATOM 3114 N N . ALA B 1 115 ? -4.816 -22.906 4.75 1 96.56 115 ALA B N 1
ATOM 3115 C CA . ALA B 1 115 ? -5.172 -23.047 6.156 1 96.56 115 ALA B CA 1
ATOM 3116 C C . ALA B 1 115 ? -5.453 -21.688 6.797 1 96.56 115 ALA B C 1
ATOM 3118 O O . ALA B 1 115 ? -6.27 -21.594 7.715 1 96.56 115 ALA B O 1
ATOM 3119 N N . LEU B 1 116 ? -4.828 -20.672 6.328 1 96.94 116 LEU B N 1
ATOM 3120 C CA . LEU B 1 116 ? -4.871 -19.359 6.984 1 96.94 116 LEU B CA 1
ATOM 3121 C C . LEU B 1 116 ? -6.051 -18.531 6.477 1 96.94 116 LEU B C 1
ATOM 3123 O O . LEU B 1 116 ? -6.578 -17.688 7.199 1 96.94 116 LEU B O 1
ATOM 3127 N N . ILE B 1 117 ? -6.473 -18.703 5.227 1 98.12 117 ILE B N 1
ATOM 3128 C CA . ILE B 1 117 ? -7.508 -17.875 4.625 1 98.12 117 ILE B CA 1
ATOM 3129 C C . ILE B 1 117 ? -8.875 -18.516 4.848 1 98.12 117 ILE B C 1
ATOM 3131 O O . ILE B 1 117 ? -9.094 -19.672 4.488 1 98.12 117 ILE B O 1
ATOM 3135 N N . ASP B 1 118 ? -9.812 -17.766 5.363 1 98.19 118 ASP B N 1
ATOM 3136 C CA . ASP B 1 118 ? -11.156 -18.25 5.641 1 98.19 118 ASP B CA 1
ATOM 3137 C C . ASP B 1 118 ? -11.977 -18.359 4.355 1 98.19 118 ASP B C 1
ATOM 3139 O O . ASP B 1 118 ? -11.844 -17.531 3.453 1 98.19 118 ASP B O 1
ATOM 3143 N N . ARG B 1 119 ? -12.898 -19.422 4.277 1 98.38 119 ARG B N 1
ATOM 3144 C CA . ARG B 1 119 ? -13.852 -19.609 3.191 1 98.38 119 ARG B CA 1
ATOM 3145 C C . ARG B 1 119 ? -13.148 -19.688 1.843 1 98.38 119 ARG B C 1
ATOM 3147 O O . ARG B 1 119 ? -13.594 -19.078 0.865 1 98.38 119 ARG B O 1
ATOM 3154 N N . VAL B 1 120 ? -12.023 -20.281 1.85 1 98.25 120 VAL B N 1
ATOM 3155 C CA . VAL B 1 120 ? -11.156 -20.328 0.673 1 98.25 120 VAL B CA 1
ATOM 3156 C C . VAL B 1 120 ? -11.625 -21.438 -0.259 1 98.25 120 VAL B C 1
ATOM 3158 O O . VAL B 1 120 ? -12.047 -22.516 0.198 1 98.25 120 VAL B O 1
ATOM 3161 N N . GLN B 1 121 ? -11.656 -21.234 -1.519 1 97.38 121 GLN B N 1
ATOM 3162 C CA . GLN B 1 121 ? -11.844 -22.188 -2.604 1 97.38 121 GLN B CA 1
ATOM 3163 C C . GLN B 1 121 ? -10.641 -22.219 -3.535 1 97.38 121 GLN B C 1
ATOM 3165 O O . GLN B 1 121 ? -10.367 -21.234 -4.23 1 97.38 121 GLN B O 1
ATOM 3170 N N . ALA B 1 122 ? -10.008 -23.328 -3.557 1 96 122 ALA B N 1
ATOM 3171 C CA . ALA B 1 122 ? -8.734 -23.406 -4.27 1 96 122 ALA B CA 1
ATOM 3172 C C . ALA B 1 122 ? -8.891 -24.141 -5.594 1 96 122 ALA B C 1
ATOM 3174 O O . ALA B 1 122 ? -9.617 -25.141 -5.68 1 96 122 ALA B O 1
ATOM 3175 N N . HIS B 1 123 ? -8.203 -23.656 -6.586 1 94.5 123 HIS B N 1
ATOM 3176 C CA . HIS B 1 123 ? -8.133 -24.281 -7.902 1 94.5 123 HIS B CA 1
ATOM 3177 C C . HIS B 1 123 ? -6.688 -24.531 -8.312 1 94.5 123 HIS B C 1
ATOM 3179 O O . HIS B 1 123 ? -5.785 -23.781 -7.922 1 94.5 123 HIS B O 1
ATOM 3185 N N . MET B 1 124 ? -6.512 -25.594 -9.023 1 93.56 124 MET B N 1
ATOM 3186 C CA . MET B 1 124 ? -5.188 -25.953 -9.531 1 93.56 124 MET B CA 1
ATOM 3187 C C . MET B 1 124 ? -5.164 -25.906 -11.055 1 93.56 124 MET B C 1
ATOM 3189 O O . MET B 1 124 ? -6.215 -25.906 -11.695 1 93.56 124 MET B O 1
ATOM 3193 N N . MET B 1 125 ? -3.984 -25.859 -11.586 1 90.81 125 MET B N 1
ATOM 3194 C CA . MET B 1 125 ? -3.812 -25.891 -13.039 1 90.81 125 MET B CA 1
ATOM 3195 C C . MET B 1 125 ? -4.473 -27.141 -13.633 1 90.81 125 MET B C 1
ATOM 3197 O O . MET B 1 125 ? -5.074 -27.078 -14.703 1 90.81 125 MET B O 1
ATOM 3201 N N . THR B 1 126 ? -4.367 -28.172 -12.914 1 87.25 126 THR B N 1
ATOM 3202 C CA . THR B 1 126 ? -4.922 -29.453 -13.367 1 87.25 126 THR B CA 1
ATOM 3203 C C . THR B 1 126 ? -6.445 -29.406 -13.367 1 87.25 126 THR B C 1
ATOM 3205 O O . THR B 1 126 ? -7.086 -29.922 -14.289 1 87.25 126 THR B O 1
ATOM 3208 N N . SER B 1 127 ? -6.965 -28.734 -12.406 1 85.31 127 SER B N 1
ATOM 3209 C CA . SER B 1 127 ? -8.414 -28.703 -12.25 1 85.31 127 SER B CA 1
ATOM 3210 C C . SER B 1 127 ? -9.07 -27.844 -13.312 1 85.31 127 SER B C 1
ATOM 3212 O O . SER B 1 127 ? -10.219 -28.078 -13.695 1 85.31 127 SER B O 1
ATOM 3214 N N . ILE B 1 128 ? -8.336 -26.922 -13.867 1 86.06 128 ILE B N 1
ATOM 3215 C CA . ILE B 1 128 ? -8.953 -26.031 -14.844 1 86.06 128 ILE B CA 1
ATOM 3216 C C . ILE B 1 128 ? -8.523 -26.438 -16.25 1 86.06 128 ILE B C 1
ATOM 3218 O O . ILE B 1 128 ? -8.812 -25.734 -17.219 1 86.06 128 ILE B O 1
ATOM 3222 N N . GLY B 1 129 ? -7.746 -27.484 -16.359 1 89.69 129 GLY B N 1
ATOM 3223 C CA . GLY B 1 129 ? -7.41 -28.078 -17.656 1 89.69 129 GLY B CA 1
ATOM 3224 C C . GLY B 1 129 ? -6.23 -27.406 -18.328 1 89.69 129 GLY B C 1
ATOM 3225 O O . GLY B 1 129 ? -6.016 -27.578 -19.531 1 89.69 129 GLY B O 1
ATOM 3226 N N . MET B 1 130 ? -5.504 -26.672 -17.609 1 93.31 130 MET B N 1
ATOM 3227 C CA . MET B 1 130 ? -4.422 -25.906 -18.219 1 93.31 130 MET B CA 1
ATOM 3228 C C . MET B 1 130 ? -3.324 -26.812 -18.734 1 93.31 130 MET B C 1
ATOM 3230 O O . MET B 1 130 ? -2.832 -26.625 -19.859 1 93.31 1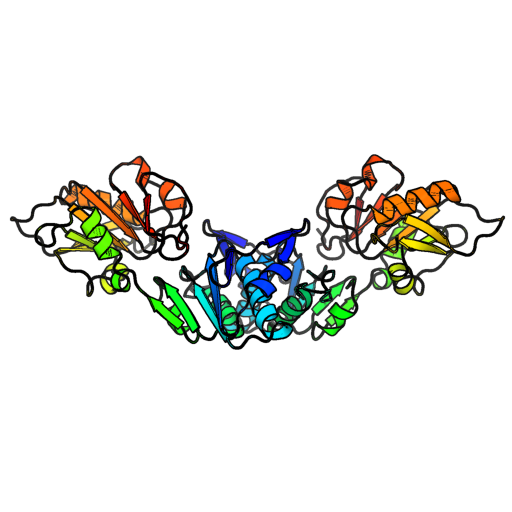30 MET B O 1
ATOM 3234 N N . ILE B 1 131 ? -2.936 -27.797 -17.984 1 94.81 131 ILE B N 1
ATOM 3235 C CA . ILE B 1 131 ? -1.868 -28.703 -18.391 1 94.81 131 ILE B CA 1
ATOM 3236 C C . ILE B 1 131 ? -2.281 -29.453 -19.656 1 94.81 131 ILE B C 1
ATOM 3238 O O . ILE B 1 131 ? -1.481 -29.594 -20.578 1 94.81 131 ILE B O 1
ATOM 3242 N N . ASP B 1 132 ? -3.531 -29.828 -19.719 1 94.12 132 ASP B N 1
ATOM 3243 C CA . ASP B 1 132 ? -4.043 -30.516 -20.906 1 94.12 132 ASP B CA 1
ATOM 3244 C C . ASP B 1 132 ? -4.039 -29.594 -22.125 1 94.12 132 ASP B C 1
ATOM 3246 O O . ASP B 1 132 ? -3.688 -30.016 -23.234 1 94.12 132 ASP B O 1
ATOM 3250 N N . ASN B 1 133 ? -4.445 -28.406 -21.875 1 95.5 133 ASN B N 1
ATOM 3251 C CA . ASN B 1 133 ? -4.41 -27.422 -22.953 1 95.5 133 ASN B CA 1
ATOM 3252 C C . ASN B 1 133 ? -2.996 -27.234 -23.5 1 95.5 133 ASN B C 1
ATOM 3254 O O . ASN B 1 133 ? -2.799 -27.141 -24.703 1 95.5 133 ASN B O 1
ATOM 3258 N N . VAL B 1 134 ? -2.045 -27.203 -22.656 1 97.06 134 VAL B N 1
ATOM 3259 C CA . VAL B 1 134 ? -0.651 -27.031 -23.047 1 97.06 134 VAL B CA 1
ATOM 3260 C C . VAL B 1 134 ? -0.179 -28.266 -23.812 1 97.06 134 VAL B C 1
ATOM 3262 O O . VAL B 1 134 ? 0.471 -28.156 -24.859 1 97.06 134 VAL B O 1
ATOM 3265 N N . LYS B 1 135 ? -0.51 -29.438 -23.328 1 96.38 135 LYS B N 1
ATOM 3266 C CA . LYS B 1 135 ? -0.166 -30.688 -24.016 1 96.38 135 LYS B CA 1
ATOM 3267 C C . LYS B 1 135 ? -0.687 -30.688 -25.453 1 96.38 135 LYS B C 1
ATOM 3269 O O . LYS B 1 135 ? 0.037 -31.047 -26.375 1 96.38 135 LYS B O 1
ATOM 3274 N N . GLU B 1 136 ? -1.898 -30.25 -25.547 1 96.5 136 GLU B N 1
ATOM 3275 C CA . GLU B 1 136 ? -2.5 -30.172 -26.875 1 96.5 136 GLU B CA 1
ATOM 3276 C C . GLU B 1 136 ? -1.757 -29.188 -27.766 1 96.5 136 GLU B C 1
ATOM 3278 O O . GLU B 1 136 ? -1.466 -29.469 -28.922 1 96.5 136 GLU B O 1
ATOM 3283 N N . ALA B 1 137 ? -1.474 -28.078 -27.25 1 97 137 ALA B N 1
ATOM 3284 C CA . ALA B 1 137 ? -0.836 -27 -28 1 97 137 ALA B CA 1
ATOM 3285 C C . ALA B 1 137 ? 0.527 -27.438 -28.531 1 97 137 ALA B C 1
ATOM 3287 O O . ALA B 1 137 ? 0.946 -27.016 -29.609 1 97 137 ALA B O 1
ATOM 3288 N N . ILE B 1 138 ? 1.219 -28.312 -27.766 1 97.5 138 ILE B N 1
ATOM 3289 C CA . ILE B 1 138 ? 2.582 -28.656 -28.172 1 97.5 138 ILE B CA 1
ATOM 3290 C C . ILE B 1 138 ? 2.604 -30.016 -28.844 1 97.5 138 ILE B C 1
ATOM 3292 O O . ILE B 1 138 ? 3.672 -30.562 -29.141 1 97.5 138 ILE B O 1
ATOM 3296 N N . GLY B 1 139 ? 1.459 -30.641 -29.016 1 97.38 139 GLY B N 1
ATOM 3297 C CA . GLY B 1 139 ? 1.393 -31.969 -29.625 1 97.38 139 GLY B CA 1
ATOM 3298 C C . GLY B 1 139 ? 2.01 -33.062 -28.766 1 97.38 139 GLY B C 1
ATOM 3299 O O . GLY B 1 139 ? 2.75 -33.906 -29.266 1 97.38 139 GLY B O 1
ATOM 3300 N N . PHE B 1 140 ? 1.741 -33 -27.469 1 96.75 140 PHE B N 1
ATOM 3301 C CA . PHE B 1 140 ? 2.268 -33.938 -26.484 1 96.75 140 PHE B CA 1
ATOM 3302 C C . PHE B 1 140 ? 1.658 -35.312 -26.688 1 96.75 140 PHE B C 1
ATOM 3304 O O . PHE B 1 140 ? 0.438 -35.469 -26.797 1 96.75 140 PHE B O 1
ATOM 3311 N N . ASP B 1 141 ? 2.504 -36.312 -26.766 1 95.88 141 ASP B N 1
ATOM 3312 C CA . ASP B 1 141 ? 2.092 -37.688 -26.875 1 95.88 141 ASP B CA 1
ATOM 3313 C C . ASP B 1 141 ? 2.346 -38.438 -25.562 1 95.88 141 ASP B C 1
ATOM 3315 O O . ASP B 1 141 ? 3.494 -38.75 -25.234 1 95.88 141 ASP B O 1
ATOM 3319 N N . GLU B 1 142 ? 1.348 -38.875 -24.875 1 93.44 142 GLU B N 1
ATOM 3320 C CA . GLU B 1 142 ? 1.44 -39.469 -23.547 1 93.44 142 GLU B CA 1
ATOM 3321 C C . GLU B 1 142 ? 2.193 -40.812 -23.609 1 93.44 142 GLU B C 1
ATOM 3323 O O . GLU B 1 142 ? 2.721 -41.25 -22.594 1 93.44 142 GLU B O 1
ATOM 3328 N N . SER B 1 143 ? 2.234 -41.406 -24.781 1 92.25 143 SER B N 1
ATOM 3329 C CA . SER B 1 143 ? 2.873 -42.688 -24.906 1 92.25 143 SER B CA 1
ATOM 3330 C C . SER B 1 143 ? 4.383 -42.562 -25.062 1 92.25 143 SER B C 1
ATOM 3332 O O . SER B 1 143 ? 5.125 -43.531 -24.828 1 92.25 143 SER B O 1
ATOM 3334 N N . LYS B 1 144 ? 4.848 -41.406 -25.422 1 94.19 144 LYS B N 1
ATOM 3335 C CA . LYS B 1 144 ? 6.277 -41.312 -25.703 1 94.19 144 LYS B CA 1
ATOM 3336 C C . LYS B 1 144 ? 6.902 -40.094 -25.016 1 94.19 144 LYS B C 1
ATOM 3338 O O . LYS B 1 144 ? 8.094 -40.125 -24.688 1 94.19 144 LYS B O 1
ATOM 3343 N N . ASP B 1 145 ? 6.129 -39 -24.781 1 96 145 ASP B N 1
ATOM 3344 C CA . ASP B 1 145 ? 6.688 -37.781 -24.219 1 96 145 ASP B CA 1
ATOM 3345 C C . ASP B 1 145 ? 6.699 -37.812 -22.703 1 96 145 ASP B C 1
ATOM 3347 O O . ASP B 1 145 ? 6.059 -38.688 -22.094 1 96 145 ASP B O 1
ATOM 3351 N N . PHE B 1 146 ? 7.516 -36.938 -22.109 1 96.94 146 PHE B N 1
ATOM 3352 C CA . PHE B 1 146 ? 7.746 -37 -20.672 1 96.94 146 PHE B CA 1
ATOM 3353 C C . PHE B 1 146 ? 7.27 -35.719 -19.969 1 96.94 146 PHE B C 1
ATOM 3355 O O . PHE B 1 146 ? 7.355 -34.625 -20.547 1 96.94 146 PHE B O 1
ATOM 3362 N N . ILE B 1 147 ? 6.781 -35.906 -18.766 1 96.94 147 ILE B N 1
ATOM 3363 C CA . ILE B 1 147 ? 6.594 -34.812 -17.812 1 96.94 147 ILE B CA 1
ATOM 3364 C C . ILE B 1 147 ? 7.754 -34.781 -16.828 1 96.94 147 ILE B C 1
ATOM 3366 O O . ILE B 1 147 ? 8.188 -35.812 -16.328 1 96.94 147 ILE B O 1
ATOM 3370 N N . PHE B 1 148 ? 8.273 -33.594 -16.594 1 97.19 148 PHE B N 1
ATOM 3371 C CA . PHE B 1 148 ? 9.375 -33.438 -15.641 1 97.19 148 PHE B CA 1
ATOM 3372 C C . PHE B 1 148 ? 8.961 -32.562 -14.477 1 97.19 148 PHE B C 1
ATOM 3374 O O . PHE B 1 148 ? 8.492 -31.438 -14.68 1 97.19 148 PHE B O 1
ATOM 3381 N N . TYR B 1 149 ? 9.094 -33.062 -13.273 1 96.25 149 TYR B N 1
ATOM 3382 C CA . TYR B 1 149 ? 8.914 -32.281 -12.047 1 96.25 149 TYR B CA 1
ATOM 3383 C C . TYR B 1 149 ? 10.258 -31.875 -11.469 1 96.25 149 TYR B C 1
ATOM 3385 O O . TYR B 1 149 ? 11.055 -32.719 -11.062 1 96.25 149 TYR B O 1
ATOM 3393 N N . PRO B 1 150 ? 10.5 -30.562 -11.359 1 94.69 150 PRO B N 1
ATOM 3394 C CA . PRO B 1 150 ? 11.836 -30.094 -11.008 1 94.69 150 PRO B CA 1
ATOM 3395 C C . PRO B 1 150 ? 12.211 -30.406 -9.555 1 94.69 150 PRO B C 1
ATOM 3397 O O . PRO B 1 150 ? 13.391 -30.406 -9.203 1 94.69 150 PRO B O 1
ATOM 3400 N N . ASP B 1 151 ? 11.211 -30.609 -8.648 1 90.5 151 ASP B N 1
ATOM 3401 C CA . ASP B 1 151 ? 11.469 -30.938 -7.246 1 90.5 151 ASP B CA 1
ATOM 3402 C C . ASP B 1 151 ? 10.328 -31.75 -6.645 1 90.5 151 ASP B C 1
ATOM 3404 O O . ASP B 1 151 ? 9.336 -32.031 -7.328 1 90.5 151 ASP B O 1
ATOM 3408 N N . ALA B 1 152 ? 10.492 -32.156 -5.449 1 88.81 152 ALA B N 1
ATOM 3409 C CA . ALA B 1 152 ? 9.539 -33.031 -4.785 1 88.81 152 ALA B CA 1
ATOM 3410 C C . ALA B 1 152 ? 8.188 -32.344 -4.609 1 88.81 152 ALA B C 1
ATOM 3412 O O . ALA B 1 152 ? 7.141 -32.969 -4.664 1 88.81 152 ALA B O 1
ATOM 3413 N N . GLY B 1 153 ? 8.188 -31.094 -4.445 1 89.81 153 GLY B N 1
ATOM 3414 C CA . GLY B 1 153 ? 6.945 -30.344 -4.312 1 89.81 153 GLY B CA 1
ATOM 3415 C C . GLY B 1 153 ? 6.082 -30.391 -5.555 1 89.81 153 GLY B C 1
ATOM 3416 O O . GLY B 1 153 ? 4.879 -30.656 -5.473 1 89.81 153 GLY B O 1
ATOM 3417 N N . ALA B 1 154 ? 6.723 -30.141 -6.629 1 93.44 154 ALA B N 1
ATOM 3418 C CA . ALA B 1 154 ? 6.012 -30.203 -7.906 1 93.44 154 ALA B CA 1
ATOM 3419 C C . ALA B 1 154 ? 5.484 -31.609 -8.164 1 93.44 154 ALA B C 1
ATOM 3421 O O . ALA B 1 154 ? 4.352 -31.781 -8.625 1 93.44 154 ALA B O 1
ATOM 3422 N N . GLU B 1 155 ? 6.348 -32.594 -7.867 1 93 155 GLU B N 1
ATOM 3423 C CA . GLU B 1 155 ? 5.926 -33.969 -8.055 1 93 155 GLU B CA 1
ATOM 3424 C C . GLU B 1 155 ? 4.672 -34.281 -7.242 1 93 155 GLU B C 1
ATOM 3426 O O . GLU B 1 155 ? 3.678 -34.781 -7.781 1 93 155 GLU B O 1
ATOM 3431 N N . LYS B 1 156 ? 4.734 -34 -6.047 1 90.44 156 LYS B N 1
ATOM 3432 C CA . LYS B 1 156 ? 3.617 -34.25 -5.145 1 90.44 156 LYS B CA 1
ATOM 3433 C C . LYS B 1 156 ? 2.355 -33.531 -5.602 1 90.44 156 LYS B C 1
ATOM 3435 O O . LYS B 1 156 ? 1.251 -34.062 -5.492 1 90.44 156 LYS B O 1
ATOM 3440 N N . ARG B 1 157 ? 2.518 -32.438 -6.16 1 91.94 157 ARG B N 1
ATOM 3441 C CA . ARG B 1 157 ? 1.4 -31.562 -6.52 1 91.94 157 ARG B CA 1
ATOM 3442 C C . ARG B 1 157 ? 0.719 -32.031 -7.797 1 91.94 157 ARG B C 1
ATOM 3444 O O . ARG B 1 157 ? -0.505 -31.969 -7.918 1 91.94 157 ARG B O 1
ATOM 3451 N N . TYR B 1 158 ? 1.479 -32.531 -8.742 1 94 158 TYR B N 1
ATOM 3452 C CA . TYR B 1 158 ? 0.9 -32.688 -10.07 1 94 158 TYR B CA 1
ATOM 3453 C C . TYR B 1 158 ? 0.917 -34.125 -10.539 1 94 158 TYR B C 1
ATOM 3455 O O . TYR B 1 158 ? 0.217 -34.5 -11.484 1 94 158 TYR B O 1
ATOM 3463 N N . GLN B 1 159 ? 1.689 -34.969 -9.914 1 91.19 159 GLN B N 1
ATOM 3464 C CA . GLN B 1 159 ? 1.918 -36.312 -10.453 1 91.19 159 GLN B CA 1
ATOM 3465 C C . GLN B 1 159 ? 0.613 -37.094 -10.555 1 91.19 159 GLN B C 1
ATOM 3467 O O . GLN B 1 159 ? 0.375 -37.812 -11.539 1 91.19 159 GLN B O 1
ATOM 3472 N N . SER B 1 160 ? -0.212 -36.938 -9.57 1 89.75 160 SER B N 1
ATOM 3473 C CA . SER B 1 160 ? -1.438 -37.75 -9.516 1 89.75 160 SER B CA 1
ATOM 3474 C C . SER B 1 160 ? -2.441 -37.281 -10.57 1 89.75 160 SER B C 1
ATOM 3476 O O . SER B 1 160 ? -3.373 -38 -10.914 1 89.75 160 SER B O 1
ATOM 3478 N N . SER B 1 161 ? -2.203 -36.094 -11.086 1 88.5 161 SER B N 1
ATOM 3479 C CA . SER B 1 161 ? -3.209 -35.531 -11.977 1 88.5 161 SER B CA 1
ATOM 3480 C C . SER B 1 161 ? -2.684 -35.438 -13.406 1 88.5 161 SER B C 1
ATOM 3482 O O . SER B 1 161 ? -3.307 -34.781 -14.258 1 88.5 161 SER B O 1
ATOM 3484 N N . THR B 1 162 ? -1.539 -35.938 -13.539 1 87.25 162 THR B N 1
ATOM 3485 C CA . THR B 1 162 ? -0.974 -35.906 -14.883 1 87.25 162 THR B CA 1
ATOM 3486 C C . THR B 1 162 ? -0.71 -37.344 -15.367 1 87.25 162 THR B C 1
ATOM 3488 O O . THR B 1 162 ? -0.294 -38.188 -14.586 1 87.25 162 THR B O 1
ATOM 3491 N N . LYS B 1 163 ? -1.013 -37.531 -16.609 1 82.38 163 LYS B N 1
ATOM 3492 C CA . LYS B 1 163 ? -0.806 -38.844 -17.219 1 82.38 163 LYS B CA 1
ATOM 3493 C C . LYS B 1 163 ? 0.436 -38.844 -18.109 1 82.38 163 LYS B C 1
ATOM 3495 O O . LYS B 1 163 ? 0.799 -37.812 -18.672 1 82.38 163 LYS B O 1
ATOM 3500 N N . GLY B 1 164 ? 1.076 -40 -18.188 1 79.81 164 GLY B N 1
ATOM 3501 C CA . GLY B 1 164 ? 2.24 -40.156 -19.047 1 79.81 164 GLY B CA 1
ATOM 3502 C C . GLY B 1 164 ? 3.488 -40.562 -18.281 1 79.81 164 GLY B C 1
ATOM 3503 O O . GLY B 1 164 ? 3.42 -40.875 -17.094 1 79.81 164 GLY B O 1
ATOM 3504 N N . LYS B 1 165 ? 4.648 -40.531 -18.984 1 92.81 165 LYS B N 1
ATOM 3505 C CA . LYS B 1 165 ? 5.953 -40.812 -18.391 1 92.81 165 LYS B CA 1
ATOM 3506 C C . LYS B 1 165 ? 6.465 -39.625 -17.594 1 92.81 165 LYS B C 1
ATOM 3508 O O . LYS B 1 165 ? 6.238 -38.469 -17.984 1 92.81 165 LYS B O 1
ATOM 3513 N N . HIS B 1 166 ? 7.074 -39.969 -16.484 1 94.12 166 HIS B N 1
ATOM 3514 C CA . HIS B 1 166 ? 7.473 -38.875 -15.602 1 94.12 166 HIS B CA 1
ATOM 3515 C C . HIS B 1 166 ? 8.938 -39 -15.211 1 94.12 166 HIS B C 1
ATOM 3517 O O . HIS B 1 166 ? 9.453 -40.125 -15.039 1 94.12 166 HIS B O 1
ATOM 3523 N N . LEU B 1 167 ? 9.578 -37.875 -15.133 1 95.5 167 LEU B N 1
ATOM 3524 C CA . LEU B 1 167 ? 10.891 -37.688 -14.531 1 95.5 167 LEU B CA 1
ATOM 3525 C C . LEU B 1 167 ? 10.828 -36.656 -13.391 1 95.5 167 LEU B C 1
ATOM 3527 O O . LEU B 1 167 ? 9.938 -35.812 -13.367 1 95.5 167 LEU B O 1
ATOM 3531 N N . PHE B 1 168 ? 11.703 -36.844 -12.438 1 94 168 PHE B N 1
ATOM 3532 C CA . PHE B 1 168 ? 11.703 -35.875 -11.344 1 94 168 PHE B CA 1
ATOM 3533 C C . PHE B 1 168 ? 13.125 -35.5 -10.945 1 94 168 PHE B C 1
ATOM 3535 O O . PHE B 1 168 ? 14.031 -36.344 -11 1 94 168 PHE B O 1
ATOM 3542 N N . GLY B 1 169 ? 13.242 -34.25 -10.594 1 91.94 169 GLY B N 1
ATOM 3543 C CA . GLY B 1 169 ? 14.523 -33.719 -10.156 1 91.94 169 GLY B CA 1
ATOM 3544 C C . GLY B 1 169 ? 14.758 -33.875 -8.664 1 91.94 169 GLY B C 1
ATOM 3545 O O . GLY B 1 169 ? 13.836 -33.719 -7.867 1 91.94 169 GLY B O 1
ATOM 3546 N N . ILE B 1 170 ? 15.969 -34.25 -8.289 1 86.56 170 ILE B N 1
ATOM 3547 C CA . ILE B 1 170 ? 16.422 -34.344 -6.906 1 86.56 170 ILE B CA 1
ATOM 3548 C C . ILE B 1 170 ? 17.594 -33.375 -6.68 1 86.56 170 ILE B C 1
ATOM 3550 O O . ILE B 1 170 ? 18.672 -33.562 -7.238 1 86.56 170 ILE B O 1
ATOM 3554 N N . LYS B 1 171 ? 17.25 -32.219 -5.938 1 77.94 171 LYS B N 1
ATOM 3555 C CA . LYS B 1 171 ? 18.297 -31.234 -5.664 1 77.94 171 LYS B CA 1
ATOM 3556 C C . LYS B 1 171 ? 19.172 -31.656 -4.492 1 77.94 171 LYS B C 1
ATOM 3558 O O . LYS B 1 171 ? 18.656 -32.062 -3.441 1 77.94 171 LYS B O 1
ATOM 3563 N N . HIS B 1 172 ? 20.375 -31.859 -4.879 1 76.38 172 HIS B N 1
ATOM 3564 C CA . HIS B 1 172 ? 21.344 -32.125 -3.816 1 76.38 172 HIS B CA 1
ATOM 3565 C C . HIS B 1 172 ? 22.031 -30.828 -3.371 1 76.38 172 HIS B C 1
ATOM 3567 O O . HIS B 1 172 ? 22.578 -30.109 -4.195 1 76.38 172 HIS B O 1
ATOM 3573 N N . ARG B 1 173 ? 21.719 -30.406 -2.219 1 70.31 173 ARG B N 1
ATOM 3574 C CA . ARG B 1 173 ? 22.312 -29.188 -1.679 1 70.31 173 ARG B CA 1
ATOM 3575 C C . ARG B 1 173 ? 23.531 -29.5 -0.83 1 70.31 173 ARG B C 1
ATOM 3577 O O . ARG B 1 173 ? 23.641 -30.594 -0.256 1 70.31 173 ARG B O 1
ATOM 3584 N N . ASP B 1 174 ? 24.5 -28.484 -1.013 1 69.62 174 ASP B N 1
ATOM 3585 C CA . ASP B 1 174 ? 25.625 -28.578 -0.097 1 69.62 174 ASP B CA 1
ATOM 3586 C C . ASP B 1 174 ? 25.188 -28.422 1.353 1 69.62 174 ASP B C 1
ATOM 3588 O O . ASP B 1 174 ? 24.484 -27.453 1.689 1 69.62 174 ASP B O 1
ATOM 3592 N N . PHE B 1 175 ? 25.5 -29.438 2.053 1 65.31 175 PHE B N 1
ATOM 3593 C CA . PHE B 1 175 ? 25.062 -29.469 3.441 1 65.31 175 PHE B CA 1
ATOM 3594 C C . PHE B 1 175 ? 25.5 -28.203 4.176 1 65.31 175 PHE B C 1
ATOM 3596 O O . PHE B 1 175 ? 24.781 -27.688 5.016 1 65.31 175 PHE B O 1
ATOM 3603 N N . GLU B 1 176 ? 26.719 -27.734 3.801 1 62.09 176 GLU B N 1
ATOM 3604 C CA . GLU B 1 176 ? 27.312 -26.625 4.559 1 62.09 176 GLU B CA 1
ATOM 3605 C C . GLU B 1 176 ? 26.75 -25.281 4.098 1 62.09 176 GLU B C 1
ATOM 3607 O O . GLU B 1 176 ? 26.422 -24.422 4.922 1 62.09 176 GLU B O 1
ATOM 3612 N N . THR B 1 177 ? 26.609 -25.125 2.859 1 66.88 177 THR B N 1
ATOM 3613 C CA . THR B 1 177 ? 26.344 -23.781 2.326 1 66.88 177 THR B CA 1
ATOM 3614 C C . THR B 1 177 ? 24.875 -23.656 1.922 1 66.88 177 THR B C 1
ATOM 3616 O O . THR B 1 177 ? 24.375 -22.547 1.74 1 66.88 177 THR B O 1
ATOM 3619 N N . GLY B 1 178 ? 24.297 -24.781 1.77 1 65.75 178 GLY B N 1
ATOM 3620 C CA . GLY B 1 178 ? 22.938 -24.781 1.294 1 65.75 178 GLY B CA 1
ATOM 3621 C C . GLY B 1 178 ? 22.812 -24.578 -0.207 1 65.75 178 GLY B C 1
ATOM 3622 O O . GLY B 1 178 ? 21.719 -24.672 -0.771 1 65.75 178 GLY B O 1
ATOM 3623 N N . GLN B 1 179 ? 23.922 -24.25 -0.82 1 64.06 179 GLN B N 1
ATOM 3624 C CA . GLN B 1 179 ? 23.922 -24.016 -2.258 1 64.06 179 GLN B CA 1
ATOM 3625 C C . GLN B 1 179 ? 23.641 -25.297 -3.035 1 64.06 179 GLN B C 1
ATOM 3627 O O . GLN B 1 179 ? 24.047 -26.375 -2.611 1 64.06 179 GLN B O 1
ATOM 3632 N N . ILE B 1 180 ? 22.828 -25.188 -4.117 1 64.94 180 ILE B N 1
ATOM 3633 C CA . ILE B 1 180 ? 22.547 -26.344 -4.961 1 64.94 180 ILE B CA 1
ATOM 3634 C C . ILE B 1 180 ? 23.844 -26.859 -5.586 1 64.94 180 ILE B C 1
ATOM 3636 O O . ILE B 1 180 ? 24.547 -26.125 -6.273 1 64.94 180 ILE B O 1
ATOM 3640 N N . LYS B 1 181 ? 24.312 -28.125 -5.156 1 65.31 181 LYS B N 1
ATOM 3641 C CA . LYS B 1 181 ? 25.531 -28.766 -5.648 1 65.31 181 LYS B CA 1
ATOM 3642 C C . LYS B 1 181 ? 25.281 -29.469 -6.984 1 65.31 181 LYS B C 1
ATOM 3644 O O . LYS B 1 181 ? 26.078 -29.328 -7.914 1 65.31 181 LYS B O 1
ATOM 3649 N N . SER B 1 182 ? 24.125 -30.297 -6.965 1 72 182 SER B N 1
ATOM 3650 C CA . SER B 1 182 ? 23.859 -31.031 -8.195 1 72 182 SER B CA 1
ATOM 3651 C C . SER B 1 182 ? 22.375 -31.359 -8.336 1 72 182 SER B C 1
ATOM 3653 O O . SER B 1 182 ? 21.641 -31.312 -7.352 1 72 182 SER B O 1
ATOM 3655 N N . LEU B 1 183 ? 21.906 -31.391 -9.672 1 81.88 183 LEU B N 1
ATOM 3656 C CA . LEU B 1 183 ? 20.547 -31.844 -9.961 1 81.88 183 LEU B CA 1
ATOM 3657 C C . LEU B 1 183 ? 20.562 -33.281 -10.531 1 81.88 183 LEU B C 1
ATOM 3659 O O . LEU 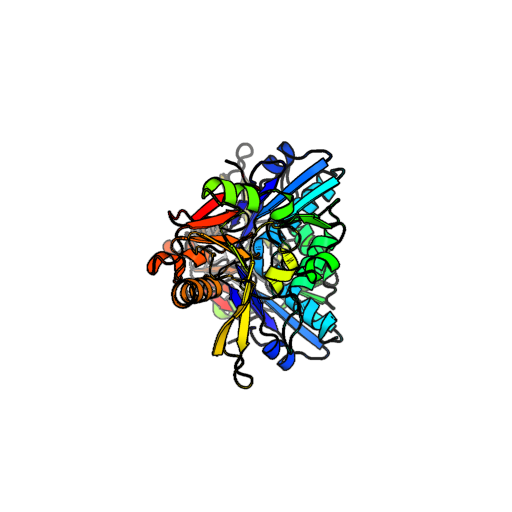B 1 183 ? 21.188 -33.531 -11.562 1 81.88 183 LEU B O 1
ATOM 3663 N N . GLU B 1 184 ? 20.094 -34.219 -9.695 1 86.69 184 GLU B N 1
ATOM 3664 C CA . GLU B 1 184 ? 19.922 -35.594 -10.164 1 86.69 184 GLU B CA 1
ATOM 3665 C C . GLU B 1 184 ? 18.516 -35.781 -10.734 1 86.69 184 GLU B C 1
ATOM 3667 O O . GLU B 1 184 ? 17.547 -35.281 -10.195 1 86.69 184 GLU B O 1
ATOM 3672 N N . ILE B 1 185 ? 18.453 -36.469 -11.906 1 91.56 185 ILE B N 1
ATOM 3673 C CA . ILE B 1 185 ? 17.156 -36.75 -12.508 1 91.56 185 ILE B CA 1
ATOM 3674 C C . ILE B 1 185 ? 16.812 -38.219 -12.305 1 91.56 185 ILE B C 1
ATOM 3676 O O . ILE B 1 185 ? 17.609 -39.094 -12.602 1 91.56 185 ILE B O 1
ATOM 3680 N N . ALA B 1 186 ? 15.672 -38.469 -11.711 1 89.56 186 ALA B N 1
ATOM 3681 C CA . ALA B 1 186 ? 15.188 -39.812 -11.469 1 89.56 186 ALA B CA 1
ATOM 3682 C C . ALA B 1 186 ? 13.914 -40.094 -12.266 1 89.56 186 ALA B C 1
ATOM 3684 O O . ALA B 1 186 ? 13.266 -39.188 -12.758 1 89.56 186 ALA B O 1
ATOM 3685 N N . GLY B 1 187 ? 13.555 -41.375 -12.453 1 89.31 187 GLY B N 1
ATOM 3686 C CA . GLY B 1 187 ? 12.367 -41.844 -13.164 1 89.31 187 GLY B CA 1
ATOM 3687 C C . GLY B 1 187 ? 12.578 -43.156 -13.891 1 89.31 187 GLY B C 1
ATOM 3688 O O . GLY B 1 187 ? 13.695 -43.688 -13.914 1 89.31 187 GLY B O 1
ATOM 3689 N N . GLN B 1 188 ? 11.477 -43.656 -14.359 1 84.5 188 GLN B N 1
ATOM 3690 C CA . GLN B 1 188 ? 11.562 -44.938 -15.086 1 84.5 188 GLN B CA 1
ATOM 3691 C C . GLN B 1 188 ? 11.828 -44.688 -16.562 1 84.5 188 GLN B C 1
ATOM 3693 O O . GLN B 1 188 ? 10.992 -44.125 -17.266 1 84.5 188 GLN B O 1
ATOM 3698 N N . VAL B 1 189 ? 13 -44.969 -16.984 1 89.75 189 VAL B N 1
ATOM 3699 C CA . VAL B 1 189 ? 13.383 -44.844 -18.391 1 89.75 189 VAL B CA 1
ATOM 3700 C C . VAL B 1 189 ? 13.805 -46.219 -18.922 1 89.75 189 VAL B C 1
ATOM 3702 O O . VAL B 1 189 ? 14.398 -47.031 -18.188 1 89.75 189 VAL B O 1
ATOM 3705 N N . THR B 1 190 ? 13.391 -46.5 -20.109 1 89.12 190 THR B N 1
ATOM 3706 C CA . THR B 1 190 ? 13.766 -47.75 -20.75 1 89.12 190 THR B CA 1
ATOM 3707 C C . THR B 1 190 ? 14.594 -47.5 -22 1 89.12 190 THR B C 1
ATOM 3709 O O . THR B 1 190 ? 14.625 -46.375 -22.5 1 89.12 190 THR B O 1
ATOM 3712 N N . ASP B 1 191 ? 15.234 -48.5 -22.531 1 87.88 191 ASP B N 1
ATOM 3713 C CA . ASP B 1 191 ? 16.062 -48.406 -23.734 1 87.88 191 ASP B CA 1
ATOM 3714 C C . ASP B 1 191 ? 15.211 -48.062 -24.953 1 87.88 191 ASP B C 1
ATOM 3716 O O . ASP B 1 191 ? 15.734 -47.594 -25.969 1 87.88 191 ASP B O 1
ATOM 3720 N N . LYS B 1 192 ? 13.938 -48.219 -24.859 1 90.06 192 LYS B N 1
ATOM 3721 C CA . LYS B 1 192 ? 13.039 -47.969 -25.984 1 90.06 192 LYS B CA 1
ATOM 3722 C C . LYS B 1 192 ? 12.516 -46.531 -25.969 1 90.06 192 LYS B C 1
ATOM 3724 O O . LYS B 1 192 ? 11.867 -46.094 -26.922 1 90.06 192 LYS B O 1
ATOM 3729 N N . ASP B 1 193 ? 12.883 -45.844 -24.922 1 91.88 193 ASP B N 1
ATOM 3730 C CA . ASP B 1 193 ? 12.312 -44.5 -24.781 1 91.88 193 ASP B CA 1
ATOM 3731 C C . ASP B 1 193 ? 12.969 -43.531 -25.75 1 91.88 193 ASP B C 1
ATOM 3733 O O . ASP B 1 193 ? 14.188 -43.562 -25.953 1 91.88 193 ASP B O 1
ATOM 3737 N N . VAL B 1 194 ? 12.07 -42.812 -26.375 1 90.94 194 VAL B N 1
ATOM 3738 C CA . VAL B 1 194 ? 12.523 -41.719 -27.219 1 90.94 194 VAL B CA 1
ATOM 3739 C C . VAL B 1 194 ? 12.391 -40.406 -26.453 1 90.94 194 VAL B C 1
ATOM 3741 O O . VAL B 1 194 ? 11.406 -40.188 -25.75 1 90.94 194 VAL B O 1
ATOM 3744 N N . PHE B 1 195 ? 13.391 -39.531 -26.547 1 93.94 195 PHE B N 1
ATOM 3745 C CA . PHE B 1 195 ? 13.43 -38.312 -25.766 1 93.94 195 PHE B CA 1
ATOM 3746 C C . PHE B 1 195 ? 13.195 -37.094 -26.672 1 93.94 195 PHE B C 1
ATOM 3748 O O . PHE B 1 195 ? 14.039 -36.188 -26.75 1 93.94 195 PHE B O 1
ATOM 3755 N N . ASP B 1 196 ? 11.992 -37.156 -27.188 1 95.44 196 ASP B N 1
ATOM 3756 C CA . ASP B 1 196 ? 11.617 -36.094 -28.125 1 95.44 196 ASP B CA 1
ATOM 3757 C C . ASP B 1 196 ? 11.164 -34.844 -27.391 1 95.44 196 ASP B C 1
ATOM 3759 O O . ASP B 1 196 ? 11.844 -33.812 -27.406 1 95.44 196 ASP B O 1
ATOM 3763 N N . LYS B 1 197 ? 9.992 -34.938 -26.594 1 96.94 197 LYS B N 1
ATOM 3764 C CA . LYS B 1 197 ? 9.414 -33.812 -25.906 1 96.94 197 LYS B CA 1
ATOM 3765 C C . LYS B 1 197 ? 9.336 -34.031 -24.406 1 96.94 197 LYS B C 1
ATOM 3767 O O . LYS B 1 197 ? 9.031 -35.156 -23.969 1 96.94 197 LYS B O 1
ATOM 3772 N N . VAL B 1 198 ? 9.664 -32.969 -23.688 1 97.5 198 VAL B N 1
ATOM 3773 C CA . VAL B 1 198 ? 9.445 -33 -22.25 1 97.5 198 VAL B CA 1
ATOM 3774 C C . VAL B 1 198 ? 8.789 -31.688 -21.812 1 97.5 198 VAL B C 1
ATOM 3776 O O . VAL B 1 198 ? 9.148 -30.609 -22.281 1 97.5 198 VAL B O 1
ATOM 3779 N N . LEU B 1 199 ? 7.762 -31.844 -20.953 1 97.69 199 LEU B N 1
ATOM 3780 C CA . LEU B 1 199 ? 7.066 -30.703 -20.359 1 97.69 199 LEU B CA 1
ATOM 3781 C C . LEU B 1 199 ? 7.406 -30.578 -18.875 1 97.69 199 LEU B C 1
ATOM 3783 O O . LEU B 1 199 ? 7.066 -31.453 -18.078 1 97.69 199 LEU B O 1
ATOM 3787 N N . ILE B 1 200 ? 8.125 -29.469 -18.531 1 97.75 200 ILE B N 1
ATOM 3788 C CA . ILE B 1 200 ? 8.383 -29.156 -17.141 1 97.75 200 ILE B CA 1
ATOM 3789 C C . ILE B 1 200 ? 7.137 -28.531 -16.516 1 97.75 200 ILE B C 1
ATOM 3791 O O . ILE B 1 200 ? 6.539 -27.625 -17.094 1 97.75 200 ILE B O 1
ATOM 3795 N N . VAL B 1 201 ? 6.715 -29.047 -15.336 1 97.06 201 VAL B N 1
ATOM 3796 C CA . VAL B 1 201 ? 5.492 -28.578 -14.695 1 97.06 201 VAL B CA 1
ATOM 3797 C C . VAL B 1 201 ? 5.805 -28.109 -13.273 1 97.06 201 VAL B C 1
ATOM 3799 O O . VAL B 1 201 ? 6.402 -28.844 -12.484 1 97.06 201 VAL B O 1
ATOM 3802 N N . ASP B 1 202 ? 5.402 -26.938 -12.945 1 96.88 202 ASP B N 1
ATOM 3803 C CA . ASP B 1 202 ? 5.562 -26.391 -11.602 1 96.88 202 ASP B CA 1
ATOM 3804 C C . ASP B 1 202 ? 4.516 -25.328 -11.312 1 96.88 202 ASP B C 1
ATOM 3806 O O . ASP B 1 202 ? 3.684 -25.016 -12.164 1 96.88 202 ASP B O 1
ATOM 3810 N N . ASP B 1 203 ? 4.477 -24.797 -10.125 1 95.56 203 ASP B N 1
ATOM 3811 C CA . ASP B 1 203 ? 3.414 -23.859 -9.758 1 95.56 203 ASP B CA 1
ATOM 3812 C C . ASP B 1 203 ? 3.84 -22.422 -10.016 1 95.56 203 ASP B C 1
ATOM 3814 O O . ASP B 1 203 ? 3.016 -21.578 -10.383 1 95.56 203 ASP B O 1
ATOM 3818 N N . LEU B 1 204 ? 5.121 -22.141 -9.836 1 95.12 204 LEU B N 1
ATOM 3819 C CA . LEU B 1 204 ? 5.504 -20.734 -9.852 1 95.12 204 LEU B CA 1
ATOM 3820 C C . LEU B 1 204 ? 6.934 -20.562 -10.359 1 95.12 204 LEU B C 1
ATOM 3822 O O . LEU B 1 204 ? 7.789 -21.406 -10.109 1 95.12 204 LEU B O 1
ATOM 3826 N N . SER B 1 205 ? 7.172 -19.438 -11.062 1 94.69 205 SER B N 1
ATOM 3827 C CA . SER B 1 205 ? 8.516 -19.109 -11.531 1 94.69 205 SER B CA 1
ATOM 3828 C C . SER B 1 205 ? 8.836 -17.641 -11.328 1 94.69 205 SER B C 1
ATOM 3830 O O . SER B 1 205 ? 8 -16.781 -11.625 1 94.69 205 SER B O 1
ATOM 3832 N N . SER B 1 206 ? 10.016 -17.344 -10.844 1 93.06 206 SER B N 1
ATOM 3833 C CA . SER B 1 206 ? 10.516 -15.984 -10.812 1 93.06 206 SER B CA 1
ATOM 3834 C C . SER B 1 206 ? 11.43 -15.703 -12 1 93.06 206 SER B C 1
ATOM 3836 O O . SER B 1 206 ? 10.953 -15.359 -13.086 1 93.06 206 SER B O 1
ATOM 3838 N N . TYR B 1 207 ? 12.758 -16.031 -11.852 1 92.19 207 TYR B N 1
ATOM 3839 C CA . TYR B 1 207 ? 13.703 -15.797 -12.93 1 92.19 207 TYR B CA 1
ATOM 3840 C C . TYR B 1 207 ? 13.844 -17.031 -13.812 1 92.19 207 TYR B C 1
ATOM 3842 O O . TYR B 1 207 ? 14.422 -16.953 -14.906 1 92.19 207 TYR B O 1
ATOM 3850 N N . GLY B 1 208 ? 13.352 -18.125 -13.312 1 93.19 208 GLY B N 1
ATOM 3851 C CA . GLY B 1 208 ? 13.352 -19.344 -14.109 1 93.19 208 GLY B CA 1
ATOM 3852 C C . GLY B 1 208 ? 14.633 -20.141 -13.977 1 93.19 208 GLY B C 1
ATOM 3853 O O . GLY B 1 208 ? 14.859 -21.078 -14.742 1 93.19 208 GLY B O 1
ATOM 3854 N N . GLY B 1 209 ? 15.484 -19.812 -13.039 1 90.38 209 GLY B N 1
ATOM 3855 C CA . GLY B 1 209 ? 16.766 -20.484 -12.867 1 90.38 209 GLY B CA 1
ATOM 3856 C C . GLY B 1 209 ? 16.625 -21.984 -12.672 1 90.38 209 GLY B C 1
ATOM 3857 O O . GLY B 1 209 ? 17.328 -22.766 -13.305 1 90.38 209 GLY B O 1
ATOM 3858 N N . THR B 1 210 ? 15.711 -22.422 -11.805 1 89.88 210 THR B N 1
ATOM 3859 C CA . THR B 1 210 ? 15.445 -23.828 -11.531 1 89.88 210 THR B CA 1
ATOM 3860 C C . THR B 1 210 ? 15.086 -24.578 -12.812 1 89.88 210 THR B C 1
ATOM 3862 O O . THR B 1 210 ? 15.594 -25.672 -13.062 1 89.88 210 THR B O 1
ATOM 3865 N N . PHE B 1 211 ? 14.406 -23.906 -13.648 1 94.5 211 PHE B N 1
ATOM 3866 C CA . PHE B 1 211 ? 13.906 -24.562 -14.852 1 94.5 211 PHE B CA 1
ATOM 3867 C C . PHE B 1 211 ? 14.984 -24.594 -15.938 1 94.5 211 PHE B C 1
ATOM 3869 O O . PHE B 1 211 ? 15.07 -25.562 -16.703 1 94.5 211 PHE B O 1
ATOM 3876 N N . HIS B 1 212 ? 15.75 -23.562 -15.922 1 93.12 212 HIS B N 1
ATOM 3877 C CA . HIS B 1 212 ? 16.891 -23.578 -16.844 1 93.12 212 HIS B CA 1
ATOM 3878 C C . HIS B 1 212 ? 17.844 -24.719 -16.516 1 93.12 212 HIS B C 1
ATOM 3880 O O . HIS B 1 212 ? 18.25 -25.469 -17.406 1 93.12 212 HIS B O 1
ATOM 3886 N N . PHE B 1 213 ? 18.172 -24.844 -15.273 1 90.56 213 PHE B N 1
ATOM 3887 C CA . PHE B 1 213 ? 19.078 -25.891 -14.844 1 90.56 213 PHE B CA 1
ATOM 3888 C C . PHE B 1 213 ? 18.484 -27.266 -15.117 1 90.56 213 PHE B C 1
ATOM 3890 O O . PHE B 1 213 ? 19.188 -28.188 -15.539 1 90.56 213 PHE B O 1
ATOM 3897 N N . GLY B 1 214 ? 17.203 -27.422 -14.844 1 93.25 214 GLY B N 1
ATOM 3898 C CA . GLY B 1 214 ? 16.516 -28.656 -15.164 1 93.25 214 GLY B CA 1
ATOM 3899 C C . GLY B 1 214 ? 16.547 -29 -16.641 1 93.25 214 GLY B C 1
ATOM 3900 O O . GLY B 1 214 ? 16.812 -30.141 -17.016 1 93.25 214 GLY B O 1
ATOM 3901 N N . ALA B 1 215 ? 16.359 -27.984 -17.469 1 95.19 215 ALA B N 1
ATOM 3902 C CA . ALA B 1 215 ? 16.375 -28.172 -18.922 1 95.19 215 ALA B CA 1
ATOM 3903 C C . ALA B 1 215 ? 17.766 -28.594 -19.406 1 95.19 215 ALA B C 1
ATOM 3905 O O . ALA B 1 215 ? 17.891 -29.469 -20.266 1 95.19 215 ALA B O 1
ATOM 3906 N N . GLN B 1 216 ? 18.734 -27.938 -18.844 1 93.88 216 GLN B N 1
ATOM 3907 C CA . GLN B 1 216 ? 20.109 -28.312 -19.172 1 93.88 216 GLN B CA 1
ATOM 3908 C C . GLN B 1 216 ? 20.375 -29.781 -18.859 1 93.88 216 GLN B C 1
ATOM 3910 O O . GLN B 1 216 ? 20.922 -30.516 -19.688 1 93.88 216 GLN B O 1
ATOM 3915 N N . ALA B 1 217 ? 20.047 -30.172 -17.703 1 92.88 217 ALA B N 1
ATOM 3916 C CA . ALA B 1 217 ? 20.266 -31.547 -17.266 1 92.88 217 ALA B CA 1
ATOM 3917 C C . ALA B 1 217 ? 19.531 -32.531 -18.156 1 92.88 217 ALA B C 1
ATOM 3919 O O . ALA B 1 217 ? 20.062 -33.594 -18.5 1 92.88 217 ALA B O 1
ATOM 3920 N N . LEU B 1 218 ? 18.312 -32.188 -18.5 1 95.44 218 LEU B N 1
ATOM 3921 C CA . LEU B 1 218 ? 17.484 -33.031 -19.344 1 95.44 218 LEU B CA 1
ATOM 3922 C C . LEU B 1 218 ? 18.109 -33.219 -20.734 1 95.44 218 LEU B C 1
ATOM 3924 O O . LEU B 1 218 ? 18.125 -34.312 -21.281 1 95.44 218 LEU B O 1
ATOM 3928 N N . LYS B 1 219 ? 18.594 -32.125 -21.203 1 94.81 219 LYS B N 1
ATOM 3929 C CA . LYS B 1 219 ? 19.25 -32.188 -22.516 1 94.81 219 LYS B CA 1
ATOM 3930 C C . LYS B 1 219 ? 20.547 -32.969 -22.453 1 94.81 219 LYS B C 1
ATOM 3932 O O . LYS B 1 219 ? 20.781 -33.844 -23.297 1 94.81 219 LYS B O 1
ATOM 3937 N N . GLU B 1 220 ? 21.328 -32.719 -21.5 1 93.44 220 GLU B N 1
ATOM 3938 C CA . GLU B 1 220 ? 22.641 -33.344 -21.391 1 93.44 220 GLU B CA 1
ATOM 3939 C C . GLU B 1 220 ? 22.516 -34.844 -21.109 1 93.44 220 GLU B C 1
ATOM 3941 O O . GLU B 1 220 ? 23.25 -35.656 -21.688 1 93.44 220 GLU B O 1
ATOM 3946 N N . LYS B 1 221 ? 21.656 -35.25 -20.281 1 92.25 221 LYS B N 1
ATOM 3947 C CA . LYS B 1 221 ? 21.578 -36.625 -19.812 1 92.25 221 LYS B CA 1
ATOM 3948 C C . LYS B 1 221 ? 20.781 -37.469 -20.781 1 92.25 221 LYS B C 1
ATOM 3950 O O . LYS B 1 221 ? 21.109 -38.656 -21 1 92.25 221 LYS B O 1
ATOM 3955 N N . PHE B 1 222 ? 19.703 -36.875 -21.328 1 93.75 222 PHE B N 1
ATOM 3956 C CA . PHE B 1 222 ? 18.797 -37.719 -22.094 1 93.75 222 PHE B CA 1
ATOM 3957 C C . PHE B 1 222 ? 18.75 -37.312 -23.547 1 93.75 222 PHE B C 1
ATOM 3959 O O . PHE B 1 222 ? 18.312 -38.094 -24.406 1 93.75 222 PHE B O 1
ATOM 3966 N N . GLY B 1 223 ? 19.109 -36.031 -23.797 1 94.81 223 GLY B N 1
ATOM 3967 C CA . GLY B 1 223 ? 19.109 -35.562 -25.172 1 94.81 223 GLY B CA 1
ATOM 3968 C C . GLY B 1 223 ? 17.75 -35.094 -25.656 1 94.81 223 GLY B C 1
ATOM 3969 O O . GLY B 1 223 ? 17.438 -35.188 -26.844 1 94.81 223 GLY B O 1
ATOM 3970 N N . PHE B 1 224 ? 16.906 -34.656 -24.766 1 96.69 224 PHE B N 1
ATOM 3971 C CA . PHE B 1 224 ? 15.594 -34.156 -25.156 1 96.69 224 PHE B CA 1
ATOM 3972 C C . PHE B 1 224 ? 15.703 -33.094 -26.25 1 96.69 224 PHE B C 1
ATOM 3974 O O . PHE B 1 224 ? 16.531 -32.188 -26.156 1 96.69 224 PHE B O 1
ATOM 3981 N N . LYS B 1 225 ? 14.891 -33.188 -27.25 1 95.38 225 LYS B N 1
ATOM 3982 C CA . LYS B 1 225 ? 14.93 -32.281 -28.391 1 95.38 225 LYS B CA 1
ATOM 3983 C C . LYS B 1 225 ? 14.133 -31 -28.125 1 95.38 225 LYS B C 1
ATOM 3985 O O . LYS B 1 225 ? 14.57 -29.891 -28.453 1 95.38 225 LYS B O 1
ATOM 3990 N N . GLU B 1 226 ? 12.883 -31.188 -27.609 1 97.75 226 GLU B N 1
ATOM 3991 C CA . GLU B 1 226 ? 12 -30.062 -27.297 1 97.75 226 GLU B CA 1
ATOM 3992 C C . GLU B 1 226 ? 11.664 -30.031 -25.812 1 97.75 226 GLU B C 1
ATOM 3994 O O . GLU B 1 226 ? 11.125 -31 -25.266 1 97.75 226 GLU B O 1
ATOM 3999 N N . ILE B 1 227 ? 11.938 -28.922 -25.219 1 98.19 227 ILE B N 1
ATOM 4000 C CA . ILE B 1 227 ? 11.648 -28.719 -23.797 1 98.19 227 ILE B CA 1
ATOM 4001 C C . ILE B 1 227 ? 10.68 -27.547 -23.625 1 98.19 227 ILE B C 1
ATOM 4003 O O . ILE B 1 227 ? 10.906 -26.453 -24.172 1 98.19 227 ILE B O 1
ATOM 4007 N N . TYR B 1 228 ? 9.562 -27.812 -22.891 1 98.25 228 TYR B N 1
ATOM 4008 C CA . TYR B 1 228 ? 8.555 -26.797 -22.625 1 98.25 228 TYR B CA 1
ATOM 4009 C C . TYR B 1 228 ? 8.352 -26.625 -21.125 1 98.25 228 TYR B C 1
ATOM 4011 O O . TYR B 1 228 ? 8.688 -27.516 -20.328 1 98.25 228 TYR B O 1
ATOM 4019 N N . LEU B 1 229 ? 7.895 -25.453 -20.75 1 98.31 229 LEU B N 1
ATOM 4020 C CA . LEU B 1 229 ? 7.629 -25.141 -19.344 1 98.31 229 LEU B CA 1
ATOM 4021 C C . LEU B 1 229 ? 6.203 -24.625 -19.156 1 98.31 229 LEU B C 1
ATOM 4023 O O . LEU B 1 229 ? 5.742 -23.781 -19.938 1 98.31 229 LEU B O 1
ATOM 4027 N N . VAL B 1 230 ? 5.488 -25.219 -18.188 1 97.94 230 VAL B N 1
ATOM 4028 C CA . VAL B 1 230 ? 4.215 -24.641 -17.781 1 97.94 230 VAL B CA 1
ATOM 4029 C C . VAL B 1 230 ? 4.234 -24.359 -16.266 1 97.94 230 VAL B C 1
ATOM 4031 O O . VAL B 1 230 ? 4.621 -25.234 -15.484 1 97.94 230 VAL B O 1
ATOM 4034 N N . VAL B 1 231 ? 3.92 -23.172 -15.914 1 97.62 231 VAL B N 1
ATOM 4035 C CA . VAL B 1 231 ? 3.777 -22.781 -14.523 1 97.62 231 VAL B CA 1
ATOM 4036 C C . VAL B 1 231 ? 2.447 -22.047 -14.32 1 97.62 231 VAL B C 1
ATOM 4038 O O . VAL B 1 231 ? 1.96 -21.375 -15.227 1 97.62 231 VAL B O 1
ATOM 4041 N N . GLY B 1 232 ? 1.864 -22.234 -13.18 1 96.69 232 GLY B N 1
ATOM 4042 C CA . GLY B 1 232 ? 0.646 -21.5 -12.875 1 96.69 232 GLY B CA 1
ATOM 4043 C C . GLY B 1 232 ? 0.847 -20 -12.828 1 96.69 232 GLY B C 1
ATOM 4044 O O . GLY B 1 232 ? 0.041 -19.234 -13.375 1 96.69 232 GLY B O 1
ATOM 4045 N N . HIS B 1 233 ? 1.927 -19.594 -12.172 1 96.88 233 HIS B N 1
ATOM 4046 C CA . HIS B 1 233 ? 2.283 -18.188 -12.031 1 96.88 233 HIS B CA 1
ATOM 4047 C C . HIS B 1 233 ? 3.691 -17.922 -12.555 1 96.88 233 HIS B C 1
ATOM 4049 O O . HIS B 1 233 ? 4.645 -18.594 -12.148 1 96.88 233 HIS B O 1
ATOM 4055 N N . ALA B 1 234 ? 3.842 -16.969 -13.438 1 96.5 234 ALA B N 1
ATOM 4056 C CA . ALA B 1 234 ? 5.168 -16.5 -13.844 1 96.5 234 ALA B CA 1
ATOM 4057 C C . ALA B 1 234 ? 5.348 -15.016 -13.539 1 96.5 234 ALA B C 1
ATOM 4059 O O . ALA B 1 234 ? 4.531 -14.195 -13.945 1 96.5 234 ALA B O 1
ATOM 4060 N N . GLU B 1 235 ? 6.367 -14.75 -12.773 1 95.94 235 GLU B N 1
ATOM 4061 C CA . GLU B 1 235 ? 6.73 -13.336 -12.648 1 95.94 235 GLU B CA 1
ATOM 4062 C C . GLU B 1 235 ? 7.277 -12.797 -13.969 1 95.94 235 GLU B C 1
ATOM 4064 O O . GLU B 1 235 ? 7.852 -13.539 -14.766 1 95.94 235 GLU B O 1
ATOM 4069 N N . ASN B 1 236 ? 7.188 -11.531 -14.156 1 95.56 236 ASN B N 1
ATOM 4070 C CA . ASN B 1 236 ? 7.684 -10.914 -15.375 1 95.56 236 ASN B CA 1
ATOM 4071 C C . ASN B 1 236 ? 9.18 -11.148 -15.562 1 95.56 236 ASN B C 1
ATOM 4073 O O . ASN B 1 236 ? 9.672 -11.211 -16.688 1 95.56 236 ASN B O 1
ATOM 4077 N N . ASN B 1 237 ? 9.875 -11.398 -14.531 1 94.94 237 ASN B N 1
ATOM 4078 C CA . ASN B 1 237 ? 11.328 -11.547 -14.57 1 94.94 237 ASN B CA 1
ATOM 4079 C C . ASN B 1 237 ? 11.742 -12.852 -15.25 1 94.94 237 ASN B C 1
ATOM 4081 O O . ASN B 1 237 ? 12.922 -13.047 -15.547 1 94.94 237 ASN B O 1
ATOM 4085 N N . ILE B 1 238 ? 10.82 -13.703 -15.516 1 95.12 238 ILE B N 1
ATOM 4086 C CA . ILE B 1 238 ? 11.148 -14.969 -16.156 1 95.12 238 ILE B CA 1
ATOM 4087 C C . ILE B 1 238 ? 11.797 -14.711 -17.516 1 95.12 238 ILE B C 1
ATOM 4089 O O . ILE B 1 238 ? 12.602 -15.516 -18 1 95.12 238 ILE B O 1
ATOM 4093 N N . VAL B 1 239 ? 11.516 -13.523 -18.141 1 95 239 VAL B N 1
ATOM 4094 C CA . VAL B 1 239 ? 12.047 -13.219 -19.453 1 95 239 VAL B CA 1
ATOM 4095 C C . VAL B 1 239 ? 13.336 -12.414 -19.328 1 95 239 VAL B C 1
ATOM 4097 O O . VAL B 1 239 ? 13.938 -12.023 -20.344 1 95 239 VAL B O 1
ATOM 4100 N N . LYS B 1 240 ? 13.734 -12.062 -18.141 1 92.88 240 LYS B N 1
ATOM 4101 C CA . LYS B 1 240 ? 14.977 -11.344 -17.891 1 92.88 240 LYS B CA 1
ATOM 4102 C C . LYS B 1 240 ? 16.094 -12.297 -17.453 1 92.88 240 LYS B C 1
ATOM 4104 O O . LYS B 1 240 ? 17.234 -11.883 -17.297 1 92.88 240 LYS B O 1
ATOM 4109 N N . GLY B 1 241 ? 15.672 -13.609 -17.25 1 90.25 241 GLY B N 1
ATOM 4110 C CA . GLY B 1 241 ? 16.641 -14.617 -16.859 1 90.25 241 GLY B CA 1
ATOM 4111 C C . GLY B 1 241 ? 17.234 -15.367 -18.031 1 90.25 241 GLY B C 1
ATOM 4112 O O . GLY B 1 241 ? 17.391 -14.812 -19.125 1 90.25 241 GLY B O 1
ATOM 4113 N N . LYS B 1 242 ? 17.609 -16.609 -17.766 1 89.88 242 LYS B N 1
ATOM 4114 C CA . LYS B 1 242 ? 18.344 -17.422 -18.75 1 89.88 242 LYS B CA 1
ATOM 4115 C C . LYS B 1 242 ? 17.391 -18.094 -19.734 1 89.88 242 LYS B C 1
ATOM 4117 O O . LYS B 1 242 ? 17.812 -18.562 -20.797 1 89.88 242 LYS B O 1
ATOM 4122 N N . ILE B 1 243 ? 16.125 -18.094 -19.5 1 90 243 ILE B N 1
ATOM 4123 C CA . ILE B 1 243 ? 15.141 -18.859 -20.25 1 90 243 ILE B CA 1
ATOM 4124 C C . ILE B 1 243 ? 15.133 -18.406 -21.703 1 90 243 ILE B C 1
ATOM 4126 O O . ILE B 1 243 ? 15.32 -19.203 -22.625 1 90 243 ILE B O 1
ATOM 4130 N N . PRO B 1 244 ? 15.023 -17.078 -21.922 1 85.94 244 PRO B N 1
ATOM 4131 C CA . PRO B 1 244 ? 14.953 -16.625 -23.328 1 85.94 244 PRO B CA 1
ATOM 4132 C C . PRO B 1 244 ? 16.312 -16.641 -24.016 1 85.94 244 PRO B C 1
ATOM 4134 O O . PRO B 1 244 ? 16.391 -16.719 -25.234 1 85.94 244 PRO B O 1
ATOM 4137 N N . THR B 1 245 ? 17.406 -16.594 -23.359 1 84.12 245 THR B N 1
ATOM 4138 C CA . THR B 1 245 ? 18.703 -16.312 -23.953 1 84.12 245 THR B CA 1
ATOM 4139 C C . THR B 1 245 ? 19.406 -17.594 -24.406 1 84.12 245 THR B C 1
ATOM 4141 O O . THR B 1 245 ? 20.156 -17.594 -25.375 1 84.12 245 THR B O 1
ATOM 4144 N N . GLU B 1 246 ? 19.156 -18.672 -23.797 1 84.88 246 GLU B N 1
ATOM 4145 C CA . GLU B 1 246 ? 19.922 -19.875 -24.078 1 84.88 246 GLU B CA 1
ATOM 4146 C C . GLU B 1 246 ? 19.172 -20.812 -25.016 1 84.88 246 GLU B C 1
ATOM 4148 O O . GLU B 1 246 ? 19.75 -21.75 -25.578 1 84.88 246 GLU B O 1
ATOM 4153 N N . GLY B 1 247 ? 17.891 -20.609 -25.203 1 88 247 GLY B N 1
ATOM 4154 C CA . GLY B 1 247 ? 17.109 -21.297 -26.203 1 88 247 GLY B CA 1
ATOM 4155 C C . GLY B 1 247 ? 16.828 -22.75 -25.859 1 88 247 GLY B C 1
ATOM 4156 O O . GLY B 1 247 ? 16.469 -23.547 -26.719 1 88 247 GLY B O 1
ATOM 4157 N N . LEU B 1 248 ? 17.109 -23.125 -24.609 1 94.12 248 LEU B N 1
ATOM 4158 C CA . LEU B 1 248 ? 16.891 -24.5 -24.172 1 94.12 248 LEU B CA 1
ATOM 4159 C C . LEU B 1 248 ? 15.391 -24.797 -24.078 1 94.12 248 LEU B C 1
ATOM 4161 O O . LEU B 1 248 ? 14.945 -25.875 -24.484 1 94.12 248 LEU B O 1
ATOM 4165 N N . ILE B 1 249 ? 14.633 -23.844 -23.578 1 97.12 249 ILE B N 1
ATOM 4166 C CA . ILE B 1 249 ? 13.188 -23.984 -23.422 1 97.12 249 ILE B CA 1
ATOM 4167 C C . ILE B 1 249 ? 12.484 -23.312 -24.609 1 97.12 249 ILE B C 1
ATOM 4169 O O . ILE B 1 249 ? 12.672 -22.125 -24.859 1 97.12 249 ILE B O 1
ATOM 4173 N N . GLN B 1 250 ? 11.688 -24.062 -25.297 1 96.94 250 GLN B N 1
ATOM 4174 C CA . GLN B 1 250 ? 11.07 -23.594 -26.531 1 96.94 250 GLN B CA 1
ATOM 4175 C C . GLN B 1 250 ? 9.969 -22.578 -26.25 1 96.94 250 GLN B C 1
ATOM 4177 O O . GLN B 1 250 ? 9.797 -21.625 -27 1 96.94 250 GLN B O 1
ATOM 4182 N N . LYS B 1 251 ? 9.203 -22.844 -25.219 1 97.69 251 LYS B N 1
ATOM 4183 C CA . LYS B 1 251 ? 8.062 -22.016 -24.875 1 97.69 251 LYS B CA 1
ATOM 4184 C C . LYS B 1 251 ? 7.723 -22.141 -23.391 1 97.69 251 LYS B C 1
ATOM 4186 O O . LYS B 1 251 ? 7.82 -23.219 -22.812 1 97.69 251 LYS B O 1
ATOM 4191 N N . VAL B 1 252 ? 7.348 -21.031 -22.828 1 98.06 252 VAL B N 1
ATOM 4192 C CA . VAL B 1 252 ? 6.836 -20.984 -21.453 1 98.06 252 VAL B CA 1
ATOM 4193 C C . VAL B 1 252 ? 5.34 -20.688 -21.469 1 98.06 252 VAL B C 1
ATOM 4195 O O . VAL B 1 252 ? 4.898 -19.719 -22.109 1 98.06 252 VAL B O 1
ATOM 4198 N N . PHE B 1 253 ? 4.57 -21.562 -20.797 1 97.94 253 PHE B N 1
ATOM 4199 C CA . PHE B 1 253 ? 3.133 -21.359 -20.672 1 97.94 253 PHE B CA 1
ATOM 4200 C C . PHE B 1 253 ? 2.768 -20.938 -19.25 1 97.94 253 PHE B C 1
ATOM 4202 O O . PHE B 1 253 ? 3.299 -21.484 -18.281 1 97.94 253 PHE B O 1
ATOM 4209 N N . THR B 1 254 ? 1.931 -19.969 -19.125 1 97.62 254 THR B N 1
ATOM 4210 C CA . THR B 1 254 ? 1.476 -19.516 -17.812 1 97.62 254 THR B CA 1
ATOM 4211 C C . THR B 1 254 ? 0.105 -18.844 -17.922 1 97.62 254 THR B C 1
ATOM 4213 O O . THR B 1 254 ? -0.53 -18.891 -18.969 1 97.62 254 THR B O 1
ATOM 4216 N N . THR B 1 255 ? -0.406 -18.359 -16.828 1 96.19 255 THR B N 1
ATOM 4217 C CA . THR B 1 255 ? -1.686 -17.656 -16.812 1 96.19 255 THR B CA 1
ATOM 4218 C C . THR B 1 255 ? -1.477 -16.156 -16.672 1 96.19 255 THR B C 1
ATOM 4220 O O . THR B 1 255 ? -0.34 -15.688 -16.562 1 96.19 255 THR B O 1
ATOM 4223 N N . ASP B 1 256 ? -2.609 -15.438 -16.688 1 95 256 ASP B N 1
ATOM 4224 C CA . ASP B 1 256 ? -2.559 -13.984 -16.531 1 95 256 ASP B CA 1
ATOM 4225 C C . ASP B 1 256 ? -2.73 -13.586 -15.062 1 95 256 ASP B C 1
ATOM 4227 O O . ASP B 1 256 ? -3.24 -12.5 -14.766 1 95 256 ASP B O 1
ATOM 4231 N N . SER B 1 257 ? -2.309 -14.492 -14.164 1 95.44 257 SER B N 1
ATOM 4232 C CA . SER B 1 257 ? -2.428 -14.203 -12.742 1 95.44 257 SER B CA 1
ATOM 4233 C C . SER B 1 257 ? -1.487 -13.07 -12.328 1 95.44 257 SER B C 1
ATOM 4235 O O . SER B 1 257 ? -1.9 -12.133 -11.648 1 95.44 257 SER B O 1
ATOM 4237 N N . ILE B 1 258 ? -0.211 -13.133 -12.789 1 94.69 258 ILE B N 1
ATOM 4238 C CA . ILE B 1 258 ? 0.711 -12.07 -12.406 1 94.69 258 ILE B CA 1
ATOM 4239 C C . ILE B 1 258 ? 1.511 -11.617 -13.625 1 94.69 258 ILE B C 1
ATOM 4241 O O . ILE B 1 258 ? 1.974 -10.477 -13.68 1 94.69 258 ILE B O 1
ATOM 4245 N N . TYR B 1 259 ? 1.688 -12.461 -14.664 1 95.94 259 TYR B N 1
ATOM 4246 C CA . TYR B 1 259 ? 2.488 -12.109 -15.828 1 95.94 259 TYR B CA 1
ATOM 4247 C C . TYR B 1 259 ? 1.766 -11.078 -16.688 1 95.94 259 TYR B C 1
ATOM 4249 O O . TYR B 1 259 ? 0.597 -11.266 -17.047 1 95.94 259 TYR B O 1
ATOM 4257 N N . THR B 1 260 ? 2.494 -10.008 -17.062 1 93.69 260 THR B N 1
ATOM 4258 C CA . THR B 1 260 ? 1.837 -8.945 -17.828 1 93.69 260 THR B CA 1
ATOM 4259 C C . THR B 1 260 ? 2.693 -8.516 -19.016 1 93.69 260 THR B C 1
ATOM 4261 O O . THR B 1 260 ? 2.332 -7.59 -19.75 1 93.69 260 THR B O 1
ATOM 4264 N N . GLU B 1 261 ? 3.814 -9.125 -19.266 1 93.75 261 GLU B N 1
ATOM 4265 C CA . GLU B 1 261 ? 4.719 -8.695 -20.328 1 93.75 261 GLU B CA 1
ATOM 4266 C C . GLU B 1 261 ? 4.391 -9.391 -21.656 1 93.75 261 GLU B C 1
ATOM 4268 O O . GLU B 1 261 ? 3.754 -10.445 -21.656 1 93.75 261 GLU B O 1
ATOM 4273 N N . ASP B 1 262 ? 4.762 -8.695 -22.688 1 92.75 262 ASP B N 1
ATOM 4274 C CA . ASP B 1 262 ? 4.68 -9.297 -24.016 1 92.75 262 ASP B CA 1
ATOM 4275 C C . ASP B 1 262 ? 6.035 -9.859 -24.453 1 92.75 262 ASP B C 1
ATOM 4277 O O . ASP B 1 262 ? 6.992 -9.109 -24.641 1 92.75 262 ASP B O 1
ATOM 4281 N N . ASN B 1 263 ? 6.102 -11.125 -24.516 1 95.19 263 ASN B N 1
ATOM 4282 C CA . ASN B 1 263 ? 7.316 -11.82 -24.922 1 95.19 263 ASN B CA 1
ATOM 4283 C C . ASN B 1 263 ? 6.996 -13.078 -25.734 1 95.19 263 ASN B C 1
ATOM 4285 O O . ASN B 1 263 ? 6.148 -13.875 -25.328 1 95.19 263 ASN B O 1
ATOM 4289 N N . ASP B 1 264 ? 7.719 -13.312 -26.797 1 94.56 264 ASP B N 1
ATOM 4290 C CA . ASP B 1 264 ? 7.426 -14.391 -27.734 1 94.56 264 ASP B CA 1
ATOM 4291 C C . ASP B 1 264 ? 7.609 -15.758 -27.078 1 94.56 264 ASP B C 1
ATOM 4293 O O . ASP B 1 264 ? 6.969 -16.734 -27.469 1 94.56 264 ASP B O 1
ATOM 4297 N N . ILE B 1 265 ? 8.406 -15.852 -26.125 1 96.31 265 ILE B N 1
ATOM 4298 C CA . ILE B 1 265 ? 8.711 -17.141 -25.531 1 96.31 265 ILE B CA 1
ATOM 4299 C C . ILE B 1 265 ? 7.625 -17.531 -24.531 1 96.31 265 ILE B C 1
ATOM 4301 O O . ILE B 1 265 ? 7.543 -18.688 -24.109 1 96.31 265 ILE B O 1
ATOM 4305 N N . VAL B 1 266 ? 6.809 -16.547 -24.125 1 97.75 266 VAL B N 1
ATOM 4306 C CA . VAL B 1 266 ? 5.793 -16.797 -23.109 1 97.75 266 VAL B CA 1
ATOM 4307 C C . VAL B 1 266 ? 4.406 -16.766 -23.734 1 97.75 266 VAL B C 1
ATOM 4309 O O . VAL B 1 266 ? 4.047 -15.805 -24.422 1 97.75 266 VAL B O 1
ATOM 4312 N N . GLN B 1 267 ? 3.676 -17.797 -23.578 1 97.25 267 GLN B N 1
ATOM 4313 C CA . GLN B 1 267 ? 2.27 -17.844 -23.969 1 97.25 267 GLN B CA 1
ATOM 4314 C C . GLN B 1 267 ? 1.362 -17.797 -22.734 1 97.25 267 GLN B C 1
ATOM 4316 O O . GLN B 1 267 ? 1.463 -18.641 -21.859 1 97.25 267 GLN B O 1
ATOM 4321 N N . VAL B 1 268 ? 0.515 -16.828 -22.734 1 96.44 268 VAL B N 1
ATOM 4322 C CA . VAL B 1 268 ? -0.35 -16.609 -21.578 1 96.44 268 VAL B CA 1
ATOM 4323 C C . VAL B 1 268 ? -1.762 -17.094 -21.891 1 96.44 268 VAL B C 1
ATOM 4325 O O . VAL B 1 268 ? -2.326 -16.766 -22.938 1 96.44 268 VAL B O 1
ATOM 4328 N N . TYR B 1 269 ? -2.271 -17.969 -21.031 1 94.44 269 TYR B N 1
ATOM 4329 C CA . TYR B 1 269 ? -3.691 -18.312 -21.047 1 94.44 269 TYR B CA 1
ATOM 4330 C C . TYR B 1 269 ? -4.488 -17.344 -20.172 1 94.44 269 TYR B C 1
ATOM 4332 O O . TYR B 1 269 ? -4.305 -17.297 -18.953 1 94.44 269 TYR B O 1
ATOM 4340 N N . PRO B 1 270 ? -5.363 -16.547 -20.703 1 93 270 PRO B N 1
ATOM 4341 C CA . PRO B 1 270 ? -6.078 -15.492 -19.969 1 93 270 PRO B CA 1
ATOM 4342 C C . PRO B 1 270 ? -7.25 -16.031 -19.156 1 93 270 PRO B C 1
ATOM 4344 O O . PRO B 1 270 ? -8.414 -15.789 -19.5 1 93 270 PRO B O 1
ATOM 4347 N N . TYR B 1 271 ? -7.051 -16.594 -18.062 1 91.62 271 TYR B N 1
ATOM 4348 C CA . TYR B 1 271 ? -8.07 -17.219 -17.234 1 91.62 271 TYR B CA 1
ATOM 4349 C C . TYR B 1 271 ? -8.766 -16.188 -16.359 1 91.62 271 TYR B C 1
ATOM 4351 O O . TYR B 1 271 ? -9.953 -16.328 -16.047 1 91.62 271 TYR B O 1
ATOM 4359 N N . PHE B 1 272 ? -8.141 -15.055 -16.016 1 93.31 272 PHE B N 1
ATOM 4360 C CA . PHE B 1 272 ? -8.656 -14.195 -14.961 1 93.31 272 PHE B CA 1
ATOM 4361 C C . PHE B 1 272 ? -9.023 -12.82 -15.5 1 93.31 272 PHE B C 1
ATOM 4363 O O . PHE B 1 272 ? -9.906 -12.148 -14.969 1 93.31 272 PHE B O 1
ATOM 4370 N N . PHE B 1 273 ? -8.312 -12.383 -16.484 1 91.69 273 PHE B N 1
ATOM 4371 C CA . PHE B 1 273 ? -8.547 -11.062 -17.062 1 91.69 273 PHE B CA 1
ATOM 4372 C C . PHE B 1 273 ? -8.695 -11.156 -18.578 1 91.69 273 PHE B C 1
ATOM 4374 O O . PHE B 1 273 ? -7.848 -10.656 -19.312 1 91.69 273 PHE B O 1
ATOM 4381 N N . PRO B 1 274 ? -9.727 -11.797 -18.969 1 80 274 PRO B N 1
ATOM 4382 C CA . PRO B 1 274 ? -9.938 -11.938 -20.406 1 80 274 PRO B CA 1
ATOM 4383 C C . PRO B 1 274 ? -10.133 -10.594 -21.109 1 80 274 PRO B C 1
ATOM 4385 O O . PRO B 1 274 ? -10.633 -9.641 -20.5 1 80 274 PRO B O 1
ATOM 4388 N N . GLU B 1 275 ? -9.531 -10.281 -22.25 1 66.06 275 GLU B N 1
ATOM 4389 C CA . GLU B 1 275 ? -9.719 -9.07 -23.047 1 66.06 275 GLU B CA 1
ATOM 4390 C C . GLU B 1 275 ? -11.188 -8.852 -23.375 1 66.06 275 GLU B C 1
ATOM 4392 O O . GLU B 1 275 ? -11.953 -9.812 -23.484 1 66.06 275 GLU B O 1
#

Solvent-accessible surface area (backbone atoms only — not comparable to full-atom values): 29771 Å² total; per-residue (Å²): 83,47,24,48,67,88,38,74,63,62,74,46,71,44,94,71,33,49,73,45,65,48,26,58,58,49,60,72,58,60,48,55,68,37,42,36,38,42,42,68,56,38,51,35,43,59,49,53,48,49,43,52,52,50,38,40,48,75,71,67,57,41,77,43,39,33,37,37,27,51,48,58,80,49,38,87,35,68,53,61,64,86,49,41,56,47,48,26,60,50,51,24,51,54,56,48,72,67,63,50,70,29,33,37,36,33,55,56,87,32,72,58,51,63,72,58,32,64,60,57,45,81,42,42,53,68,77,72,41,48,59,58,51,51,35,58,74,69,66,62,43,57,89,56,26,34,37,33,16,71,33,68,66,33,36,71,71,40,52,89,74,50,83,57,44,52,35,36,30,46,77,38,52,35,85,87,78,61,46,80,70,46,79,44,78,47,65,85,78,58,94,82,62,56,47,48,45,35,38,35,44,43,58,66,38,49,42,36,61,71,54,45,54,48,47,50,50,44,33,73,75,63,50,43,72,41,32,35,37,39,27,51,32,32,39,64,46,30,68,73,34,60,40,68,75,70,62,65,50,68,37,36,36,29,28,44,34,59,34,78,72,90,48,93,49,53,47,68,46,56,81,78,65,64,132,82,49,24,47,68,88,38,75,63,62,73,46,72,45,94,71,33,50,72,47,65,47,26,58,58,49,62,72,58,60,48,55,69,38,42,36,38,41,40,69,57,39,50,36,43,58,49,53,48,48,41,51,53,48,38,40,48,74,73,65,57,41,75,42,39,33,37,35,27,51,48,58,81,47,38,89,35,67,53,63,62,86,48,41,56,48,49,25,60,48,50,23,51,54,56,46,72,67,64,51,69,29,33,38,36,32,54,54,87,30,72,59,51,62,70,57,32,63,60,57,43,82,43,42,52,65,77,71,40,49,59,59,52,49,34,60,74,70,67,63,43,56,89,56,26,34,36,34,16,70,34,66,66,35,36,70,70,41,50,89,74,51,83,57,42,53,34,37,30,44,77,38,52,35,85,86,77,59,46,82,71,45,80,45,80,46,64,85,78,58,94,82,61,56,48,49,43,34,39,35,44,44,56,66,37,50,40,37,61,72,56,46,54,49,48,50,50,42,32,73,76,65,50,44,72,43,32,33,38,38,26,50,32,32,40,62,45,30,71,72,36,62,39,69,75,68,60,65,50,68,38,35,37,29,28,44,33,59,34,78,74,90,48,93,49,51,47,70,46,57,81,77,64,64,131

Sequence (550 aa):
MLVLNGQQLNLVTFPNGETKLDGHQIKELAKEENVITMRFESDADFIHLLFLKNHLDDILRVKSTKLILPYIPYSRMDRTEGTGVFTLKSVAKLINSLDFKSVEVFEAHSEVSLALIDRVQAHMMTSIGMIDNVKEAIGFDESKDFIFYPDAGAEKRYQSSTKGKHLFGIKHRDFETGQIKSLEIAGQVTDKDVFDKVLIVDDLSSYGGTFHFGAQALKEKFGFKEIYLVVGHAENNIVKGKIPTEGLIQKVFTTDSIYTEDNDIVQVYPYFFPEMLVLNGQQLNLVTFPNGETKLDGHQIKELAKEENVITMRFESDADFIHLLFLKNHLDDILRVKSTKLILPYIPYSRMDRTEGTGVFTLKSVAKLINSLDFKSVEVFEAHSEVSLALIDRVQAHMMTSIGMIDNVKEAIGFDESKDFIFYPDAGAEKRYQSSTKGKHLFGIKHRDFETGQIKSLEIAGQVTDKDVFDKVLIVDDLSSYGGTFHFGAQALKEKFGFKEIYLVVGHAENNIVKGKIPTEGLIQKVFTTDSIYTEDNDIVQVYPYFFPE

Foldseek 3Di:
DKDKQQHDWDWDADPVGDIDTDPVVLVVRDDLEMEMEFQDDDPVSLVVVVVSLCCCCPPVNHNAYEYEQAEQPCLVLLDDDDPDDSVLLVSLVSQVVSPHPAYEYELSVDVSNVVRHPRYHYDYCLRVCNVVVVCVVVVNDQAAEEEEELAPSQCVVPVVRDGHFYKYWDFDADPVPRHGPDIDIDGDDDPPHDQAEYEYEEAEEELCPSVVRVLVCSCVPRNYNAYEYEYAYYACNVCVHDPVPVCSHQAYEYEVSHHDDDDPRYDYDDPDNDD/DKDKQQHDWDWDADPVGDIDTDPVVLVVRDDLEMEMEFQDDDPVSLVVVVVSLCCCCPPVNHNAYEYEQAEQPCLVLLDDDDPDDSVLLVSQVSQVVSPHPAYEYELSVDVSNVVRHPRYHYDYCLRVCNVVVVCVVVVNDQAAEEEEELAPSQCVVPVVRDGHFYKYWDFDADPVPRHGPDIDIDGDDDPPHDQAEYEYEEAEEELCPSVVRVLVCSCVVRNYNAYEYEYAYYACNVCVHDPVPVCSHQAYEYEVSHHDDDDPRYDYDDPDNDD

Secondary structure (DSSP, 8-state):
-EEETTEEPPEEE-TTS-EEE-HHHHHHH--SEEEEEE--SSTHHHHHHHHHHHIIIIIS--SEEEEEESS-TTTT--S--TT---HHHHHHHHHHHTT-S-EEEE--S-HHHHHHSTTEEEE-TTTTTHHHHHHHHTT--TTT-EEEESSHHHHHHHGGG--SEEEEEEEEE-TTT--EEEEEEEE---TT----EEEEEEEEESS-HHHHHHHHHHHHHH--SEEEEEEEEE-GGGGTSSHHHH--EEEEEEETTT-----TTEEEE-SSS--/-EEETTEEPPEEE-TTS-EEE-HHHHHHH--SEEEEEE--SSTHHHHHHHHHHHIIIIIS--SEEEEEESS-TTTT--S--TT---HHHHHHHHHHHTT-S-EEEE--S-HHHHHHSTTEEEE-TTTTTHHHHHHHHTT--TTT-EEEESSHHHHHHHGGG--SEEEEEEEEE-TTT--EEEEEEEE---TT----EEEEEEEEESS-HHHHHHHHHHHHHH--SEEEEEEEEE-GGGGTSSHHHH--EEEEEEETTT-----TTEEEE-SSS--

Organism: NCBI:txid1508404

Nearest PDB structures (foldseek):
  4m0u-assembly1_A  TM=8.124E-01  e=8.941E-14  Homo sapiens
  4lzo-assembly1_A  TM=7.975E-01  e=2.193E-13  Homo sapiens
  5mp7-assembly1_A  TM=7.922E-01  e=2.471E-13  Mycolicibacterium smegmatis MC2 155
  7yk1-assembly1_D  TM=8.280E-01  e=7.036E-12  Homo sapiens
  2c4k-assembly3_C  TM=7.801E-01  e=9.778E-13  Homo sapiens

Radius of gyration: 29.51 Å; Cα contacts (8 Å, |Δi|>4): 1122; chains: 2; bounding box: 54×103×56 Å

InterPro domains:
  IPR000836 Phosphoribosyltransferase domain [cd06223] (166-234)
  IPR005946 Ribose-phosphate pyrophosphokinase [PTHR10210] (6-263)
  IPR029057 Phosphoribosyltransferase-like [G3DSA:3.40.50.2020] (2-134)
  IPR029057 Phosphoribosyltransferase-like [G3DSA:3.40.50.2020] (135-268)
  IPR029057 Phosphoribosyltransferase-like [SSF53271] (60-118)
  IPR029057 Phosphoribosyltransferase-like [SSF53271] (164-271)